Protein AF-A0A964YZY7-F1 (afdb_monomer)

Solvent-accessible surface area (backbone atoms only — not comparable to full-atom values): 22540 Å² total; per-residue (Å²): 136,59,72,74,68,55,53,76,76,52,73,55,73,66,56,52,52,51,53,50,51,51,51,49,50,52,52,52,53,58,70,68,45,75,84,72,67,84,71,71,76,84,67,87,74,59,87,87,71,72,62,83,83,60,79,67,73,77,57,71,75,78,73,72,77,62,77,55,54,60,58,56,55,36,61,74,37,39,62,61,34,45,52,50,53,44,48,55,51,40,56,65,69,47,66,86,62,80,73,90,67,62,32,55,33,24,70,71,57,53,81,38,19,65,53,38,49,51,56,51,72,41,73,67,43,89,54,91,94,49,38,69,68,80,58,59,65,42,45,50,52,49,25,59,57,5,52,79,47,80,28,20,32,47,59,33,52,52,52,46,67,64,45,40,46,51,52,33,22,54,44,35,24,58,31,34,48,72,72,73,42,52,64,62,58,12,28,52,51,5,49,52,58,33,68,24,56,70,50,53,42,29,61,67,30,34,35,59,31,64,51,52,33,58,53,44,47,40,58,49,52,53,70,54,65,84,48,98,48,70,61,79,56,55,67,71,60,53,52,52,46,29,50,53,51,24,54,33,26,44,47,24,53,48,51,40,52,54,53,39,51,52,51,47,52,53,48,52,55,51,51,55,65,69,57,77,65,92,72,94,44,72,70,57,52,55,56,56,57,66,35,63,44,50,50,53,51,47,47,57,44,49,48,29,44,61,72,34,58,68,57,45,59,54,35,73,76,39,53,76,77,45,52,57,72,78,50,59,90,69,68,62,37,57,70,68,38,42,74,40,63,17,64,38,55,103,73,42,68,62,61,78,81,36,52,64,59,57,53,48,46,53,53,30,50,70,35,81,93,40,23,67,62,26,51,52,53,48,51,52,48,52,52,51,49,53,54,49,51,57,57,51,54,62,62,62,70,71,78,122

Foldseek 3Di:
DDPVVVVVVDDDPVVVVVVVVVVVVVVVVVVPDDPPPPPPPCPPDDPVPPDDPDPCVVPPPPPPPCPCVVVVVQVVQLLSNLLVVLLVVLCVLCVVPPDQDDAQQDHGFDQFLVVLVVQQPDQWDPDPVIDSPHDFCVSVVLSVQCVVVVGGSRVSLSVCLSCLLSLQLVLQLVLCVLVVDDNNVSSVRSNCLSPPLQNSVCSRRVLVLVSLLSNLVSVLCSLPVVDPACLPDDPVSLVVSLVSLLSSCSSAVLSLVVQLVVLVVVLVVVVVVVPPDPDPDPVVVVVVCPRPRNVSSVCSNVSSLVSRPPVSVVCVVPVVVRNDRRGRDDQFDDLVCVLLVQRDDPDRDDSVVSVVVVVVLVVLCVDPVNVVVSVVVVVVSVVVSVSSVVVNVVVVVPPD

Structure (mmCIF, N/CA/C/O backbone):
data_AF-A0A964YZY7-F1
#
_entry.id   AF-A0A964YZY7-F1
#
loop_
_atom_site.group_PDB
_atom_site.id
_atom_site.type_symbol
_atom_site.label_atom_id
_atom_site.label_alt_id
_atom_site.label_comp_id
_atom_site.label_asym_id
_atom_site.label_entity_id
_atom_site.label_seq_id
_atom_site.pdbx_PDB_ins_code
_atom_site.Cartn_x
_atom_site.Cartn_y
_atom_site.Cartn_z
_atom_site.occupancy
_atom_site.B_iso_or_equiv
_atom_site.auth_seq_id
_atom_site.auth_comp_id
_atom_site.auth_asym_id
_atom_site.auth_atom_id
_atom_site.pdbx_PDB_model_num
ATOM 1 N N . LEU A 1 1 ? -45.979 0.064 -9.324 1.00 59.94 1 LEU A N 1
ATOM 2 C CA . LEU A 1 1 ? -45.086 -0.320 -10.445 1.00 59.94 1 LEU A CA 1
ATOM 3 C C . LEU A 1 1 ? -44.026 -1.287 -9.932 1.00 59.94 1 LEU A C 1
ATOM 5 O O . LEU A 1 1 ? -43.200 -0.900 -9.117 1.00 59.94 1 LEU A O 1
ATOM 9 N N . THR A 1 2 ? -44.082 -2.556 -10.331 1.00 69.75 2 THR A N 1
ATOM 10 C CA . THR A 1 2 ? -43.103 -3.576 -9.923 1.00 69.75 2 THR A CA 1
ATOM 11 C C . THR A 1 2 ? -41.795 -3.412 -10.704 1.00 69.75 2 THR A C 1
ATOM 13 O O . THR A 1 2 ? -41.803 -3.054 -11.881 1.00 69.75 2 THR A O 1
ATOM 16 N N . ALA A 1 3 ? -40.654 -3.709 -10.068 1.00 73.25 3 ALA A N 1
ATOM 17 C CA . ALA A 1 3 ? -39.309 -3.544 -10.644 1.00 73.25 3 ALA A CA 1
ATOM 18 C C . ALA A 1 3 ? -39.110 -4.247 -12.006 1.00 73.25 3 ALA A C 1
ATOM 20 O O . ALA A 1 3 ? -38.252 -3.855 -12.795 1.00 73.25 3 ALA A O 1
ATOM 21 N N . ARG A 1 4 ? -39.934 -5.258 -12.309 1.00 76.94 4 ARG A N 1
ATOM 22 C CA . ARG A 1 4 ? -39.950 -5.978 -13.588 1.00 76.94 4 ARG A CA 1
ATOM 23 C C . ARG A 1 4 ? -40.450 -5.119 -14.755 1.00 76.94 4 ARG A C 1
ATOM 25 O O . ARG A 1 4 ? -39.876 -5.205 -15.832 1.00 76.94 4 ARG A O 1
ATOM 32 N N . VAL A 1 5 ? -41.450 -4.267 -14.522 1.00 80.75 5 VAL A N 1
ATOM 33 C CA . VAL A 1 5 ? -42.008 -3.348 -15.531 1.00 80.75 5 VAL A CA 1
ATOM 34 C C . VAL A 1 5 ? -41.030 -2.209 -15.819 1.00 80.75 5 VAL A C 1
ATOM 36 O O . VAL A 1 5 ? -40.836 -1.828 -16.963 1.00 80.75 5 VAL A O 1
ATOM 39 N N . ILE A 1 6 ? -40.335 -1.710 -14.793 1.00 77.94 6 ILE A N 1
ATOM 40 C CA . ILE A 1 6 ? -39.356 -0.619 -14.934 1.00 77.94 6 ILE A CA 1
ATOM 41 C C . ILE A 1 6 ? -38.107 -1.091 -15.697 1.00 77.94 6 ILE A C 1
ATOM 43 O O . ILE A 1 6 ? -37.535 -0.336 -16.480 1.00 77.94 6 ILE A O 1
ATOM 47 N N . LYS A 1 7 ? -37.704 -2.359 -15.531 1.00 77.12 7 LYS A N 1
ATOM 48 C CA . LYS A 1 7 ? -36.515 -2.928 -16.185 1.00 77.12 7 LYS A CA 1
ATOM 49 C C . LYS A 1 7 ? -36.593 -2.911 -17.717 1.00 77.12 7 LYS A C 1
ATOM 51 O O . LYS A 1 7 ? -35.543 -2.828 -18.343 1.00 77.12 7 LYS A O 1
ATOM 56 N N . GLN A 1 8 ? -37.789 -2.943 -18.314 1.00 78.12 8 GLN A N 1
ATOM 57 C CA . GLN A 1 8 ? -37.939 -2.877 -19.777 1.00 78.12 8 GLN A CA 1
ATOM 58 C C . GLN A 1 8 ? -37.606 -1.490 -20.350 1.00 78.12 8 GLN A C 1
ATOM 60 O O . GLN A 1 8 ? -37.251 -1.380 -21.517 1.00 78.12 8 GLN A O 1
ATOM 65 N N . PHE A 1 9 ? -37.700 -0.440 -19.528 1.00 80.50 9 PHE A N 1
ATOM 66 C CA . PHE A 1 9 ? -37.417 0.942 -19.923 1.00 80.50 9 PHE A CA 1
ATOM 67 C C . PHE A 1 9 ? -35.982 1.375 -19.593 1.00 80.50 9 PHE A C 1
ATOM 69 O O . PHE A 1 9 ? -35.572 2.477 -19.950 1.00 80.50 9 PHE A O 1
ATOM 76 N N . ILE A 1 10 ? -35.204 0.525 -18.914 1.00 82.94 10 ILE A N 1
ATOM 77 C CA . ILE A 1 10 ? -33.792 0.788 -18.637 1.00 82.94 10 ILE A CA 1
ATOM 78 C C . ILE A 1 10 ? -32.974 0.237 -19.814 1.00 82.94 10 ILE A C 1
ATOM 80 O O . ILE A 1 10 ? -32.958 -0.980 -20.015 1.00 82.94 10 ILE A O 1
ATOM 84 N N . PRO A 1 11 ? -32.267 1.089 -20.581 1.00 82.75 11 PRO A N 1
ATOM 85 C CA . PRO A 1 11 ? -31.446 0.634 -21.698 1.00 82.75 11 PRO A CA 1
ATOM 86 C C . PRO A 1 11 ? -30.377 -0.353 -21.222 1.00 82.75 11 PRO A C 1
ATOM 88 O O . PRO A 1 11 ? -29.914 -0.288 -20.079 1.00 82.75 11 PRO A O 1
ATOM 91 N N . SER A 1 12 ? -29.965 -1.271 -22.098 1.00 87.19 12 SER A N 1
ATOM 92 C CA . SER A 1 12 ? -28.939 -2.265 -21.767 1.00 87.19 12 SER A CA 1
ATOM 93 C C . SER A 1 12 ? -27.635 -1.592 -21.313 1.00 87.19 12 SER A C 1
ATOM 95 O O . SER A 1 12 ? -27.320 -0.468 -21.714 1.00 87.19 12 SER A O 1
ATOM 97 N N . ARG A 1 13 ? -26.847 -2.274 -20.465 1.00 85.00 13 ARG A N 1
ATOM 98 C CA . ARG A 1 13 ? -25.593 -1.718 -19.913 1.00 85.00 13 ARG A CA 1
ATOM 99 C C . ARG A 1 13 ? -24.643 -1.225 -21.011 1.00 85.00 13 ARG A C 1
ATOM 101 O O . ARG A 1 13 ? -23.993 -0.204 -20.833 1.00 85.00 13 ARG A O 1
ATOM 108 N N . THR A 1 14 ? -24.617 -1.897 -22.158 1.00 87.62 14 THR A N 1
ATOM 109 C CA . THR A 1 14 ? -23.797 -1.517 -23.315 1.00 87.62 14 THR A CA 1
ATOM 110 C C . THR A 1 14 ? -24.236 -0.186 -23.924 1.00 87.62 14 THR A C 1
ATOM 112 O O . THR A 1 14 ? -23.391 0.656 -24.217 1.00 87.62 14 THR A O 1
ATOM 115 N N . ILE A 1 15 ? -25.548 0.043 -24.053 1.00 87.88 15 ILE A N 1
ATOM 116 C CA . ILE A 1 15 ? -26.100 1.312 -24.552 1.00 87.88 15 ILE A CA 1
ATOM 117 C C . ILE A 1 15 ? -25.804 2.442 -23.559 1.00 87.88 15 ILE A C 1
ATOM 119 O O . ILE A 1 15 ? -25.427 3.532 -23.974 1.00 87.88 15 ILE A O 1
ATOM 123 N N . GLN A 1 16 ? -25.891 2.180 -22.251 1.00 90.19 16 GLN A N 1
ATOM 124 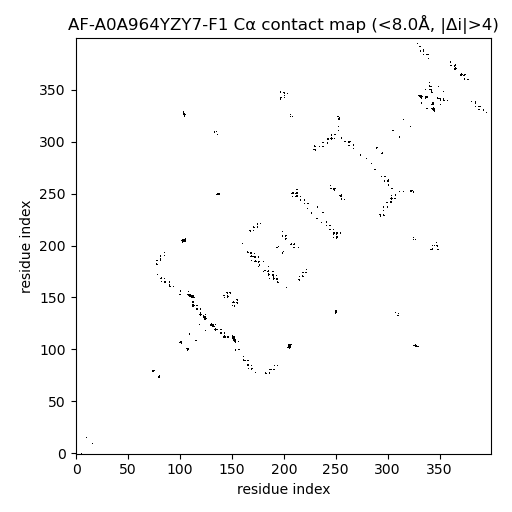C CA . GLN A 1 16 ? -25.541 3.170 -21.222 1.00 90.19 16 GLN A CA 1
ATOM 125 C C . GLN A 1 16 ? -24.055 3.554 -21.258 1.00 90.19 16 GLN A C 1
ATOM 127 O O . GLN A 1 16 ? -23.720 4.735 -21.145 1.00 90.19 16 GLN A O 1
ATOM 132 N N . ILE A 1 17 ? -23.166 2.571 -21.441 1.00 87.88 17 ILE A N 1
ATOM 133 C CA . ILE A 1 17 ? -21.723 2.802 -21.589 1.00 87.88 17 ILE A CA 1
ATOM 134 C C . ILE A 1 17 ? -21.453 3.616 -22.856 1.00 87.88 17 ILE A C 1
ATOM 136 O O . ILE A 1 17 ? -20.787 4.645 -22.770 1.00 87.88 17 ILE A O 1
ATOM 140 N N . ARG A 1 18 ? -22.028 3.227 -24.004 1.00 88.94 18 ARG A N 1
ATOM 141 C CA . ARG A 1 18 ? -21.888 3.982 -25.260 1.00 88.94 18 ARG A CA 1
ATOM 142 C C . ARG A 1 18 ? -22.397 5.417 -25.114 1.00 88.94 18 ARG A C 1
ATOM 144 O O . ARG A 1 18 ? -21.666 6.339 -25.445 1.00 88.94 18 ARG A O 1
ATOM 151 N N . ALA A 1 19 ? -23.589 5.618 -24.555 1.00 89.50 19 ALA A N 1
ATOM 152 C CA . ALA A 1 19 ? -24.163 6.950 -24.366 1.00 89.50 19 ALA A CA 1
ATOM 153 C C . ALA A 1 19 ? -23.315 7.822 -23.423 1.00 89.50 19 ALA A C 1
ATOM 155 O O . ALA A 1 19 ? -23.203 9.031 -23.609 1.00 89.50 19 ALA A O 1
ATOM 156 N N . THR A 1 20 ? -22.683 7.216 -22.415 1.00 89.56 20 THR A N 1
ATOM 157 C CA . THR A 1 20 ? -21.761 7.923 -21.517 1.00 89.56 20 THR A CA 1
ATOM 158 C C . THR A 1 20 ? -20.471 8.300 -22.246 1.00 89.56 20 THR A C 1
ATOM 160 O O . THR A 1 20 ? -20.009 9.429 -22.105 1.00 89.56 20 THR A O 1
ATOM 163 N N . ILE A 1 21 ? -19.926 7.404 -23.075 1.00 88.19 21 ILE A N 1
ATOM 164 C CA . ILE A 1 21 ? -18.763 7.684 -23.929 1.00 88.19 21 ILE A CA 1
ATOM 165 C C . ILE A 1 21 ? -19.081 8.806 -24.923 1.00 88.19 21 ILE A C 1
ATOM 167 O O . ILE A 1 21 ? -18.289 9.735 -25.052 1.00 88.19 21 ILE A O 1
ATOM 171 N N . GLU A 1 22 ? -20.247 8.780 -25.569 1.00 89.00 22 GLU A N 1
ATOM 172 C CA . GLU A 1 22 ? -20.689 9.841 -26.481 1.00 89.00 22 GLU A CA 1
ATOM 173 C C . GLU A 1 22 ? -20.847 11.177 -25.754 1.00 89.00 22 GLU A C 1
ATOM 175 O O . GLU A 1 22 ? -20.398 12.204 -26.256 1.00 89.00 22 GLU A O 1
ATOM 180 N N . ARG A 1 23 ? -21.399 11.191 -24.535 1.00 87.00 23 ARG A N 1
ATOM 181 C CA . ARG A 1 23 ? -21.491 12.415 -23.719 1.00 87.00 23 ARG A CA 1
ATOM 182 C C . ARG A 1 23 ? -20.124 12.964 -23.323 1.00 87.00 23 ARG A C 1
ATOM 184 O O . ARG A 1 23 ? -19.932 14.177 -23.350 1.00 87.00 23 ARG A O 1
ATOM 191 N N . ILE A 1 24 ? -19.175 12.100 -22.967 1.00 86.00 24 ILE A N 1
ATOM 192 C CA . ILE A 1 24 ? -17.804 12.516 -22.645 1.00 86.00 24 ILE A CA 1
ATOM 193 C C . ILE A 1 24 ? -17.125 13.055 -23.904 1.00 86.00 24 ILE A C 1
ATOM 195 O O . ILE A 1 24 ? -16.590 14.159 -23.874 1.00 86.00 24 ILE A O 1
ATOM 199 N N . SER A 1 25 ? -17.203 12.319 -25.014 1.00 86.31 25 SER A N 1
ATOM 200 C CA . SER A 1 25 ? -16.626 12.708 -26.301 1.00 86.31 25 SER A CA 1
ATOM 201 C C . SER A 1 25 ? -17.180 14.049 -26.770 1.00 86.31 25 SER A C 1
ATOM 203 O O . SER A 1 25 ? -16.405 14.974 -26.988 1.00 86.31 25 SER A O 1
ATOM 205 N N . THR A 1 26 ? -18.506 14.205 -26.802 1.00 86.25 26 THR A N 1
ATOM 206 C CA . THR A 1 26 ? -19.158 15.463 -27.194 1.00 86.25 26 THR A CA 1
ATOM 207 C C . THR A 1 26 ? -18.781 16.615 -26.267 1.00 86.25 26 THR A C 1
ATOM 209 O O . THR A 1 26 ? -18.491 17.708 -26.751 1.00 86.25 26 THR A O 1
ATOM 212 N N . SER A 1 27 ? -18.698 16.381 -24.953 1.00 81.56 27 SER A N 1
ATOM 213 C CA . SER A 1 27 ? -18.292 17.405 -23.980 1.00 81.56 27 SER A CA 1
ATOM 214 C C . SER A 1 27 ? -16.833 17.829 -24.153 1.00 81.56 27 SER A C 1
ATOM 216 O O . SER A 1 27 ? -16.536 19.021 -24.097 1.00 81.56 27 SER A O 1
ATOM 218 N N . VAL A 1 28 ? -15.925 16.882 -24.407 1.00 79.88 28 VAL A N 1
ATOM 219 C CA . VAL A 1 28 ? -14.509 17.160 -24.687 1.00 79.88 28 VAL A CA 1
ATOM 220 C C . VAL A 1 28 ? -14.378 17.902 -26.016 1.00 79.88 28 VAL A C 1
ATOM 222 O O . VAL A 1 28 ? -13.774 18.971 -26.055 1.00 79.88 28 VAL A O 1
ATOM 225 N N . THR A 1 29 ? -15.008 17.423 -27.092 1.00 81.12 29 THR A N 1
ATOM 226 C CA . THR A 1 29 ? -14.945 18.092 -28.401 1.00 81.12 29 THR A CA 1
ATOM 227 C C . THR A 1 29 ? -15.556 19.488 -28.367 1.00 81.12 29 THR A C 1
ATOM 229 O O . THR A 1 29 ? -15.014 20.404 -28.975 1.00 81.12 29 THR A O 1
ATOM 232 N N . ASN A 1 30 ? -16.647 19.689 -27.623 1.00 77.00 30 ASN A N 1
ATOM 233 C CA . ASN A 1 30 ? -17.256 21.009 -27.462 1.00 77.00 30 ASN A CA 1
ATOM 234 C C . ASN A 1 30 ? -16.410 21.926 -26.571 1.00 77.00 30 ASN A C 1
ATOM 236 O O . ASN A 1 30 ? -16.451 23.138 -26.747 1.00 77.00 30 ASN A O 1
ATOM 240 N N . ALA A 1 31 ? -15.618 21.379 -25.643 1.00 71.94 31 ALA A N 1
ATOM 241 C CA . ALA A 1 31 ? -14.677 22.164 -24.850 1.00 71.94 31 ALA A CA 1
ATOM 242 C C . ALA A 1 31 ? -13.469 22.658 -25.666 1.00 71.94 31 ALA A C 1
ATOM 244 O O . ALA A 1 31 ? -12.914 23.698 -25.307 1.00 71.94 31 ALA A O 1
ATOM 245 N N . PHE A 1 32 ? -13.090 21.935 -26.727 1.00 70.88 32 PHE A N 1
ATOM 246 C CA . PHE A 1 32 ? -11.988 22.278 -27.636 1.00 70.88 32 PHE A CA 1
ATOM 247 C C . PHE A 1 32 ? -12.425 22.999 -28.918 1.00 70.88 32 PHE A C 1
ATOM 249 O O . PHE A 1 32 ? -11.583 23.595 -29.588 1.00 70.88 32 PHE A O 1
ATOM 256 N N . LYS A 1 33 ? -13.718 22.991 -29.270 1.00 75.44 33 LYS A N 1
ATOM 257 C CA . LYS A 1 33 ? -14.232 23.864 -30.330 1.00 75.44 33 LYS A CA 1
ATOM 258 C C . LYS A 1 33 ? -14.128 25.319 -29.855 1.00 75.44 33 LYS A C 1
ATOM 260 O O . LYS A 1 33 ? -14.688 25.634 -28.802 1.00 75.44 33 LYS A O 1
ATOM 265 N N . PRO A 1 34 ? -13.453 26.217 -30.598 1.00 52.12 34 PRO A N 1
ATOM 266 C CA . PRO A 1 34 ? -13.563 27.641 -30.320 1.00 52.12 34 PRO A CA 1
ATOM 267 C C . PRO A 1 34 ? -15.046 28.002 -30.392 1.00 52.12 34 PRO A C 1
ATOM 269 O O . PRO A 1 34 ? -15.753 27.493 -31.266 1.00 52.12 34 PRO A O 1
ATOM 272 N N . ASN A 1 35 ? -15.521 28.827 -29.454 1.00 50.84 35 ASN A N 1
ATOM 273 C CA . ASN A 1 35 ? -16.852 29.421 -29.526 1.00 50.84 35 ASN A CA 1
ATOM 274 C C . ASN A 1 35 ? -16.955 30.091 -30.903 1.00 50.84 35 ASN A C 1
ATOM 276 O O . ASN A 1 35 ? -16.505 31.220 -31.075 1.00 50.84 35 ASN A O 1
ATOM 280 N N . LYS A 1 36 ? -17.536 29.409 -31.895 1.00 47.44 36 LYS A N 1
ATOM 281 C CA . LYS A 1 36 ? -18.207 30.125 -32.964 1.00 47.44 36 LYS A CA 1
ATOM 282 C C . LYS A 1 36 ? -19.341 30.805 -32.228 1.00 47.44 36 LYS A C 1
ATOM 284 O O . LYS A 1 36 ? -20.317 30.150 -31.860 1.00 47.44 36 LYS A O 1
ATOM 289 N N . SER A 1 37 ? -19.144 32.089 -31.931 1.00 44.50 37 SER A N 1
ATOM 290 C CA . SER A 1 37 ? -20.255 33.008 -31.774 1.00 44.50 37 SER A CA 1
ATOM 291 C C . SER A 1 37 ? -21.264 32.601 -32.832 1.00 44.50 37 SER A C 1
ATOM 293 O O . SER A 1 37 ? -20.908 32.365 -33.989 1.00 44.50 37 SER A O 1
ATOM 295 N N . SER A 1 38 ? -22.492 32.365 -32.398 1.00 43.22 38 SER A N 1
ATOM 296 C CA . SER A 1 38 ? -23.634 32.268 -33.281 1.00 43.22 38 SER A CA 1
ATOM 297 C C . SER A 1 38 ? -23.607 33.515 -34.157 1.00 43.22 38 SER A C 1
ATOM 299 O O . SER A 1 38 ? -24.082 34.574 -33.763 1.00 43.22 38 SER A O 1
ATOM 301 N N . SER A 1 39 ? -22.948 33.402 -35.308 1.00 39.81 39 SER A N 1
ATOM 302 C CA . SER A 1 39 ? -22.964 34.386 -36.362 1.00 39.81 39 SER A CA 1
ATOM 303 C C . SER A 1 39 ? -24.399 34.366 -36.836 1.00 39.81 39 SER A C 1
ATOM 305 O O . SER A 1 39 ? -24.801 33.461 -37.575 1.00 39.81 39 SER A O 1
ATOM 307 N N . THR A 1 40 ? -25.185 35.304 -36.315 1.00 39.28 40 THR A N 1
ATOM 308 C CA . THR A 1 40 ? -26.442 35.731 -36.907 1.00 39.28 40 THR A CA 1
ATOM 309 C C . THR A 1 40 ? -26.236 35.716 -38.410 1.00 39.28 40 THR A C 1
ATOM 311 O O . THR A 1 40 ? -25.321 36.368 -38.912 1.00 39.28 40 THR A O 1
ATOM 314 N N . SER A 1 41 ? -27.009 34.868 -39.087 1.00 37.72 41 SER A N 1
ATOM 315 C CA . SER A 1 41 ? -26.990 34.690 -40.533 1.00 37.72 41 SER A CA 1
ATOM 316 C C . SER A 1 41 ? -26.759 36.044 -41.204 1.00 37.72 41 SER A C 1
ATOM 318 O O . SER A 1 41 ? -27.587 36.942 -41.047 1.00 37.72 41 SER A O 1
ATOM 320 N N . GLN A 1 42 ? -25.632 36.210 -41.906 1.00 43.00 42 GLN A N 1
ATOM 321 C CA . GLN A 1 42 ? -25.398 37.362 -42.773 1.00 43.00 42 GLN A CA 1
ATOM 322 C C . GLN A 1 42 ? -26.455 37.318 -43.878 1.00 43.00 42 GLN A C 1
ATOM 324 O O . GLN A 1 42 ? -26.267 36.736 -44.943 1.00 43.00 42 GLN A O 1
ATOM 329 N N . LYS A 1 43 ? -27.615 37.904 -43.595 1.00 43.06 43 LYS A N 1
ATOM 330 C CA . LYS A 1 43 ? -28.526 38.397 -44.613 1.00 43.06 43 LYS A CA 1
ATOM 331 C C . LYS A 1 43 ? -27.785 39.578 -45.234 1.00 43.06 43 LYS A C 1
ATOM 333 O O . LYS A 1 43 ? -27.420 40.499 -44.507 1.00 43.06 43 LYS A O 1
ATOM 338 N N . VAL A 1 44 ? -27.482 39.507 -46.528 1.00 48.84 44 VAL A N 1
ATOM 339 C CA . VAL A 1 44 ? -26.858 40.606 -47.277 1.00 48.84 44 VAL A CA 1
ATOM 340 C C . VAL A 1 44 ? -27.704 41.860 -47.037 1.00 48.84 44 VAL A C 1
ATOM 342 O O . VAL A 1 44 ? -28.843 41.931 -47.495 1.00 48.84 44 VAL A O 1
ATOM 345 N N . ARG A 1 45 ? -27.196 42.797 -46.230 1.00 50.12 45 ARG A N 1
ATOM 346 C CA . ARG A 1 45 ? -27.859 44.077 -45.967 1.00 50.12 45 ARG A CA 1
ATOM 347 C C . ARG A 1 45 ? -27.553 45.001 -47.141 1.00 50.12 45 ARG A C 1
ATOM 349 O O . ARG A 1 45 ? -26.392 45.176 -47.499 1.00 50.12 45 ARG A O 1
ATOM 356 N N . SER A 1 46 ? -28.603 45.539 -47.756 1.00 47.06 46 SER A N 1
ATOM 357 C CA . SER A 1 46 ? -28.503 46.594 -48.767 1.00 47.06 46 SER A CA 1
ATOM 358 C C . SER A 1 46 ? -27.939 47.864 -48.121 1.00 47.06 46 SER A C 1
ATOM 360 O O . SER A 1 46 ? -28.277 48.168 -46.979 1.00 47.06 46 SER A O 1
ATOM 362 N N . TYR A 1 47 ? -27.108 48.622 -48.842 1.00 58.09 47 TYR A N 1
ATOM 363 C CA . TYR A 1 47 ? -26.452 49.848 -48.351 1.00 58.09 47 TYR A CA 1
ATOM 364 C C . TYR A 1 47 ? -27.429 50.946 -47.891 1.00 58.09 47 TYR A C 1
ATOM 366 O O . TYR A 1 47 ? -27.030 51.865 -47.185 1.00 58.09 47 TYR A O 1
ATOM 374 N N . SER A 1 48 ? -28.708 50.838 -48.250 1.00 60.72 48 SER A N 1
ATOM 375 C CA . SER A 1 48 ? -29.780 51.740 -47.822 1.00 60.72 48 SER A CA 1
ATOM 376 C C . SER A 1 48 ? -30.362 51.428 -46.434 1.00 60.72 48 SER A C 1
ATOM 378 O O . SER A 1 48 ? -31.229 52.161 -45.980 1.00 60.72 48 SER A O 1
ATOM 380 N N . ASP A 1 49 ? -29.922 50.347 -45.780 1.00 52.69 49 ASP A N 1
ATOM 381 C CA . ASP A 1 49 ? -30.436 49.878 -44.478 1.00 52.69 49 ASP A CA 1
ATOM 382 C C . ASP A 1 49 ? -29.498 50.242 -43.307 1.00 52.69 49 ASP A C 1
ATOM 384 O O . ASP A 1 49 ? -29.613 49.726 -42.193 1.00 52.69 49 ASP A O 1
ATOM 388 N N . ILE A 1 50 ? -28.528 51.129 -43.562 1.00 59.53 50 ILE A N 1
ATOM 389 C CA . ILE A 1 50 ? -27.711 51.767 -42.527 1.00 59.53 50 ILE A CA 1
ATOM 390 C C . ILE A 1 50 ? -28.568 52.887 -41.930 1.00 59.53 50 ILE A C 1
ATOM 392 O O . ILE A 1 50 ? -28.495 54.045 -42.338 1.00 59.53 50 ILE A O 1
ATOM 396 N N . GLY A 1 51 ? -29.447 52.511 -41.004 1.00 65.12 51 GLY A N 1
ATOM 397 C CA . GLY A 1 51 ? -30.095 53.465 -40.111 1.00 65.12 51 GLY A CA 1
ATOM 398 C C . GLY A 1 51 ? -29.065 54.210 -39.256 1.00 65.12 51 GLY A C 1
ATOM 399 O O . GLY A 1 51 ? -27.909 53.795 -39.150 1.00 65.12 51 GLY A O 1
ATOM 400 N N . VAL A 1 52 ? -29.509 55.320 -38.660 1.00 62.50 52 VAL A N 1
ATOM 401 C CA . VAL A 1 52 ? -28.747 56.122 -37.691 1.00 62.50 52 VAL A CA 1
ATOM 402 C C . VAL A 1 52 ? -28.073 55.189 -36.684 1.00 62.50 52 VAL A C 1
ATOM 404 O O . VAL A 1 52 ? -28.724 54.304 -36.133 1.00 62.50 52 VAL A O 1
ATOM 407 N N . ILE A 1 53 ? -26.762 55.359 -36.512 1.00 58.91 53 ILE A N 1
ATOM 408 C CA . ILE A 1 53 ? -25.944 54.582 -35.581 1.00 58.91 53 ILE A CA 1
ATOM 409 C C . ILE A 1 53 ? -26.556 54.759 -34.187 1.00 58.91 53 ILE A C 1
ATOM 411 O O . ILE A 1 53 ? -26.539 55.862 -33.649 1.00 58.91 53 ILE A O 1
ATOM 415 N N . ASP A 1 54 ? -27.155 53.693 -33.656 1.00 60.16 54 ASP A N 1
ATOM 416 C CA . ASP A 1 54 ? -27.681 53.662 -32.292 1.00 60.16 54 ASP A CA 1
ATOM 417 C C . ASP A 1 54 ? -26.510 53.768 -31.300 1.00 60.16 54 ASP A C 1
ATOM 419 O O . ASP A 1 54 ? -25.437 53.203 -31.548 1.00 60.16 54 ASP A O 1
ATOM 423 N N . GLU A 1 55 ? -26.706 54.478 -30.184 1.00 59.31 55 GLU A N 1
ATOM 424 C CA . GLU A 1 55 ? -25.690 54.745 -29.142 1.00 59.31 55 GLU A CA 1
ATOM 425 C C . GLU A 1 55 ? -25.092 53.456 -28.541 1.00 59.31 55 GLU A C 1
ATOM 427 O O . GLU A 1 55 ? -24.039 53.487 -27.912 1.00 59.31 55 GLU A O 1
ATOM 432 N N . SER A 1 56 ? -25.678 52.289 -28.830 1.00 58.75 56 SER A N 1
ATOM 433 C CA . SER A 1 56 ? -25.117 50.972 -28.515 1.00 58.75 56 SER A CA 1
ATOM 434 C C . SER A 1 56 ? -23.798 50.640 -29.237 1.00 58.75 56 SER A C 1
ATOM 436 O O . SER A 1 56 ? -23.233 49.575 -29.001 1.00 58.75 56 SER A O 1
ATOM 438 N N . PHE A 1 57 ? -23.318 51.482 -30.161 1.00 55.66 57 PHE A N 1
ATOM 439 C CA . PHE A 1 57 ? -22.001 51.302 -30.793 1.00 55.66 57 PHE A CA 1
ATOM 440 C C . PHE A 1 57 ? -20.824 51.656 -29.868 1.00 55.66 57 PHE A C 1
ATOM 442 O O . PHE A 1 57 ? -19.723 51.151 -30.101 1.00 55.66 57 PHE A O 1
ATOM 449 N N . ASP A 1 58 ? -21.056 52.457 -28.821 1.00 56.56 58 ASP A N 1
ATOM 450 C CA . ASP A 1 58 ? -20.054 52.742 -27.780 1.00 56.56 58 ASP A CA 1
ATOM 451 C C . ASP A 1 58 ? -20.050 51.693 -26.655 1.00 56.56 58 ASP A C 1
ATOM 453 O O . ASP A 1 58 ? -19.065 51.561 -25.922 1.00 56.56 58 ASP A O 1
ATOM 457 N N . ASP A 1 59 ? -21.083 50.849 -26.585 1.00 59.25 59 ASP A N 1
ATOM 458 C CA . ASP A 1 59 ? -21.091 49.653 -25.749 1.00 59.25 59 ASP A CA 1
ATOM 459 C C . ASP A 1 59 ? -20.347 48.521 -26.466 1.00 59.25 59 ASP A C 1
ATOM 461 O O . ASP A 1 59 ? -20.924 47.530 -26.925 1.00 59.25 59 ASP A O 1
ATOM 465 N N . ILE A 1 60 ? -19.020 48.643 -26.555 1.00 58.09 60 ILE A N 1
ATOM 466 C CA . ILE A 1 60 ? -18.163 47.481 -26.801 1.00 58.09 60 ILE A CA 1
ATOM 467 C C . ILE A 1 60 ? -18.404 46.531 -25.623 1.00 58.09 60 ILE A C 1
ATOM 469 O O . ILE A 1 60 ? -17.774 46.660 -24.572 1.00 58.09 60 ILE A O 1
ATOM 473 N N . GLU A 1 61 ? -19.349 45.600 -25.781 1.00 57.88 61 GLU A N 1
ATOM 474 C CA . GLU A 1 61 ? -19.655 44.568 -24.798 1.00 57.88 61 GLU A CA 1
ATOM 475 C C . GLU A 1 61 ? -18.347 43.828 -24.515 1.00 57.88 61 GLU A C 1
ATOM 477 O O . GLU A 1 61 ? -17.844 43.051 -25.332 1.00 57.88 61 GLU A O 1
ATOM 482 N N . PHE A 1 62 ? -17.730 44.147 -23.376 1.00 55.94 62 PHE A N 1
ATOM 483 C CA . PHE A 1 62 ? -16.466 43.565 -22.967 1.00 55.94 62 PHE A CA 1
ATOM 484 C C . PHE A 1 62 ? -16.759 42.100 -22.650 1.00 55.94 62 PHE A C 1
ATOM 486 O O . PHE A 1 62 ? -17.148 41.741 -21.538 1.00 55.94 62 PHE A O 1
ATOM 493 N N . ILE A 1 63 ? -16.631 41.234 -23.656 1.00 60.09 63 ILE A N 1
ATOM 494 C CA . ILE A 1 63 ? -16.740 39.792 -23.479 1.00 60.09 63 ILE A CA 1
ATOM 495 C C . ILE A 1 63 ? -15.536 39.404 -22.626 1.00 60.09 63 ILE A C 1
ATOM 497 O O . ILE A 1 63 ? -14.446 39.153 -23.146 1.00 60.09 63 ILE A O 1
ATOM 501 N N . GLU A 1 64 ? -15.719 39.393 -21.304 1.00 59.09 64 GLU A N 1
ATOM 502 C CA . GLU A 1 64 ? -14.716 38.923 -20.358 1.00 59.09 64 GLU A CA 1
ATOM 503 C C . GLU A 1 64 ? -14.217 37.572 -20.870 1.00 59.09 64 GLU A C 1
ATOM 505 O O . GLU A 1 64 ? -14.976 36.599 -20.979 1.00 59.09 64 GLU A O 1
ATOM 510 N N . SER A 1 65 ? -12.944 37.519 -21.265 1.00 56.41 65 SER A N 1
ATOM 511 C CA . SER A 1 65 ? -12.361 36.295 -21.790 1.00 56.41 65 SER A CA 1
ATOM 512 C C . SER A 1 65 ? -12.459 35.219 -20.699 1.00 56.41 65 SER A C 1
ATOM 514 O O . SER A 1 65 ? -11.747 35.221 -19.697 1.00 56.41 65 SER A O 1
ATOM 516 N N . LYS A 1 66 ? -13.399 34.277 -20.864 1.00 61.06 66 LYS A N 1
ATOM 517 C CA . LYS A 1 66 ? -13.715 33.199 -19.902 1.00 61.06 66 LYS A CA 1
ATOM 518 C C . LYS A 1 66 ? -12.584 32.165 -19.753 1.00 61.06 66 LYS A C 1
ATOM 520 O O . LYS A 1 66 ? -12.841 31.036 -19.326 1.00 61.06 66 LYS A O 1
ATOM 525 N N . SER A 1 67 ? -11.344 32.503 -20.107 1.00 62.62 67 SER A N 1
ATOM 526 C CA . SER A 1 67 ? -10.193 31.594 -20.120 1.00 62.62 67 SER A CA 1
ATOM 527 C C . SER A 1 67 ? -9.920 31.017 -18.726 1.00 62.62 67 SER A C 1
ATOM 529 O O . SER A 1 67 ? -9.737 29.808 -18.581 1.00 62.62 67 SER A O 1
ATOM 531 N N . PHE A 1 68 ? -10.040 31.837 -17.676 1.00 62.62 68 PHE A N 1
ATOM 532 C CA . PHE A 1 68 ? -9.836 31.408 -16.287 1.00 62.62 68 PHE A CA 1
ATOM 533 C C . PHE A 1 68 ? -11.118 31.006 -15.548 1.00 62.62 68 PHE A C 1
ATOM 535 O O . PHE A 1 68 ? -11.036 30.442 -14.456 1.00 62.62 68 PHE A O 1
ATOM 542 N N . ALA A 1 69 ? -12.306 31.224 -16.125 1.00 70.50 69 ALA A N 1
ATOM 543 C CA . ALA A 1 69 ? -13.575 30.884 -15.476 1.00 70.50 69 ALA A CA 1
ATOM 544 C C . ALA A 1 69 ? -13.695 29.373 -15.211 1.00 70.50 69 ALA A C 1
ATOM 546 O O . ALA A 1 69 ? -14.164 28.965 -14.148 1.00 70.50 69 ALA A O 1
ATOM 547 N N . LYS A 1 70 ? -13.200 28.535 -16.134 1.00 74.00 70 LYS A N 1
ATOM 548 C CA . LYS A 1 70 ? -13.191 27.069 -15.982 1.00 74.00 70 LYS A CA 1
ATOM 549 C C . LYS A 1 70 ? -12.220 26.605 -14.890 1.00 74.00 70 LYS A C 1
ATOM 551 O O . LYS A 1 70 ? -12.585 25.759 -14.081 1.00 74.00 70 LYS A O 1
ATOM 556 N N . ILE A 1 71 ? -11.024 27.194 -14.814 1.00 70.19 71 ILE A N 1
ATOM 557 C CA . ILE A 1 71 ? -10.026 26.887 -13.771 1.00 70.19 71 ILE A CA 1
ATOM 558 C C . ILE A 1 71 ? -10.540 27.342 -12.398 1.00 70.19 71 ILE A C 1
ATOM 560 O O . ILE A 1 71 ? -10.464 26.595 -11.424 1.00 70.19 71 ILE A O 1
ATOM 564 N N . ARG A 1 72 ? -11.157 28.528 -12.328 1.00 73.44 72 ARG A N 1
ATOM 565 C CA . ARG A 1 72 ? -11.800 29.046 -11.113 1.00 73.44 72 ARG A CA 1
ATOM 566 C C . ARG A 1 72 ? -12.986 28.178 -10.679 1.00 73.44 72 ARG A C 1
ATOM 568 O O . ARG A 1 72 ? -13.155 27.933 -9.488 1.00 73.44 72 ARG A O 1
ATOM 575 N N . ALA A 1 73 ? -13.789 27.679 -11.619 1.00 74.38 73 ALA A N 1
ATOM 576 C CA . ALA A 1 73 ? -14.864 26.729 -11.333 1.00 74.38 73 ALA A CA 1
ATOM 577 C C . ALA A 1 73 ? -14.322 25.377 -10.837 1.00 74.38 73 ALA A C 1
ATOM 579 O O . ALA A 1 73 ? -14.901 24.782 -9.930 1.00 74.38 73 ALA A O 1
ATOM 580 N N . LEU A 1 74 ? -13.183 24.925 -11.366 1.00 73.88 74 LEU A N 1
ATOM 581 C CA . LEU A 1 74 ? -12.519 23.705 -10.916 1.00 73.88 74 LEU A CA 1
ATOM 582 C C . LEU A 1 74 ? -11.925 23.852 -9.512 1.00 73.88 74 LEU A C 1
ATOM 584 O O . LEU A 1 74 ? -12.041 22.935 -8.708 1.00 73.88 74 LEU A O 1
ATOM 588 N N . ALA A 1 75 ? -11.375 25.022 -9.175 1.00 74.00 75 ALA A N 1
ATOM 589 C CA . ALA A 1 75 ? -10.903 25.332 -7.823 1.00 74.00 75 ALA A CA 1
ATOM 590 C C . ALA A 1 75 ? -12.032 25.281 -6.772 1.00 74.00 75 ALA A C 1
ATOM 592 O O . ALA A 1 75 ? -11.785 24.971 -5.606 1.00 74.00 75 ALA A O 1
ATOM 593 N N . LYS A 1 76 ? -13.291 25.515 -7.179 1.00 80.88 76 LYS A N 1
ATOM 594 C CA . LYS A 1 76 ? -14.473 25.313 -6.318 1.00 80.88 76 LYS A CA 1
ATOM 595 C C . LYS A 1 76 ? -14.808 23.832 -6.094 1.00 80.88 76 LYS A C 1
ATOM 597 O O . LYS A 1 76 ? -15.547 23.516 -5.166 1.00 80.88 76 LYS A O 1
ATOM 602 N N . GLN A 1 77 ? -14.267 22.92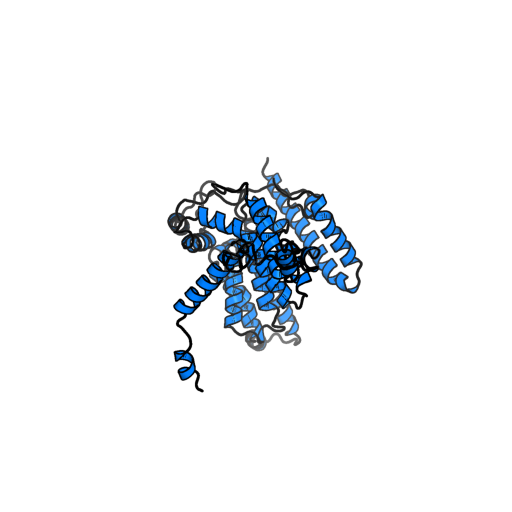4 -6.909 1.00 87.56 77 GLN A N 1
ATOM 603 C CA . GLN A 1 77 ? -14.379 21.475 -6.744 1.00 87.56 77 GLN A CA 1
ATOM 604 C C . GLN A 1 77 ? -13.044 20.896 -6.246 1.00 87.56 77 GLN A C 1
ATOM 606 O O . GLN A 1 77 ? -12.235 20.416 -7.041 1.00 87.56 77 GLN A O 1
ATOM 611 N N . PRO A 1 78 ? -12.798 20.895 -4.924 1.00 87.50 78 PRO A N 1
ATOM 612 C CA . PRO A 1 78 ? -11.481 20.599 -4.350 1.00 87.50 78 PRO A CA 1
ATOM 613 C C . PRO A 1 78 ? -10.918 19.222 -4.745 1.00 87.50 78 PRO A C 1
ATOM 615 O O . PRO A 1 78 ? -9.719 19.108 -4.972 1.00 87.50 78 PRO A O 1
ATOM 618 N N . PHE A 1 79 ? -11.771 18.204 -4.930 1.00 91.38 79 PHE A N 1
ATOM 619 C CA . PHE A 1 79 ? -11.336 16.896 -5.436 1.00 91.38 79 PHE A CA 1
ATOM 620 C C . PHE A 1 79 ? -10.739 16.973 -6.848 1.00 91.38 79 PHE A C 1
ATOM 622 O O . PHE A 1 79 ? -9.650 16.463 -7.097 1.00 91.38 79 PHE A O 1
ATOM 629 N N . LEU A 1 80 ? -11.444 17.618 -7.783 1.00 90.88 80 LEU A N 1
ATOM 630 C CA . LEU A 1 80 ? -10.973 17.724 -9.163 1.00 90.88 80 LEU A CA 1
ATOM 631 C C . LEU A 1 80 ? -9.755 18.635 -9.270 1.00 90.88 80 LEU A C 1
ATOM 633 O O . LEU A 1 80 ? -8.861 18.361 -10.066 1.00 90.88 80 LEU A O 1
ATOM 637 N N . PHE A 1 81 ? -9.702 19.687 -8.454 1.00 90.88 81 PHE A N 1
ATOM 638 C CA . PHE A 1 81 ? -8.526 20.539 -8.363 1.00 90.88 81 PHE A CA 1
ATOM 639 C C . PHE A 1 81 ? -7.293 19.743 -7.917 1.00 90.88 81 PHE A C 1
ATOM 641 O O . PHE A 1 81 ? -6.269 19.780 -8.595 1.00 90.88 81 PHE A O 1
ATOM 648 N N . GLY A 1 82 ? -7.398 18.968 -6.832 1.00 92.06 82 GLY A N 1
ATOM 649 C CA . GLY A 1 82 ? -6.289 18.126 -6.381 1.00 92.06 82 GLY A CA 1
ATOM 650 C C . GLY A 1 82 ? -5.899 17.061 -7.407 1.00 92.06 82 GLY A C 1
ATOM 651 O O . GLY A 1 82 ? -4.709 16.852 -7.630 1.00 92.06 82 GLY A O 1
ATOM 652 N N . LEU A 1 83 ? -6.878 16.459 -8.096 1.00 94.25 83 LEU A N 1
ATOM 653 C CA . LEU A 1 83 ? -6.635 15.497 -9.175 1.00 94.25 83 LEU A CA 1
ATOM 654 C C . LEU A 1 83 ? -5.887 16.135 -10.355 1.00 94.25 83 LEU A C 1
ATOM 656 O O . LEU A 1 83 ? -4.957 15.533 -10.893 1.00 94.25 83 LEU A O 1
ATOM 660 N N . LEU A 1 84 ? -6.245 17.360 -10.741 1.00 92.06 84 LEU A N 1
ATOM 661 C CA . LEU A 1 84 ? -5.533 18.108 -11.775 1.00 92.06 84 LEU A CA 1
ATOM 662 C C . LEU A 1 84 ? -4.092 18.389 -11.342 1.00 92.06 84 LEU A C 1
ATOM 664 O O . LEU A 1 84 ? -3.166 18.085 -12.094 1.00 92.06 84 LEU A O 1
ATOM 668 N N . VAL A 1 85 ? -3.895 18.925 -10.132 1.00 92.94 85 VAL A N 1
ATOM 669 C CA . VAL A 1 85 ? -2.565 19.270 -9.605 1.00 92.94 85 VAL A CA 1
ATOM 670 C C . VAL A 1 85 ? -1.654 18.045 -9.585 1.00 92.94 85 VAL A C 1
ATOM 672 O O . VAL A 1 85 ? -0.540 18.105 -10.105 1.00 92.94 85 VAL A O 1
ATOM 675 N N . ILE A 1 86 ? -2.134 16.914 -9.054 1.00 94.62 86 ILE A N 1
ATOM 676 C CA . ILE A 1 86 ? -1.329 15.691 -8.996 1.00 94.62 86 ILE A CA 1
ATOM 677 C C . ILE A 1 86 ? -1.076 15.104 -10.388 1.00 94.62 86 ILE A C 1
ATOM 679 O O . ILE A 1 86 ? 0.004 14.572 -10.630 1.00 94.62 86 ILE A O 1
ATOM 683 N N . SER A 1 87 ? -2.015 15.235 -11.329 1.00 93.25 87 SER A N 1
ATOM 684 C CA . SER A 1 87 ? -1.821 14.763 -12.707 1.00 93.25 87 SER A CA 1
ATOM 685 C C . SER A 1 87 ? -0.729 15.560 -13.420 1.00 93.25 87 SER A C 1
ATOM 687 O O . SER A 1 87 ? 0.172 14.966 -14.010 1.00 93.25 87 SER A O 1
ATOM 689 N N . ILE A 1 88 ? -0.748 16.894 -13.306 1.00 92.94 88 ILE A N 1
ATOM 690 C CA . ILE A 1 88 ? 0.307 17.760 -13.857 1.00 92.94 88 ILE A CA 1
ATOM 691 C C . ILE A 1 88 ? 1.654 17.432 -13.211 1.00 92.94 88 ILE A C 1
ATOM 693 O O . ILE A 1 88 ? 2.639 17.226 -13.919 1.00 92.94 88 ILE A O 1
ATOM 697 N N . PHE A 1 89 ? 1.689 17.332 -11.879 1.00 91.19 89 PHE A N 1
ATOM 698 C CA . PHE A 1 89 ? 2.897 16.954 -11.147 1.00 91.19 89 PHE A CA 1
ATOM 699 C C . PHE A 1 89 ? 3.460 15.625 -11.656 1.00 91.19 89 PHE A C 1
ATOM 701 O O . PHE A 1 89 ? 4.655 15.515 -11.919 1.00 91.19 89 PHE A O 1
ATOM 708 N N . THR A 1 90 ? 2.593 14.634 -11.853 1.00 90.50 90 THR A N 1
ATOM 709 C CA . THR A 1 90 ? 2.998 13.297 -12.284 1.00 90.50 90 THR A CA 1
ATOM 710 C C . THR A 1 90 ? 3.583 13.302 -13.692 1.00 90.50 90 THR A C 1
ATOM 712 O O . THR A 1 90 ? 4.637 12.708 -13.888 1.00 90.50 90 THR A O 1
ATOM 715 N N . ILE A 1 91 ? 2.978 14.031 -14.637 1.00 90.69 91 ILE A N 1
ATOM 716 C CA . ILE A 1 91 ? 3.498 14.180 -16.008 1.00 90.69 91 ILE A CA 1
ATOM 717 C C . ILE A 1 91 ? 4.894 14.817 -16.001 1.00 90.69 91 ILE A C 1
ATOM 719 O O . ILE A 1 91 ? 5.812 14.326 -16.662 1.00 90.69 91 ILE A O 1
ATOM 723 N N . ILE A 1 92 ? 5.073 15.891 -15.224 1.00 88.25 92 ILE A N 1
ATOM 724 C CA . ILE A 1 92 ? 6.366 16.579 -15.101 1.00 88.25 92 ILE A CA 1
ATOM 725 C C . ILE A 1 92 ? 7.404 15.646 -14.472 1.00 88.25 92 ILE A C 1
ATOM 727 O O . ILE A 1 92 ? 8.542 15.581 -14.934 1.00 88.25 92 ILE A O 1
ATOM 731 N N . TYR A 1 93 ? 7.015 14.902 -13.439 1.00 85.06 93 TYR A N 1
ATOM 732 C CA . TYR A 1 93 ? 7.907 14.011 -12.709 1.00 85.06 93 TYR A CA 1
ATOM 733 C C . TYR A 1 93 ? 8.281 12.752 -13.506 1.00 85.06 93 TYR A C 1
ATOM 735 O O . TYR A 1 93 ? 9.395 12.243 -13.380 1.00 85.06 93 TYR A O 1
ATOM 743 N N . SER A 1 94 ? 7.391 12.263 -14.373 1.00 84.69 94 SER A N 1
ATOM 744 C CA . SER A 1 94 ? 7.633 11.089 -15.218 1.00 84.69 94 SER A CA 1
ATOM 745 C C . SER A 1 94 ? 8.470 11.373 -16.465 1.00 84.69 94 SER A C 1
ATOM 747 O O . SER A 1 94 ? 8.830 10.431 -17.165 1.00 84.69 94 SER A O 1
ATOM 749 N N . ARG A 1 95 ? 8.797 12.639 -16.762 1.00 81.06 95 ARG A N 1
ATOM 750 C CA . ARG A 1 95 ? 9.451 13.038 -18.024 1.00 81.06 95 ARG A CA 1
ATOM 751 C C . ARG A 1 95 ? 10.765 12.303 -18.322 1.00 81.06 95 ARG A C 1
ATOM 753 O O . ARG A 1 95 ? 11.083 12.072 -19.477 1.00 81.06 95 ARG A O 1
ATOM 760 N N . ASN A 1 96 ? 11.502 11.906 -17.284 1.00 75.81 96 ASN A N 1
ATOM 761 C CA . ASN A 1 96 ? 12.798 11.231 -17.406 1.00 75.81 96 ASN A CA 1
ATOM 762 C C . ASN A 1 96 ? 12.689 9.696 -17.317 1.00 75.81 96 ASN A C 1
ATOM 764 O O . ASN A 1 96 ? 13.687 9.027 -17.072 1.00 75.81 96 ASN A O 1
ATOM 768 N N . ARG A 1 97 ? 11.481 9.127 -17.440 1.00 75.88 97 ARG A N 1
ATOM 769 C CA . ARG A 1 97 ? 11.205 7.700 -17.179 1.00 75.88 97 ARG A CA 1
ATOM 770 C C . ARG A 1 97 ? 10.702 6.921 -18.395 1.00 75.88 97 ARG A C 1
ATOM 772 O O . ARG A 1 97 ? 10.095 5.864 -18.244 1.00 75.88 97 ARG A O 1
ATOM 779 N N . PHE A 1 98 ? 10.923 7.443 -19.596 1.00 69.81 98 PHE A N 1
ATOM 780 C CA . PHE A 1 98 ? 10.611 6.727 -20.828 1.00 69.81 98 PHE A CA 1
ATOM 781 C C . PHE A 1 98 ? 11.725 5.714 -21.135 1.00 69.81 98 PHE A C 1
ATOM 783 O O . PHE A 1 98 ? 12.893 6.090 -21.168 1.00 69.81 98 PHE A O 1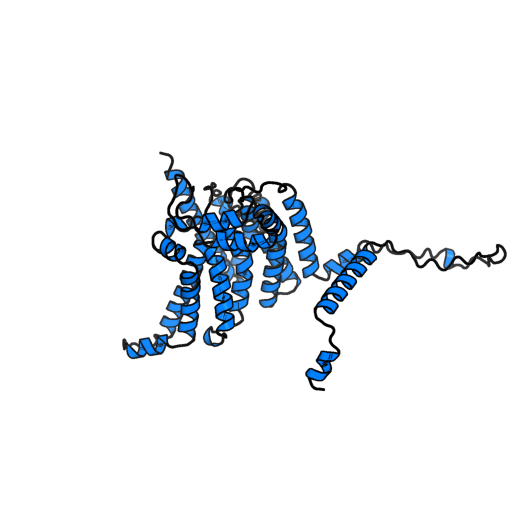
ATOM 790 N N . GLY A 1 99 ? 11.374 4.441 -21.346 1.00 68.25 99 GLY A N 1
ATOM 791 C CA . GLY A 1 99 ? 12.324 3.368 -21.673 1.00 68.25 99 GLY A CA 1
ATOM 792 C C . GLY A 1 99 ? 12.288 2.187 -20.696 1.00 68.25 99 GLY A C 1
ATOM 793 O O . GLY A 1 99 ? 11.271 1.930 -20.047 1.00 68.25 99 GLY A O 1
ATOM 794 N N . SER A 1 100 ? 13.387 1.433 -20.609 1.00 64.69 100 SER A N 1
ATOM 795 C CA . SER A 1 100 ? 13.543 0.336 -19.646 1.00 64.69 100 SER A CA 1
ATOM 796 C C . SER A 1 100 ? 13.660 0.884 -18.227 1.00 64.69 100 SER A C 1
ATOM 798 O O . SER A 1 100 ? 14.680 1.454 -17.842 1.00 64.69 100 SER A O 1
ATOM 800 N N . LEU A 1 101 ? 12.597 0.710 -17.447 1.00 70.94 101 LEU A N 1
ATOM 801 C CA . LEU A 1 101 ? 12.573 1.066 -16.035 1.00 70.94 101 LEU A CA 1
ATOM 802 C C . LEU A 1 101 ? 13.359 0.025 -15.237 1.00 70.94 101 LEU A C 1
ATOM 804 O O . LEU A 1 101 ? 12.898 -1.098 -15.043 1.00 70.94 101 LEU A O 1
ATOM 808 N N . SER A 1 102 ? 14.536 0.429 -14.774 1.00 68.56 102 SER A N 1
ATOM 809 C CA . SER A 1 102 ? 15.358 -0.291 -13.804 1.00 68.56 102 SER A CA 1
ATOM 810 C C . SER A 1 102 ? 15.607 0.635 -12.620 1.00 68.56 102 SER A C 1
ATOM 812 O O . SER A 1 102 ? 15.911 1.813 -12.813 1.00 68.56 102 SER A O 1
ATOM 814 N N . GLY A 1 103 ? 15.461 0.123 -11.400 1.00 70.12 103 GLY A N 1
ATOM 815 C CA . GLY A 1 103 ? 15.676 0.882 -10.165 1.00 70.12 103 GLY A CA 1
ATOM 816 C C . GLY A 1 103 ? 16.592 0.134 -9.203 1.00 70.12 103 GLY A C 1
ATOM 817 O O . GLY A 1 103 ? 17.016 -0.981 -9.484 1.00 70.12 103 GLY A O 1
ATOM 818 N N . GLY A 1 104 ? 16.876 0.725 -8.041 1.00 67.44 104 GLY A N 1
ATOM 819 C CA . GLY A 1 104 ? 17.683 0.061 -7.009 1.00 67.44 104 GLY A CA 1
ATOM 820 C C . GLY A 1 104 ? 17.068 -1.251 -6.504 1.00 67.44 104 GLY A C 1
ATOM 821 O O . GLY A 1 104 ? 17.793 -2.190 -6.206 1.00 67.44 104 GLY A O 1
ATOM 822 N N . ALA A 1 105 ? 15.738 -1.339 -6.443 1.00 71.75 105 ALA A N 1
ATOM 823 C CA . ALA A 1 105 ? 15.011 -2.516 -5.969 1.00 71.75 105 ALA A CA 1
ATOM 824 C C . ALA A 1 105 ? 14.314 -3.320 -7.078 1.00 71.75 105 ALA A C 1
ATOM 826 O O . ALA A 1 105 ? 13.981 -4.484 -6.866 1.00 71.75 105 ALA A O 1
ATOM 827 N N . LEU A 1 106 ? 14.095 -2.724 -8.255 1.00 77.88 106 LEU A N 1
ATOM 828 C CA . LEU A 1 106 ? 13.413 -3.389 -9.361 1.00 77.88 106 LEU A CA 1
ATOM 829 C C . LEU A 1 106 ? 14.409 -3.813 -10.446 1.00 77.88 106 LEU A C 1
ATOM 831 O O . LEU A 1 106 ? 14.976 -2.924 -11.093 1.00 77.88 106 LEU A O 1
ATOM 835 N N . PRO A 1 107 ? 14.583 -5.124 -10.701 1.00 76.94 107 PRO A N 1
ATOM 836 C CA . PRO A 1 107 ? 15.315 -5.575 -11.875 1.00 76.94 107 PRO A CA 1
ATOM 837 C C . PRO A 1 107 ? 14.547 -5.214 -13.150 1.00 76.94 107 PRO A C 1
ATOM 839 O O . PRO A 1 107 ? 13.327 -5.020 -13.135 1.00 76.94 107 PRO A O 1
ATOM 842 N N . VAL A 1 108 ? 15.263 -5.159 -14.273 1.00 81.06 108 VAL A N 1
ATOM 843 C CA . VAL A 1 108 ? 14.632 -4.998 -15.587 1.00 81.06 108 VAL A CA 1
ATOM 844 C C . VAL A 1 108 ? 13.553 -6.065 -15.771 1.00 81.06 108 VAL A C 1
ATOM 846 O O . VAL A 1 108 ? 13.790 -7.260 -15.602 1.00 81.06 108 VAL A O 1
ATOM 849 N N . SER A 1 109 ? 12.329 -5.612 -16.039 1.00 83.31 109 SER A N 1
ATOM 850 C CA . SER A 1 109 ? 11.199 -6.519 -16.218 1.00 83.31 109 SER A CA 1
ATOM 851 C C . SER A 1 109 ? 11.359 -7.286 -17.534 1.00 83.31 109 SER A C 1
ATOM 853 O O . SER A 1 109 ? 11.729 -6.669 -18.531 1.00 83.31 109 SER A O 1
ATOM 855 N N . PRO A 1 110 ? 11.074 -8.598 -17.562 1.00 84.75 110 PRO A N 1
ATOM 856 C CA . PRO A 1 110 ? 11.158 -9.391 -18.783 1.00 84.75 110 PRO A CA 1
ATOM 857 C C . PRO A 1 110 ? 10.087 -8.964 -19.794 1.00 84.75 110 PRO A C 1
ATOM 859 O O . PRO A 1 110 ? 9.045 -8.421 -19.420 1.00 84.75 110 PRO A O 1
ATOM 862 N N . ASP A 1 111 ? 10.301 -9.303 -21.065 1.00 82.94 111 ASP A N 1
ATOM 863 C CA . ASP A 1 111 ? 9.415 -8.910 -22.171 1.00 82.94 111 ASP A CA 1
ATOM 864 C C . ASP A 1 111 ? 8.040 -9.602 -22.148 1.00 82.94 111 ASP A C 1
ATOM 866 O O . ASP A 1 111 ? 7.093 -9.137 -22.784 1.00 82.94 111 ASP A O 1
ATOM 870 N N . SER A 1 112 ? 7.901 -10.713 -21.412 1.00 89.44 112 SER A N 1
ATOM 871 C CA . SER A 1 112 ? 6.682 -11.527 -21.391 1.00 89.44 112 SER A CA 1
ATOM 872 C C . SER A 1 112 ? 6.222 -11.882 -19.979 1.00 89.44 112 SER A C 1
ATOM 874 O O . SER A 1 112 ? 6.989 -12.375 -19.156 1.00 89.44 112 SER A O 1
ATOM 876 N N . ALA A 1 113 ? 4.923 -11.737 -19.720 1.00 90.12 113 ALA A N 1
ATOM 877 C CA . ALA A 1 113 ? 4.286 -12.172 -18.479 1.00 90.12 113 ALA A CA 1
ATOM 878 C C . ALA A 1 113 ? 4.348 -13.697 -18.296 1.00 90.12 113 ALA A C 1
ATOM 880 O O . ALA A 1 113 ? 4.434 -14.181 -17.170 1.00 90.12 113 ALA A O 1
ATOM 881 N N . MET A 1 114 ? 4.370 -14.463 -19.393 1.00 91.19 114 MET A N 1
ATOM 882 C CA . MET A 1 114 ? 4.531 -15.918 -19.328 1.00 91.19 114 MET A CA 1
ATOM 883 C C . MET A 1 114 ? 5.899 -16.303 -18.759 1.00 91.19 114 MET A C 1
ATOM 885 O O . MET A 1 114 ? 6.014 -17.317 -18.075 1.00 91.19 114 MET A O 1
ATOM 889 N N . TYR A 1 115 ? 6.927 -15.482 -18.994 1.00 89.94 115 TYR A N 1
ATOM 890 C CA . TYR A 1 115 ? 8.234 -15.685 -18.380 1.00 89.94 115 TYR A CA 1
ATOM 891 C C . TYR A 1 115 ? 8.144 -15.595 -16.852 1.00 89.94 115 TYR A C 1
ATOM 893 O O . TYR A 1 115 ? 8.661 -16.472 -16.178 1.00 89.94 115 TYR A O 1
ATOM 901 N N . LEU A 1 116 ? 7.413 -14.615 -16.305 1.00 89.62 116 LEU A N 1
ATOM 902 C CA . LEU A 1 116 ? 7.206 -14.484 -14.855 1.00 89.62 116 LEU A CA 1
ATOM 903 C C . LEU A 1 116 ? 6.460 -15.685 -14.256 1.00 89.62 116 LEU A C 1
ATOM 905 O O . LEU A 1 116 ? 6.784 -16.131 -13.160 1.00 89.62 116 LEU A O 1
ATOM 909 N N . VAL A 1 117 ? 5.478 -16.238 -14.974 1.00 91.56 117 VAL A N 1
ATOM 910 C CA . VAL A 1 117 ? 4.770 -17.452 -14.532 1.00 91.56 117 VAL A CA 1
ATOM 911 C C . VAL A 1 117 ? 5.705 -18.664 -14.531 1.00 91.56 117 VAL A C 1
ATOM 913 O O . VAL A 1 117 ? 5.688 -19.448 -13.585 1.00 91.56 117 VAL A O 1
ATOM 916 N N . ARG A 1 118 ? 6.540 -18.815 -15.567 1.00 91.19 118 ARG A N 1
ATOM 917 C CA . ARG A 1 118 ? 7.545 -19.889 -15.642 1.00 91.19 118 ARG A CA 1
ATOM 918 C C . ARG A 1 118 ? 8.599 -19.750 -14.552 1.00 91.19 118 ARG A C 1
ATOM 920 O O . ARG A 1 118 ? 8.931 -20.748 -13.925 1.00 91.19 118 ARG A O 1
ATOM 927 N N . ASP A 1 119 ? 9.073 -18.529 -14.320 1.00 88.62 119 ASP A N 1
ATOM 928 C CA . ASP A 1 119 ? 10.006 -18.224 -13.243 1.00 88.62 119 ASP A CA 1
ATOM 929 C C . ASP A 1 119 ? 9.381 -18.602 -11.902 1.00 88.62 119 ASP A C 1
ATOM 931 O O . ASP A 1 119 ? 9.976 -19.389 -11.190 1.00 88.62 119 ASP A O 1
ATOM 935 N N . PHE A 1 120 ? 8.132 -18.221 -11.616 1.00 88.88 120 PHE A N 1
ATOM 936 C CA . PHE A 1 120 ? 7.456 -18.609 -10.371 1.00 88.88 120 PHE A CA 1
ATOM 937 C C . PHE A 1 120 ? 7.369 -20.129 -10.133 1.00 88.88 120 PHE A C 1
ATOM 939 O O . PHE A 1 120 ? 7.493 -20.581 -8.997 1.00 88.88 120 PHE A O 1
ATOM 946 N N . VAL A 1 121 ? 7.123 -20.919 -11.182 1.00 91.19 121 VAL A N 1
ATOM 947 C CA . VAL A 1 121 ? 6.997 -22.388 -11.080 1.00 91.19 121 VAL A CA 1
ATOM 948 C C . VAL A 1 121 ? 8.363 -23.083 -11.059 1.00 91.19 121 VAL A C 1
ATOM 950 O O . VAL A 1 121 ? 8.457 -24.254 -10.686 1.00 91.19 121 VAL A O 1
ATOM 953 N N . SER A 1 122 ? 9.430 -22.390 -11.455 1.00 88.00 122 SER A N 1
ATOM 954 C CA . SER A 1 122 ? 10.771 -22.962 -11.454 1.00 88.00 122 SER A CA 1
ATOM 955 C C . SER A 1 122 ? 11.252 -23.250 -10.028 1.00 88.00 122 SER A C 1
ATOM 957 O O . SER A 1 122 ? 10.966 -22.516 -9.087 1.00 88.00 122 SER A O 1
ATOM 959 N N . SER A 1 123 ? 11.981 -24.353 -9.857 1.00 86.38 123 SER A N 1
ATOM 960 C CA . SER A 1 123 ? 12.540 -24.748 -8.558 1.00 86.38 123 SER A CA 1
ATOM 961 C C . SER A 1 123 ? 13.843 -24.021 -8.214 1.00 86.38 123 SER A C 1
ATOM 963 O O . SER A 1 123 ? 14.359 -24.177 -7.108 1.00 86.38 123 SER A O 1
ATOM 965 N N . TRP A 1 124 ? 14.418 -23.297 -9.176 1.00 85.25 124 TRP A N 1
ATOM 966 C CA . TRP A 1 124 ? 15.724 -22.663 -9.070 1.00 85.25 124 TRP A CA 1
ATOM 967 C C . TRP A 1 124 ? 15.705 -21.297 -9.743 1.00 85.25 124 TRP A C 1
ATOM 969 O O . TRP A 1 124 ? 15.464 -21.206 -10.947 1.00 85.25 124 TRP A O 1
ATOM 979 N N . HIS A 1 125 ? 16.024 -20.254 -8.980 1.00 84.44 125 HIS A N 1
ATOM 980 C CA . HIS A 1 125 ? 16.063 -18.881 -9.473 1.00 84.44 125 HIS A CA 1
ATOM 981 C C . HIS A 1 125 ? 17.492 -18.341 -9.463 1.00 84.44 125 HIS A C 1
ATOM 983 O O . HIS A 1 125 ? 18.262 -18.576 -8.527 1.00 84.44 125 HIS A O 1
ATOM 989 N N . LEU A 1 126 ? 17.832 -17.555 -10.484 1.00 75.94 126 LEU A N 1
ATOM 990 C CA . LEU A 1 126 ? 19.117 -16.863 -10.607 1.00 75.94 126 LEU A CA 1
ATOM 991 C C . LEU A 1 126 ? 19.124 -15.579 -9.764 1.00 75.94 126 LEU A C 1
ATOM 993 O O . LEU A 1 126 ? 19.137 -14.468 -10.288 1.00 75.94 126 LEU A O 1
ATOM 997 N N . VAL A 1 127 ? 19.087 -15.732 -8.440 1.00 73.19 127 VAL A N 1
ATOM 998 C CA . VAL A 1 127 ? 19.246 -14.623 -7.489 1.00 73.19 127 VAL A CA 1
ATOM 999 C C . VAL A 1 127 ? 20.583 -14.793 -6.769 1.00 73.19 127 VAL A C 1
ATOM 1001 O O . VAL A 1 127 ? 20.791 -15.783 -6.069 1.00 73.19 127 VAL A O 1
ATOM 1004 N N . GLY A 1 128 ? 21.511 -13.850 -6.957 1.00 72.69 128 GLY A N 1
ATOM 1005 C CA . GLY A 1 128 ? 22.881 -13.966 -6.443 1.00 72.69 128 GLY A CA 1
ATOM 1006 C C . GLY A 1 128 ? 23.649 -15.099 -7.132 1.00 72.69 128 GLY A C 1
ATOM 1007 O O . GLY A 1 128 ? 23.804 -15.084 -8.348 1.00 72.69 128 GLY A O 1
ATOM 1008 N N . LEU A 1 129 ? 24.101 -16.094 -6.361 1.00 78.25 129 LEU A N 1
ATOM 1009 C CA . LEU A 1 129 ? 24.754 -17.313 -6.873 1.00 78.25 129 LEU A CA 1
ATOM 1010 C C . LEU A 1 129 ? 23.754 -18.415 -7.282 1.00 78.25 129 LEU A C 1
ATOM 1012 O O . LEU A 1 129 ? 24.158 -19.493 -7.714 1.00 78.25 129 LEU A O 1
ATOM 1016 N N . GLY A 1 130 ? 22.454 -18.142 -7.154 1.00 78.19 130 GLY A N 1
ATOM 1017 C CA . GLY A 1 130 ? 21.372 -19.099 -7.351 1.00 78.19 130 GLY A CA 1
ATOM 1018 C C . GLY A 1 130 ? 20.723 -19.499 -6.027 1.00 78.19 130 GLY A C 1
ATOM 1019 O O . GLY A 1 130 ? 21.388 -19.624 -4.997 1.00 78.19 130 GLY A O 1
ATOM 1020 N N . SER A 1 131 ? 19.400 -19.654 -6.034 1.00 79.94 131 SER A N 1
ATOM 1021 C CA . SER A 1 131 ? 18.632 -20.006 -4.840 1.00 79.94 131 SER A CA 1
ATOM 1022 C C . SER A 1 131 ? 17.459 -20.917 -5.177 1.00 79.94 131 SER A C 1
ATOM 1024 O O . SER A 1 131 ? 16.747 -20.695 -6.155 1.00 79.94 131 SER A O 1
ATOM 1026 N N . SER A 1 132 ? 17.215 -21.894 -4.304 1.00 81.88 132 SER A N 1
ATOM 1027 C CA . SER A 1 132 ? 16.008 -22.728 -4.292 1.00 81.88 132 SER A CA 1
ATOM 1028 C C . SER A 1 132 ? 14.905 -22.157 -3.390 1.00 81.88 132 SER A C 1
ATOM 1030 O O . SER A 1 132 ? 13.997 -22.878 -2.973 1.00 81.88 132 SER A O 1
ATOM 1032 N N . THR A 1 133 ? 15.012 -20.883 -2.994 1.00 78.62 133 THR A N 1
ATOM 1033 C CA . THR A 1 133 ? 13.974 -20.231 -2.187 1.00 78.62 133 THR A CA 1
ATOM 1034 C C . THR A 1 133 ? 12.714 -20.079 -3.035 1.00 78.62 133 THR A C 1
ATOM 1036 O O . THR A 1 133 ? 12.825 -19.552 -4.138 1.00 78.62 133 THR A O 1
ATOM 1039 N N . PRO A 1 134 ? 11.526 -20.474 -2.538 1.00 78.75 134 PRO A N 1
ATOM 1040 C CA . PRO A 1 134 ? 10.292 -20.346 -3.299 1.00 78.75 134 PRO A CA 1
ATOM 1041 C C . PRO A 1 134 ? 10.067 -18.918 -3.793 1.00 78.75 134 PRO A C 1
ATOM 1043 O O . PRO A 1 134 ? 10.116 -17.969 -2.999 1.00 78.75 134 PRO A O 1
ATOM 1046 N N . ALA A 1 135 ? 9.777 -18.786 -5.087 1.00 82.25 135 ALA A N 1
ATOM 1047 C CA . ALA A 1 135 ? 9.407 -17.519 -5.686 1.00 82.25 135 ALA A CA 1
ATOM 1048 C C . ALA A 1 135 ? 8.230 -16.877 -4.934 1.00 82.25 135 ALA A C 1
ATOM 1050 O O . ALA A 1 135 ? 7.242 -17.542 -4.595 1.00 82.25 135 ALA A O 1
ATOM 1051 N N . PRO A 1 136 ? 8.298 -15.569 -4.662 1.00 83.62 136 PRO A N 1
ATOM 1052 C CA . PRO A 1 136 ? 7.230 -14.896 -3.959 1.00 83.62 136 PRO A CA 1
ATOM 1053 C C . PRO A 1 136 ? 5.973 -14.730 -4.830 1.00 83.62 136 PRO A C 1
ATOM 1055 O O . PRO A 1 136 ? 6.045 -14.471 -6.030 1.00 83.62 136 PRO A O 1
ATOM 1058 N N . LEU A 1 137 ? 4.794 -14.799 -4.202 1.00 88.62 137 LEU A N 1
ATOM 1059 C CA . LEU A 1 137 ? 3.487 -14.731 -4.874 1.00 88.62 137 LEU A CA 1
ATOM 1060 C C . LEU A 1 137 ? 3.244 -13.411 -5.621 1.00 88.62 137 LEU A C 1
ATOM 1062 O O . LEU A 1 137 ? 2.393 -13.360 -6.509 1.00 88.62 137 LEU A O 1
ATOM 1066 N N . TRP A 1 138 ? 3.984 -12.343 -5.304 1.00 87.12 138 TRP A N 1
ATOM 1067 C CA . TRP A 1 138 ? 3.821 -11.067 -5.997 1.00 87.12 138 TRP A CA 1
ATOM 1068 C C . TRP A 1 138 ? 4.185 -11.183 -7.479 1.00 87.12 138 TRP A C 1
ATOM 1070 O O . TRP A 1 138 ? 3.578 -10.476 -8.277 1.00 87.12 138 TRP A O 1
ATOM 1080 N N . ILE A 1 139 ? 5.079 -12.109 -7.858 1.00 89.19 139 ILE A N 1
ATOM 1081 C CA . ILE A 1 139 ? 5.468 -12.372 -9.254 1.00 89.19 139 ILE A CA 1
ATOM 1082 C C . ILE A 1 139 ? 4.265 -12.862 -10.072 1.00 89.19 139 ILE A C 1
ATOM 1084 O O . ILE A 1 139 ? 4.060 -12.438 -11.208 1.00 89.19 139 ILE A O 1
ATOM 1088 N N . LEU A 1 140 ? 3.412 -13.708 -9.487 1.00 90.62 140 LEU A N 1
ATOM 1089 C CA . LEU A 1 140 ? 2.177 -14.138 -10.147 1.00 90.62 140 LEU A CA 1
ATOM 1090 C C . LEU A 1 140 ? 1.158 -13.008 -10.249 1.00 90.62 140 LEU A C 1
ATOM 1092 O O . LEU A 1 140 ? 0.482 -12.876 -11.269 1.00 90.62 140 LEU A O 1
ATOM 1096 N N . ILE A 1 141 ? 1.041 -12.186 -9.204 1.00 91.19 141 ILE A N 1
ATOM 1097 C CA . ILE A 1 141 ? 0.117 -11.048 -9.210 1.00 91.19 141 ILE A CA 1
ATOM 1098 C C . ILE A 1 141 ? 0.538 -10.038 -10.284 1.00 91.19 141 ILE A C 1
ATOM 1100 O O . ILE A 1 141 ? -0.317 -9.551 -11.026 1.00 91.19 141 ILE A O 1
ATOM 1104 N N . THR A 1 142 ? 1.836 -9.753 -10.422 1.00 89.88 142 THR A N 1
ATOM 1105 C CA . THR A 1 142 ? 2.353 -8.862 -11.470 1.00 89.88 142 THR A CA 1
ATOM 1106 C C . THR A 1 142 ? 2.213 -9.478 -12.859 1.00 89.88 142 THR A C 1
ATOM 1108 O O . THR A 1 142 ? 1.800 -8.772 -13.780 1.00 89.88 142 THR A O 1
ATOM 1111 N N . ALA A 1 143 ? 2.454 -10.782 -13.025 1.00 91.31 143 ALA A N 1
ATOM 1112 C CA . ALA A 1 143 ? 2.205 -11.483 -14.285 1.00 91.31 143 ALA A CA 1
ATOM 1113 C C . ALA A 1 143 ? 0.727 -11.394 -14.704 1.00 91.31 143 ALA A C 1
ATOM 1115 O O . ALA A 1 143 ? 0.417 -11.029 -15.839 1.00 91.31 143 ALA A O 1
ATOM 1116 N N . GLY A 1 144 ? -0.194 -11.643 -13.769 1.00 92.50 144 GLY A N 1
ATOM 1117 C CA . GLY A 1 144 ? -1.631 -11.506 -13.995 1.00 92.50 144 GLY A CA 1
ATOM 1118 C C . GLY A 1 144 ? -2.022 -10.073 -14.357 1.00 92.50 144 GLY A C 1
ATOM 1119 O O . GLY A 1 144 ? -2.727 -9.857 -15.345 1.00 92.50 144 GLY A O 1
ATOM 1120 N N . ALA A 1 145 ? -1.507 -9.086 -13.621 1.00 90.62 145 ALA A N 1
ATOM 1121 C CA . ALA A 1 145 ? -1.762 -7.670 -13.882 1.00 90.62 145 ALA A CA 1
ATOM 1122 C C . ALA A 1 145 ? -1.207 -7.204 -15.242 1.00 90.62 145 ALA A C 1
ATOM 1124 O O . ALA A 1 145 ? -1.834 -6.384 -15.915 1.00 90.62 145 ALA A O 1
ATOM 1125 N N . SER A 1 146 ? -0.104 -7.801 -15.701 1.00 91.56 146 SER A N 1
ATOM 1126 C CA . SER A 1 146 ? 0.486 -7.550 -17.024 1.00 91.56 146 SER A CA 1
ATOM 1127 C C . SER A 1 146 ? -0.416 -7.988 -18.183 1.00 91.56 146 SER A C 1
ATOM 1129 O O . SER A 1 146 ? -0.212 -7.569 -19.320 1.00 91.56 146 SER A O 1
ATOM 1131 N N . SER A 1 147 ? -1.469 -8.771 -17.927 1.00 90.25 147 SER A N 1
ATOM 1132 C CA . SER A 1 147 ? -2.490 -9.077 -18.942 1.00 90.25 147 SER A CA 1
ATOM 1133 C C . SER A 1 147 ? -3.217 -7.818 -19.431 1.00 90.25 147 SER A C 1
ATOM 1135 O O . SER A 1 147 ? -3.663 -7.776 -20.575 1.00 9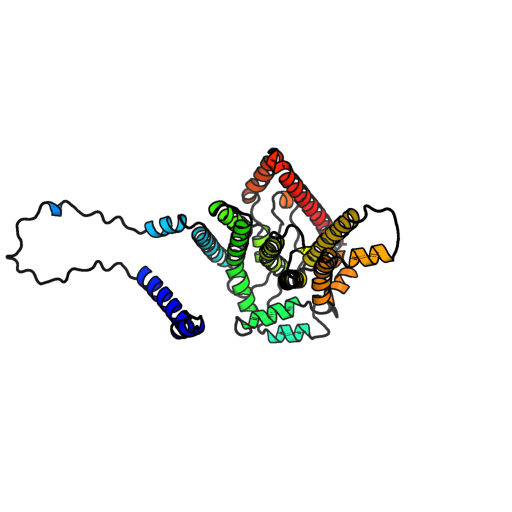0.25 147 SER A O 1
ATOM 1137 N N . ILE A 1 148 ? -3.299 -6.768 -18.599 1.00 91.75 148 ILE A N 1
ATOM 1138 C CA . ILE A 1 148 ? -3.885 -5.468 -18.973 1.00 91.75 148 ILE A CA 1
ATOM 1139 C C . ILE A 1 148 ? -3.062 -4.799 -20.085 1.00 91.75 148 ILE A C 1
ATOM 1141 O O . ILE A 1 148 ? -3.617 -4.117 -20.943 1.00 91.75 148 ILE A O 1
ATOM 1145 N N . THR A 1 149 ? -1.748 -5.021 -20.102 1.00 89.81 149 THR A N 1
ATOM 1146 C CA . THR A 1 149 ? -0.799 -4.456 -21.072 1.00 89.81 149 THR A CA 1
ATOM 1147 C C . THR A 1 149 ? -0.408 -5.470 -22.143 1.00 89.81 149 THR A C 1
ATOM 1149 O O . THR A 1 149 ? 0.746 -5.535 -22.562 1.00 89.81 149 THR A O 1
ATOM 1152 N N . ALA A 1 150 ? -1.378 -6.287 -22.570 1.00 89.00 150 ALA A N 1
ATOM 1153 C CA . ALA A 1 150 ? -1.210 -7.325 -23.589 1.00 89.00 150 ALA A CA 1
ATOM 1154 C C . ALA A 1 150 ? -0.110 -8.359 -23.264 1.00 89.00 150 ALA A C 1
ATOM 1156 O O . ALA A 1 150 ? 0.480 -8.953 -24.162 1.00 89.00 150 ALA A O 1
ATOM 1157 N N . GLY A 1 151 ? 0.163 -8.593 -21.977 1.00 87.19 151 GLY A N 1
ATOM 1158 C CA . GLY A 1 151 ? 1.139 -9.582 -21.524 1.00 87.19 151 GLY A CA 1
ATOM 1159 C C . GLY A 1 151 ? 2.579 -9.073 -21.457 1.00 87.19 151 GLY A C 1
ATOM 1160 O O . GLY A 1 151 ? 3.473 -9.901 -21.300 1.00 87.19 151 GLY A O 1
ATOM 1161 N N . ASN A 1 152 ? 2.812 -7.758 -21.539 1.00 90.00 152 ASN A N 1
ATOM 1162 C CA . ASN A 1 152 ? 4.134 -7.151 -21.361 1.00 90.00 152 ASN A CA 1
ATOM 1163 C C . ASN A 1 152 ? 4.273 -6.509 -19.955 1.00 90.00 152 ASN A C 1
ATOM 1165 O O . ASN A 1 152 ? 3.643 -5.472 -19.692 1.00 90.00 152 ASN A O 1
ATOM 1169 N N . PRO A 1 153 ? 5.101 -7.084 -19.058 1.00 89.25 153 PRO A N 1
ATOM 1170 C CA . PRO A 1 153 ? 5.342 -6.558 -17.713 1.00 89.25 153 PRO A CA 1
ATOM 1171 C C . PRO A 1 153 ? 6.029 -5.193 -17.664 1.00 89.25 153 PRO A C 1
ATOM 1173 O O . PRO A 1 153 ? 5.750 -4.402 -16.766 1.00 89.25 153 PRO A O 1
ATOM 1176 N N . GLN A 1 154 ? 6.896 -4.871 -18.624 1.00 88.75 154 GLN A N 1
ATOM 1177 C CA . GLN A 1 154 ? 7.591 -3.583 -18.662 1.00 88.75 154 GLN A CA 1
ATOM 1178 C C . GLN A 1 154 ? 6.612 -2.422 -18.887 1.00 88.75 154 GLN A C 1
ATOM 1180 O O . GLN A 1 154 ? 6.676 -1.408 -18.186 1.00 88.75 154 GLN A O 1
ATOM 1185 N N . ILE A 1 155 ? 5.656 -2.591 -19.808 1.00 88.88 155 ILE A N 1
ATOM 1186 C CA . ILE A 1 155 ? 4.596 -1.600 -20.052 1.00 88.88 155 ILE A CA 1
ATOM 1187 C C . ILE A 1 155 ? 3.690 -1.476 -18.820 1.00 88.88 155 ILE A C 1
ATOM 1189 O O . ILE A 1 155 ? 3.305 -0.364 -18.450 1.00 88.88 155 ILE A O 1
ATOM 1193 N N . PHE A 1 156 ? 3.379 -2.595 -18.156 1.00 90.38 156 PHE A N 1
ATOM 1194 C CA . PHE A 1 156 ? 2.592 -2.586 -16.921 1.00 90.38 156 PHE A CA 1
ATOM 1195 C C . PHE A 1 156 ? 3.280 -1.772 -15.828 1.00 90.38 156 PHE A C 1
ATOM 1197 O O . PHE A 1 156 ? 2.668 -0.871 -15.258 1.00 90.38 156 PHE A O 1
ATOM 1204 N N . THR A 1 157 ? 4.558 -2.041 -15.579 1.00 89.25 157 THR A N 1
ATOM 1205 C CA . THR A 1 157 ? 5.364 -1.328 -14.588 1.00 89.25 157 THR A CA 1
ATOM 1206 C C . THR A 1 157 ? 5.437 0.170 -14.896 1.00 89.25 157 THR A C 1
ATOM 1208 O O . THR A 1 157 ? 5.241 0.993 -13.999 1.00 89.25 157 THR A O 1
ATOM 1211 N N . TYR A 1 158 ? 5.639 0.544 -16.163 1.00 89.06 158 TYR A N 1
ATOM 1212 C CA . TYR A 1 158 ? 5.611 1.945 -16.593 1.00 89.06 158 TYR A CA 1
ATOM 1213 C C . TYR A 1 158 ? 4.273 2.619 -16.279 1.00 89.06 158 TYR A C 1
ATOM 1215 O O . TYR A 1 158 ? 4.234 3.657 -15.612 1.00 89.06 158 TYR A O 1
ATOM 1223 N N . LEU A 1 159 ? 3.167 2.008 -16.710 1.00 90.06 159 LEU A N 1
ATOM 1224 C CA . LEU A 1 159 ? 1.829 2.550 -16.494 1.00 90.06 159 LEU A CA 1
ATOM 1225 C C . LEU A 1 159 ? 1.482 2.613 -15.002 1.00 90.06 159 LEU A C 1
ATOM 1227 O O . LEU A 1 159 ? 0.854 3.574 -14.551 1.00 90.06 159 LEU A O 1
ATOM 1231 N N . PHE A 1 160 ? 1.921 1.621 -14.229 1.00 90.88 160 PHE A N 1
ATOM 1232 C CA . PHE A 1 160 ? 1.769 1.585 -12.782 1.00 90.88 160 PHE A CA 1
ATOM 1233 C C . PHE A 1 160 ? 2.450 2.796 -12.142 1.00 90.88 160 PHE A C 1
ATOM 1235 O O . PHE A 1 160 ? 1.765 3.597 -11.512 1.00 90.88 160 PHE A O 1
ATOM 1242 N N . PHE A 1 161 ? 3.752 3.010 -12.367 1.00 89.56 161 PHE A N 1
ATOM 1243 C CA . PHE A 1 161 ? 4.466 4.159 -11.794 1.00 89.56 161 PHE A CA 1
ATOM 1244 C C . PHE A 1 161 ? 3.937 5.509 -12.290 1.00 89.56 161 PHE A C 1
ATOM 1246 O O . PHE A 1 161 ? 3.927 6.474 -11.524 1.00 89.56 161 PHE A O 1
ATOM 1253 N N . PHE A 1 162 ? 3.482 5.583 -13.543 1.00 90.31 162 PHE A N 1
ATOM 1254 C CA . PHE A 1 162 ? 2.883 6.793 -14.102 1.00 90.31 162 PHE A CA 1
ATOM 1255 C C . PHE A 1 162 ? 1.525 7.121 -13.472 1.00 90.31 162 PHE A C 1
ATOM 1257 O O . PHE A 1 162 ? 1.212 8.281 -13.256 1.00 90.31 162 PHE A O 1
ATOM 1264 N N . THR A 1 163 ? 0.695 6.132 -13.151 1.00 91.94 163 THR A N 1
ATOM 1265 C CA . THR A 1 163 ? -0.646 6.380 -12.585 1.00 91.94 163 THR A CA 1
ATOM 1266 C C . THR A 1 163 ? -0.665 6.399 -11.056 1.00 91.94 163 THR A C 1
ATOM 1268 O O . THR A 1 163 ? -1.646 6.828 -10.441 1.00 91.94 163 THR A O 1
ATOM 1271 N N . LEU A 1 164 ? 0.427 5.973 -10.423 1.00 93.31 164 LEU A N 1
ATOM 1272 C CA . LEU A 1 164 ? 0.507 5.744 -8.988 1.00 93.31 164 LEU A CA 1
ATOM 1273 C C . LEU A 1 164 ? 0.167 6.967 -8.117 1.00 93.31 164 LEU A C 1
ATOM 1275 O O . LEU A 1 164 ? -0.682 6.816 -7.233 1.00 93.31 164 LEU A O 1
ATOM 1279 N N . PRO A 1 165 ? 0.737 8.175 -8.327 1.00 93.69 165 PRO A N 1
ATOM 1280 C CA . PRO A 1 165 ? 0.417 9.317 -7.466 1.00 93.69 165 PRO A CA 1
ATOM 1281 C C . PRO A 1 165 ? -1.063 9.716 -7.556 1.00 93.69 165 PRO A C 1
ATOM 1283 O O . PRO A 1 165 ? -1.669 10.102 -6.556 1.00 93.69 165 PRO A O 1
ATOM 1286 N N . VAL A 1 166 ? -1.681 9.551 -8.732 1.00 95.00 166 VAL A N 1
ATOM 1287 C CA . VAL A 1 166 ? -3.112 9.816 -8.956 1.00 95.00 166 VAL A CA 1
ATOM 1288 C C . VAL A 1 166 ? -3.984 8.823 -8.179 1.00 95.00 166 VAL A C 1
ATOM 1290 O O . VAL A 1 166 ? -4.970 9.222 -7.543 1.00 95.00 166 VAL A O 1
ATOM 1293 N N . PHE A 1 167 ? -3.615 7.537 -8.181 1.00 94.88 167 PHE A N 1
ATOM 1294 C CA . PHE A 1 167 ? -4.302 6.514 -7.387 1.00 94.88 167 PHE A CA 1
ATOM 1295 C C . PHE A 1 167 ? -4.175 6.776 -5.885 1.00 94.88 167 PHE A C 1
ATOM 1297 O O . PHE A 1 167 ? -5.187 6.748 -5.177 1.00 94.88 167 PHE A O 1
ATOM 1304 N N . LEU A 1 168 ? -2.968 7.093 -5.405 1.00 95.44 168 LEU A N 1
ATOM 1305 C CA . LEU A 1 168 ? -2.719 7.407 -3.996 1.00 95.44 168 LEU A CA 1
ATOM 1306 C C . LEU A 1 168 ? -3.537 8.615 -3.536 1.00 95.44 168 LEU A C 1
ATOM 1308 O O . LEU A 1 168 ? -4.223 8.527 -2.517 1.00 95.44 168 LEU A O 1
ATOM 1312 N N . TYR A 1 169 ? -3.540 9.702 -4.316 1.00 96.00 169 TYR A N 1
ATOM 1313 C CA . TYR A 1 169 ? -4.359 10.883 -4.039 1.00 96.00 169 TYR A CA 1
ATOM 1314 C C . TYR A 1 169 ? -5.843 10.517 -3.916 1.00 96.00 169 TYR A C 1
ATOM 1316 O O . TYR A 1 169 ? -6.499 10.868 -2.934 1.00 96.00 169 TYR A O 1
ATOM 1324 N N . SER A 1 170 ? -6.372 9.768 -4.887 1.00 95.19 170 SER A N 1
ATOM 1325 C CA . SER A 1 170 ? -7.798 9.432 -4.952 1.00 95.19 170 SER A CA 1
ATOM 1326 C C . SER A 1 170 ? -8.248 8.562 -3.774 1.00 95.19 170 SER A C 1
ATOM 1328 O O . SER A 1 170 ? -9.313 8.793 -3.189 1.00 95.19 170 SER A O 1
ATOM 1330 N N . LEU A 1 171 ? -7.435 7.572 -3.396 1.00 95.31 171 LEU A N 1
ATOM 1331 C CA . LEU A 1 171 ? -7.729 6.677 -2.276 1.00 95.31 171 LEU A CA 1
ATOM 1332 C C . LEU A 1 171 ? -7.573 7.380 -0.927 1.00 95.31 171 LEU A C 1
ATOM 1334 O O . LEU A 1 171 ? -8.444 7.233 -0.065 1.00 95.31 171 LEU A O 1
ATOM 1338 N N . ALA A 1 172 ? -6.526 8.188 -0.756 1.00 94.62 172 ALA A N 1
ATOM 1339 C CA . ALA A 1 172 ? -6.322 8.980 0.452 1.00 94.62 172 ALA A CA 1
ATOM 1340 C C . ALA A 1 172 ? -7.422 10.036 0.632 1.00 94.62 172 ALA A C 1
ATOM 1342 O O . ALA A 1 172 ? -7.968 10.159 1.726 1.00 94.62 172 ALA A O 1
ATOM 1343 N N . TYR A 1 173 ? -7.833 10.723 -0.439 1.00 94.38 173 TYR A N 1
ATOM 1344 C CA . TYR A 1 173 ? -8.963 11.654 -0.413 1.00 94.38 173 TYR A CA 1
ATOM 1345 C C . TYR A 1 173 ? -10.256 10.951 0.014 1.00 94.38 173 TYR A C 1
ATOM 1347 O O . TYR A 1 173 ? -10.954 11.401 0.928 1.00 94.38 173 TYR A O 1
ATOM 1355 N N . ARG A 1 174 ? -10.575 9.812 -0.617 1.00 92.81 174 ARG A N 1
ATOM 1356 C CA . ARG A 1 174 ? -11.775 9.031 -0.284 1.00 92.81 174 ARG A CA 1
ATOM 1357 C C . ARG A 1 174 ? -11.734 8.537 1.159 1.00 92.81 174 ARG A C 1
ATOM 1359 O O . ARG A 1 174 ? -12.774 8.516 1.815 1.00 92.81 174 ARG A O 1
ATOM 1366 N N . SER A 1 175 ? -10.550 8.169 1.642 1.00 92.00 175 SER A N 1
ATOM 1367 C CA . SER A 1 175 ? -10.327 7.793 3.031 1.00 92.00 175 SER A CA 1
ATOM 1368 C C . SER A 1 175 ? -10.578 8.958 3.977 1.00 92.00 175 SER A C 1
ATOM 1370 O O . SER A 1 175 ? -11.461 8.871 4.825 1.00 92.00 175 SER A O 1
ATOM 1372 N N . ALA A 1 176 ? -9.923 10.095 3.760 1.00 91.44 176 ALA A N 1
ATOM 1373 C CA . ALA A 1 176 ? -10.088 11.302 4.563 1.00 91.44 176 ALA A CA 1
ATOM 1374 C C . ALA A 1 176 ? -11.558 11.755 4.659 1.00 91.44 176 ALA A C 1
ATOM 1376 O O . ALA A 1 176 ? -12.032 12.126 5.732 1.00 91.44 176 ALA A O 1
ATOM 1377 N N . ARG A 1 177 ? -12.323 11.646 3.564 1.00 91.25 177 ARG A N 1
ATOM 1378 C CA . ARG A 1 177 ? -13.767 11.944 3.551 1.00 91.25 177 ARG A CA 1
ATOM 1379 C C . ARG A 1 177 ? -14.605 11.006 4.423 1.00 91.25 177 ARG A C 1
ATOM 1381 O O . ARG A 1 177 ? -15.648 11.430 4.912 1.00 91.25 177 ARG A O 1
ATOM 1388 N N . ARG A 1 178 ? -14.175 9.758 4.629 1.00 88.31 178 ARG A N 1
ATOM 1389 C CA . ARG A 1 178 ? -14.834 8.810 5.549 1.00 88.31 178 ARG A CA 1
ATOM 1390 C C . ARG A 1 178 ? -14.576 9.147 7.016 1.00 88.31 178 ARG A C 1
ATOM 1392 O O . ARG A 1 178 ? -15.437 8.866 7.836 1.00 88.31 178 ARG A O 1
ATOM 1399 N N . TYR A 1 179 ? -13.457 9.799 7.325 1.00 85.75 179 TYR A N 1
ATOM 1400 C CA . TYR A 1 179 ? -13.126 10.312 8.662 1.00 85.75 179 TYR A CA 1
ATOM 1401 C C . TYR A 1 179 ? -13.750 11.693 8.953 1.00 85.75 179 TYR A C 1
ATOM 1403 O O . TYR A 1 179 ? -13.234 12.454 9.765 1.00 85.75 179 TYR A O 1
ATOM 1411 N N . SER A 1 180 ? -14.853 12.042 8.281 1.00 85.25 180 SER A N 1
ATOM 1412 C CA . SER A 1 180 ? -15.603 13.295 8.483 1.00 85.25 180 SER A CA 1
ATOM 1413 C C . SER A 1 180 ? -14.808 14.589 8.248 1.00 85.25 180 SER A C 1
ATOM 1415 O O . SER A 1 180 ? -15.179 15.648 8.751 1.00 85.25 180 SER A O 1
ATOM 1417 N N . LEU A 1 181 ? -13.739 14.546 7.448 1.00 86.56 181 LEU A N 1
ATOM 1418 C CA . LEU A 1 181 ? -12.963 15.739 7.107 1.00 86.56 181 LEU A CA 1
ATOM 1419 C C . LEU A 1 181 ? -13.644 16.583 6.021 1.00 86.56 181 LEU A C 1
ATOM 1421 O O . LEU A 1 181 ? -14.320 16.073 5.118 1.00 86.56 181 LEU A O 1
ATOM 1425 N N . THR A 1 182 ? -13.420 17.900 6.073 1.00 93.12 182 THR A N 1
ATOM 1426 C CA . THR A 1 182 ? -13.900 18.827 5.037 1.00 93.12 182 THR A CA 1
ATOM 1427 C C . THR A 1 182 ? -13.294 18.482 3.672 1.00 93.12 182 THR A C 1
ATOM 1429 O O . THR A 1 182 ? -12.239 17.853 3.577 1.00 93.12 182 THR A O 1
ATOM 1432 N N . ASN A 1 183 ? -13.953 18.890 2.585 1.00 90.88 183 ASN A N 1
ATOM 1433 C CA . ASN A 1 183 ? -13.469 18.595 1.235 1.00 90.88 183 ASN A CA 1
ATOM 1434 C C . ASN A 1 183 ? -12.061 19.162 0.967 1.00 90.88 183 ASN A C 1
ATOM 1436 O O . ASN A 1 183 ? -11.259 18.527 0.279 1.00 90.88 183 ASN A O 1
ATOM 1440 N N . TYR A 1 184 ? -11.765 20.342 1.516 1.00 90.38 184 TYR A N 1
ATOM 1441 C CA . TYR A 1 184 ? -10.466 20.997 1.381 1.00 90.38 184 TYR A CA 1
ATOM 1442 C C . TYR A 1 184 ? -9.388 20.262 2.178 1.00 90.38 184 TYR A C 1
ATOM 1444 O O . TYR A 1 184 ? -8.354 19.908 1.615 1.00 90.38 184 TYR A O 1
ATOM 1452 N N . SER A 1 185 ? -9.659 19.925 3.443 1.00 89.44 185 SER A N 1
ATOM 1453 C CA . SER A 1 185 ? -8.723 19.155 4.272 1.00 89.44 185 SER A CA 1
ATOM 1454 C C . SER A 1 185 ? -8.442 17.770 3.682 1.00 89.44 185 SER A C 1
ATOM 1456 O O . SER A 1 185 ? -7.294 17.340 3.640 1.00 89.44 185 SER A O 1
ATOM 1458 N N . ALA A 1 186 ? -9.466 17.088 3.157 1.00 92.56 186 ALA A N 1
ATOM 1459 C CA . ALA A 1 186 ? -9.296 15.792 2.501 1.00 92.56 186 ALA A CA 1
ATOM 1460 C C . ALA A 1 186 ? -8.425 15.882 1.237 1.00 92.56 186 ALA A C 1
ATOM 1462 O O . ALA A 1 186 ? -7.620 14.991 0.975 1.00 92.56 186 ALA A O 1
ATOM 1463 N N . THR A 1 187 ? -8.560 16.967 0.469 1.00 93.25 187 THR A N 1
ATOM 1464 C CA . THR A 1 187 ? -7.718 17.230 -0.710 1.00 93.25 187 THR A CA 1
ATOM 1465 C C . THR A 1 187 ? -6.272 17.463 -0.306 1.00 93.25 187 THR A C 1
ATOM 1467 O O . THR A 1 187 ? -5.371 16.881 -0.901 1.00 93.25 187 THR A O 1
ATOM 1470 N N . PHE A 1 188 ? -6.057 18.262 0.736 1.00 91.50 188 PHE A N 1
ATOM 1471 C CA . PHE A 1 188 ? -4.728 18.545 1.261 1.00 91.50 188 PHE A CA 1
ATOM 1472 C C . PHE A 1 188 ? -4.022 17.275 1.757 1.00 91.50 188 PHE A C 1
ATOM 1474 O O . PHE A 1 188 ? -2.886 17.015 1.371 1.00 91.50 188 PHE A O 1
ATOM 1481 N N . ILE A 1 189 ? -4.721 16.425 2.515 1.00 90.94 189 ILE A N 1
ATOM 1482 C CA . ILE A 1 189 ? -4.195 15.123 2.958 1.00 90.94 189 ILE A CA 1
ATOM 1483 C C . ILE A 1 189 ? -3.880 14.221 1.767 1.00 90.94 189 ILE A C 1
ATOM 1485 O O . ILE A 1 189 ? -2.826 13.592 1.746 1.00 90.94 189 ILE A O 1
ATOM 1489 N N . GLY A 1 190 ? -4.763 14.172 0.765 1.00 94.00 190 GLY A N 1
ATOM 1490 C CA . GLY A 1 190 ? -4.516 13.401 -0.450 1.00 94.00 190 GLY A CA 1
ATOM 1491 C C . GLY A 1 190 ? -3.240 13.839 -1.169 1.00 94.00 190 GLY A C 1
ATOM 1492 O O . GLY A 1 190 ? -2.465 12.989 -1.604 1.00 94.00 190 GLY A O 1
ATOM 1493 N N . LEU A 1 191 ? -3.001 15.152 -1.270 1.00 93.00 191 LEU A N 1
ATOM 1494 C CA . LEU A 1 191 ? -1.801 15.707 -1.903 1.00 93.00 191 LEU A CA 1
ATOM 1495 C C . LEU A 1 191 ? -0.538 15.401 -1.093 1.00 93.00 191 LEU A C 1
ATOM 1497 O O . LEU A 1 191 ? 0.434 14.915 -1.664 1.00 93.00 191 LEU A O 1
ATOM 1501 N N . ILE A 1 192 ? -0.568 15.614 0.226 1.00 89.81 192 ILE A N 1
ATOM 1502 C CA . ILE A 1 192 ? 0.555 15.274 1.116 1.00 89.81 192 ILE A CA 1
ATOM 1503 C C . ILE A 1 192 ? 0.891 13.788 1.018 1.00 89.81 192 ILE A C 1
ATOM 1505 O O . ILE A 1 192 ? 2.061 13.421 0.972 1.00 89.81 192 ILE A O 1
ATOM 1509 N N . TYR A 1 193 ? -0.126 12.927 0.970 1.00 91.44 193 TYR A N 1
ATOM 1510 C CA . TYR A 1 193 ? 0.080 11.489 0.889 1.00 91.44 193 TYR A CA 1
ATOM 1511 C C . TYR A 1 193 ? 0.707 11.074 -0.447 1.00 91.44 193 TYR A C 1
ATOM 1513 O O . TYR A 1 193 ? 1.676 10.318 -0.461 1.00 91.44 193 TYR A O 1
ATOM 1521 N N . ALA A 1 194 ? 0.199 11.600 -1.565 1.00 92.31 194 ALA A N 1
ATOM 1522 C CA . ALA A 1 194 ? 0.698 11.272 -2.900 1.00 92.31 194 ALA A CA 1
ATOM 1523 C C . ALA A 1 194 ? 2.106 11.831 -3.183 1.00 92.31 194 ALA A C 1
ATOM 1525 O O . ALA A 1 194 ? 2.874 11.204 -3.908 1.00 92.31 194 ALA A O 1
ATOM 1526 N N . ILE A 1 195 ? 2.445 12.990 -2.607 1.00 88.50 195 ILE A N 1
ATOM 1527 C CA . ILE A 1 195 ? 3.738 13.684 -2.776 1.00 88.50 195 ILE A CA 1
ATOM 1528 C C . ILE A 1 195 ? 4.675 13.391 -1.584 1.00 88.50 195 ILE A C 1
ATOM 1530 O O . ILE A 1 195 ? 5.732 13.996 -1.430 1.00 88.50 195 ILE A O 1
ATOM 1534 N N . SER A 1 196 ? 4.312 12.435 -0.726 1.00 85.81 196 SER A N 1
ATOM 1535 C CA . SER A 1 196 ? 5.118 12.061 0.435 1.00 85.81 196 SER A CA 1
ATOM 1536 C C . SER A 1 196 ? 6.544 11.674 0.016 1.00 85.81 196 SER A C 1
ATOM 1538 O O . SER A 1 196 ? 6.699 10.916 -0.950 1.00 85.81 196 SER A O 1
ATOM 1540 N N . PRO A 1 197 ? 7.588 12.107 0.756 1.00 81.25 197 PRO A N 1
ATOM 1541 C CA . PRO A 1 197 ? 8.970 11.711 0.493 1.00 81.25 197 PRO A CA 1
ATOM 1542 C C . PRO A 1 197 ? 9.133 10.198 0.343 1.00 81.25 197 PRO A C 1
ATOM 1544 O O . PRO A 1 197 ? 9.830 9.754 -0.561 1.00 81.25 197 PRO A O 1
ATOM 1547 N N . VAL A 1 198 ? 8.424 9.412 1.161 1.00 80.81 198 VAL A N 1
ATOM 1548 C CA . VAL A 1 198 ? 8.454 7.940 1.130 1.00 80.81 198 VAL A CA 1
ATOM 1549 C C . VAL A 1 198 ? 7.933 7.390 -0.198 1.00 80.81 198 VAL A C 1
ATOM 1551 O O . VAL A 1 198 ? 8.491 6.435 -0.734 1.00 80.81 198 VAL A O 1
ATOM 1554 N N . VAL A 1 199 ? 6.872 7.988 -0.747 1.00 87.81 199 VAL A N 1
ATOM 1555 C CA . VAL A 1 199 ? 6.294 7.580 -2.035 1.00 87.81 199 VAL A CA 1
ATOM 1556 C C . VAL A 1 199 ? 7.248 7.949 -3.164 1.00 87.81 199 VAL A C 1
ATOM 1558 O O . VAL A 1 199 ? 7.569 7.102 -3.993 1.00 87.81 199 VAL A O 1
ATOM 1561 N N . LEU A 1 200 ? 7.752 9.184 -3.177 1.00 84.94 200 LEU A N 1
ATOM 1562 C CA . LEU A 1 200 ? 8.648 9.660 -4.232 1.00 84.94 200 LEU A CA 1
ATOM 1563 C C . LEU A 1 200 ? 9.963 8.870 -4.273 1.00 84.94 200 LEU A C 1
ATOM 1565 O O . LEU A 1 200 ? 10.384 8.436 -5.348 1.00 84.94 200 LEU A O 1
ATOM 1569 N N . THR A 1 201 ? 10.582 8.617 -3.118 1.00 80.56 201 THR A N 1
ATOM 1570 C CA . THR A 1 201 ? 11.816 7.823 -3.042 1.00 80.56 201 THR A CA 1
ATOM 1571 C C . THR A 1 201 ? 11.569 6.366 -3.415 1.00 80.56 201 THR A C 1
ATOM 1573 O O . THR A 1 201 ? 12.367 5.792 -4.151 1.00 80.56 201 THR A O 1
ATOM 1576 N N . SER A 1 202 ? 10.436 5.786 -3.007 1.00 84.31 202 SER A N 1
ATOM 1577 C CA . SER A 1 202 ? 10.055 4.425 -3.401 1.00 84.31 202 SER A CA 1
ATOM 1578 C C . SER A 1 202 ? 9.841 4.295 -4.908 1.00 84.31 202 SER A C 1
ATOM 1580 O O . SER A 1 202 ? 10.279 3.308 -5.497 1.00 84.31 202 SER A O 1
ATOM 1582 N N . ILE A 1 203 ? 9.228 5.296 -5.552 1.00 85.69 203 ILE A N 1
ATOM 1583 C CA . ILE A 1 203 ? 9.076 5.326 -7.013 1.00 85.69 203 ILE A CA 1
ATOM 1584 C C . ILE A 1 203 ? 10.449 5.376 -7.691 1.00 85.69 203 ILE A C 1
ATOM 1586 O O . ILE A 1 203 ? 10.699 4.600 -8.608 1.00 85.69 203 ILE A O 1
ATOM 1590 N N . ASN A 1 204 ? 11.350 6.252 -7.238 1.00 82.25 204 ASN A N 1
ATOM 1591 C CA . ASN A 1 204 ? 12.691 6.366 -7.822 1.00 82.25 204 ASN A CA 1
ATOM 1592 C C . ASN A 1 204 ? 13.538 5.107 -7.634 1.00 82.25 204 ASN A C 1
ATOM 1594 O O . ASN A 1 204 ? 14.307 4.739 -8.516 1.00 82.25 204 ASN A O 1
ATOM 1598 N N . GLN A 1 205 ? 13.408 4.446 -6.486 1.00 79.75 205 GLN A N 1
ATOM 1599 C CA . GLN A 1 205 ? 14.138 3.217 -6.194 1.00 79.75 205 GLN A CA 1
ATOM 1600 C C . GLN A 1 205 ? 13.481 1.981 -6.823 1.00 79.75 205 GLN A C 1
ATOM 1602 O O . GLN A 1 205 ? 14.080 0.911 -6.807 1.00 79.75 205 GLN A O 1
ATOM 1607 N N . GLY A 1 206 ? 12.277 2.098 -7.390 1.00 83.25 206 GLY A N 1
ATOM 1608 C CA . GLY A 1 206 ? 11.545 0.964 -7.953 1.00 83.25 206 GLY A CA 1
ATOM 1609 C C . GLY A 1 206 ? 10.988 0.003 -6.896 1.00 83.25 206 GLY A C 1
ATOM 1610 O O . GLY A 1 206 ? 10.753 -1.166 -7.185 1.00 83.25 206 GLY A O 1
ATOM 1611 N N . ARG A 1 207 ? 10.762 0.459 -5.659 1.00 84.62 207 ARG A N 1
ATOM 1612 C CA . ARG A 1 207 ? 10.220 -0.374 -4.573 1.00 84.62 207 ARG A CA 1
ATOM 1613 C C . ARG A 1 207 ? 8.722 -0.616 -4.777 1.00 84.62 207 ARG A C 1
ATOM 1615 O O . ARG A 1 207 ? 7.886 0.042 -4.172 1.00 84.62 207 ARG A O 1
ATOM 1622 N N . ILE A 1 208 ? 8.354 -1.557 -5.648 1.00 86.50 208 ILE A N 1
ATOM 1623 C CA . ILE A 1 208 ? 6.935 -1.880 -5.912 1.00 86.50 208 ILE A CA 1
ATOM 1624 C C . ILE A 1 208 ? 6.229 -2.345 -4.627 1.00 86.50 208 ILE A C 1
ATOM 1626 O O . ILE A 1 208 ? 5.063 -2.010 -4.418 1.00 86.50 208 ILE A O 1
ATOM 1630 N N . GLY A 1 209 ? 6.955 -3.044 -3.745 1.00 87.44 209 GLY A N 1
ATOM 1631 C CA . GLY A 1 209 ? 6.468 -3.522 -2.452 1.00 87.44 209 GLY A CA 1
ATOM 1632 C C . GLY A 1 209 ? 5.833 -2.424 -1.596 1.00 87.44 209 GLY A C 1
ATOM 1633 O O . GLY A 1 209 ? 4.629 -2.466 -1.318 1.00 87.44 209 GLY A O 1
ATOM 1634 N N . THR A 1 210 ? 6.617 -1.400 -1.238 1.00 88.19 210 THR A N 1
ATOM 1635 C CA . THR A 1 210 ? 6.131 -0.242 -0.467 1.00 88.19 210 THR A CA 1
ATOM 1636 C C . THR A 1 210 ? 4.973 0.477 -1.147 1.00 88.19 210 THR A C 1
ATOM 1638 O O . THR A 1 210 ? 4.046 0.928 -0.475 1.00 88.19 210 THR A O 1
ATOM 1641 N N . LEU A 1 211 ? 4.997 0.589 -2.474 1.00 91.75 211 LEU A N 1
ATOM 1642 C CA . LEU A 1 211 ? 4.011 1.359 -3.227 1.00 91.75 211 LEU A CA 1
ATOM 1643 C C . LEU A 1 211 ? 2.652 0.670 -3.273 1.00 91.75 211 LEU A C 1
ATOM 1645 O O . LEU A 1 211 ? 1.628 1.327 -3.083 1.00 91.75 211 LEU A O 1
ATOM 1649 N N . VAL A 1 212 ? 2.625 -0.651 -3.456 1.00 93.12 212 VAL A N 1
ATOM 1650 C CA . VAL A 1 212 ? 1.380 -1.427 -3.372 1.00 93.12 212 VAL A CA 1
ATOM 1651 C C . VAL A 1 212 ? 0.806 -1.365 -1.956 1.00 93.12 212 VAL A C 1
ATOM 1653 O O . VAL A 1 212 ? -0.398 -1.151 -1.794 1.00 93.12 212 VAL A O 1
ATOM 1656 N N . VAL A 1 213 ? 1.654 -1.464 -0.925 1.00 92.69 213 VAL A N 1
ATOM 1657 C CA . VAL A 1 213 ? 1.220 -1.274 0.468 1.00 92.69 213 VAL A CA 1
ATOM 1658 C C . VAL A 1 213 ? 0.636 0.128 0.666 1.00 92.69 213 VAL A C 1
ATOM 1660 O O . VAL A 1 213 ? -0.453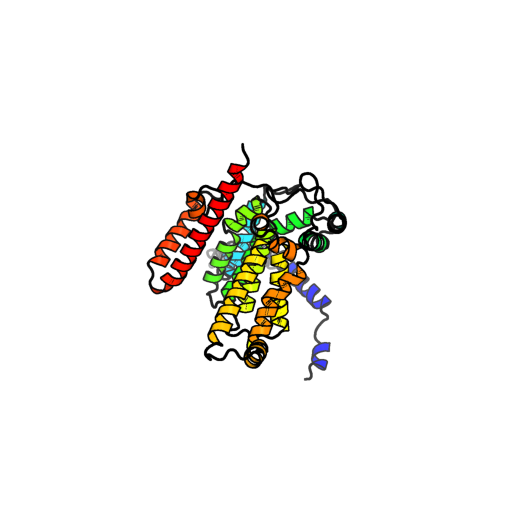 0.248 1.225 1.00 92.69 213 VAL A O 1
ATOM 1663 N N . ALA A 1 214 ? 1.282 1.178 0.154 1.00 93.19 214 ALA A N 1
ATOM 1664 C CA . ALA A 1 214 ? 0.786 2.552 0.245 1.00 93.19 214 ALA A CA 1
ATOM 1665 C C . ALA A 1 214 ? -0.583 2.737 -0.441 1.00 93.19 214 ALA A C 1
ATOM 1667 O O . ALA A 1 214 ? -1.451 3.433 0.080 1.00 93.19 214 ALA A O 1
ATOM 1668 N N . ILE A 1 215 ? -0.837 2.070 -1.570 1.00 94.94 215 ILE A N 1
ATOM 1669 C CA . ILE A 1 215 ? -2.159 2.088 -2.223 1.00 94.94 215 ILE A CA 1
ATOM 1670 C C . ILE A 1 215 ? -3.220 1.415 -1.340 1.00 94.94 215 ILE A C 1
ATOM 1672 O O . ILE A 1 215 ? -4.330 1.931 -1.187 1.00 94.94 215 ILE A O 1
ATOM 1676 N N . LEU A 1 216 ? -2.901 0.253 -0.767 1.00 94.25 216 LEU A N 1
ATOM 1677 C CA . LEU A 1 216 ? -3.864 -0.567 -0.025 1.00 94.25 216 LEU A CA 1
ATOM 1678 C C . LEU A 1 216 ? -4.152 -0.033 1.381 1.00 94.25 216 LEU A C 1
ATOM 1680 O O . LEU A 1 216 ? -5.252 -0.224 1.905 1.00 94.25 216 LEU A O 1
ATOM 1684 N N . LEU A 1 217 ? -3.203 0.674 1.985 1.00 91.75 217 LEU A N 1
ATOM 1685 C CA . LEU A 1 217 ? -3.267 1.116 3.373 1.00 91.75 217 LEU A CA 1
ATOM 1686 C C . LEU A 1 217 ? -4.483 2.028 3.669 1.00 91.75 217 LEU A C 1
ATOM 1688 O O . LEU A 1 217 ? -5.248 1.696 4.582 1.00 91.75 217 LEU A O 1
ATOM 1692 N N . PRO A 1 218 ? -4.791 3.081 2.880 1.00 92.19 218 PRO A N 1
ATOM 1693 C CA . PRO A 1 218 ? -6.027 3.856 3.044 1.00 92.19 218 PRO A CA 1
ATOM 1694 C C . PRO A 1 218 ? -7.310 3.013 2.928 1.00 92.19 218 PRO A C 1
ATOM 1696 O O . PRO A 1 218 ? -8.296 3.261 3.629 1.00 92.19 218 PRO A O 1
ATOM 1699 N N . VAL A 1 219 ? -7.319 1.998 2.061 1.00 91.38 219 VAL A N 1
ATOM 1700 C CA . VAL A 1 219 ? -8.484 1.122 1.840 1.00 91.38 219 VAL A CA 1
ATOM 1701 C C . VAL A 1 219 ? -8.715 0.199 3.038 1.00 91.38 219 VAL A C 1
ATOM 1703 O O . VAL A 1 219 ? -9.856 0.012 3.473 1.00 91.38 219 VAL A O 1
ATOM 1706 N N . ILE A 1 220 ? -7.639 -0.345 3.605 1.00 89.56 220 ILE A N 1
ATOM 1707 C CA . ILE A 1 220 ? -7.690 -1.218 4.781 1.00 89.56 220 ILE A CA 1
ATOM 1708 C C . ILE A 1 220 ? -8.185 -0.433 6.005 1.00 89.56 220 ILE A C 1
ATOM 1710 O O . ILE A 1 220 ? -9.141 -0.859 6.660 1.00 89.56 220 ILE A O 1
ATOM 1714 N N . PHE A 1 221 ? -7.613 0.747 6.272 1.00 83.38 221 PHE A N 1
ATOM 1715 C CA . PHE A 1 221 ? -7.983 1.560 7.437 1.00 83.38 221 PHE A CA 1
ATOM 1716 C C . PHE A 1 221 ? -9.440 2.033 7.402 1.00 83.38 221 PHE A C 1
ATOM 1718 O O . PHE A 1 221 ? -10.166 1.896 8.389 1.00 83.38 221 PHE A O 1
ATOM 1725 N N . THR A 1 222 ? -9.910 2.509 6.249 1.00 86.81 222 THR A N 1
ATOM 1726 C CA . THR A 1 222 ? -11.307 2.955 6.095 1.00 86.81 222 THR A CA 1
ATOM 1727 C C . THR A 1 222 ? -12.311 1.830 6.278 1.00 86.81 222 THR A C 1
ATOM 1729 O O . THR A 1 222 ? -13.393 2.039 6.826 1.00 86.81 222 THR A O 1
ATOM 1732 N N . SER A 1 223 ? -11.960 0.622 5.840 1.00 82.94 223 SER A N 1
ATOM 1733 C CA . SER A 1 223 ? -12.852 -0.530 5.926 1.00 82.94 223 SER A CA 1
ATOM 1734 C C . SER A 1 223 ? -13.086 -0.982 7.369 1.00 82.94 223 SER A C 1
ATOM 1736 O O . SER A 1 223 ? -14.188 -1.451 7.676 1.00 82.94 223 SER A O 1
ATOM 1738 N N . LEU A 1 224 ? -12.083 -0.811 8.238 1.00 78.88 224 LEU A N 1
ATOM 1739 C CA . LEU A 1 224 ? -12.140 -1.157 9.661 1.00 78.88 224 LEU A CA 1
ATOM 1740 C C . LEU A 1 224 ? -12.717 -0.035 10.537 1.00 78.88 224 LEU A C 1
ATOM 1742 O O . LEU A 1 224 ? -13.349 -0.333 11.545 1.00 78.88 224 LEU A O 1
ATOM 1746 N N . HIS A 1 225 ? -12.558 1.234 10.146 1.00 74.56 225 HIS A N 1
ATOM 1747 C CA . HIS A 1 225 ? -12.931 2.381 10.983 1.00 74.56 225 HIS A CA 1
ATOM 1748 C C . HIS A 1 225 ? -14.419 2.448 11.363 1.00 74.56 225 HIS A C 1
ATOM 1750 O O . HIS A 1 225 ? -14.754 2.819 12.483 1.00 74.56 225 HIS A O 1
ATOM 1756 N N . GLU A 1 226 ? -15.321 2.075 10.452 1.00 63.81 226 GLU A N 1
ATOM 1757 C CA . GLU A 1 226 ? -16.773 2.224 10.656 1.00 63.81 226 GLU A CA 1
ATOM 1758 C C . GLU A 1 226 ? -17.341 1.355 11.801 1.00 63.81 226 GLU A C 1
ATOM 1760 O O . GLU A 1 226 ? -18.507 1.509 12.160 1.00 63.81 226 GLU A O 1
ATOM 1765 N N . HIS A 1 227 ? -16.559 0.429 12.372 1.00 62.66 227 HIS A N 1
ATOM 1766 C CA . HIS A 1 227 ? -17.046 -0.569 13.329 1.00 62.66 227 HIS A CA 1
ATOM 1767 C C . HIS A 1 227 ? -16.262 -0.482 14.638 1.00 62.66 227 HIS A C 1
ATOM 1769 O O . HIS A 1 227 ? -15.106 -0.887 14.707 1.00 62.66 227 HIS A O 1
ATOM 1775 N N . LYS A 1 228 ? -16.913 0.022 15.697 1.00 62.12 228 LYS A N 1
ATOM 1776 C CA . LYS A 1 228 ? -16.328 0.117 17.051 1.00 62.12 228 LYS A CA 1
ATOM 1777 C C . LYS A 1 228 ? -15.970 -1.256 17.643 1.00 62.12 228 LYS A C 1
ATOM 1779 O O . LYS A 1 228 ? -15.060 -1.353 18.456 1.00 62.12 228 LYS A O 1
ATOM 1784 N N . ALA A 1 229 ? -16.689 -2.298 17.229 1.00 67.00 229 ALA A N 1
ATOM 1785 C CA . ALA A 1 229 ? -16.549 -3.674 17.684 1.00 67.00 229 ALA A CA 1
ATOM 1786 C C . ALA A 1 229 ? -16.505 -4.600 16.461 1.00 67.00 229 ALA A C 1
ATOM 1788 O O . ALA A 1 229 ? -17.329 -4.478 15.552 1.00 67.00 229 ALA A O 1
ATOM 1789 N N . LEU A 1 230 ? -15.557 -5.538 16.409 1.00 75.62 230 LEU A N 1
ATOM 1790 C CA . LEU A 1 230 ? -15.459 -6.468 15.277 1.00 75.62 230 LEU A CA 1
ATOM 1791 C C . LEU A 1 230 ? -16.648 -7.445 15.256 1.00 75.62 230 LEU A C 1
ATOM 1793 O O . LEU A 1 230 ? -16.962 -8.000 14.199 1.00 75.62 230 LEU A O 1
ATOM 1797 N N . ALA A 1 231 ? -17.362 -7.613 16.379 1.00 71.88 231 ALA A N 1
ATOM 1798 C CA . ALA A 1 231 ? -18.591 -8.402 16.454 1.00 71.88 231 A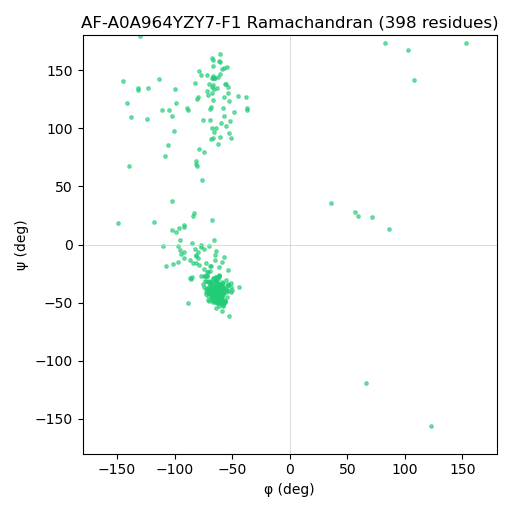LA A CA 1
ATOM 1799 C C . ALA A 1 231 ? -19.634 -7.977 15.410 1.00 71.88 231 ALA A C 1
ATOM 1801 O O . ALA A 1 231 ? -20.259 -8.842 14.795 1.00 71.88 231 ALA A O 1
ATOM 1802 N N . THR A 1 232 ? -19.792 -6.675 15.153 1.00 80.06 232 THR A N 1
ATOM 1803 C CA . THR A 1 232 ? -20.851 -6.146 14.273 1.00 80.06 232 THR A CA 1
ATOM 1804 C C . THR A 1 232 ? -20.525 -6.272 12.785 1.00 80.06 232 THR A C 1
ATOM 1806 O O . THR A 1 232 ? -21.398 -6.098 11.933 1.00 80.06 232 THR A O 1
ATOM 1809 N N . LEU A 1 233 ? -19.278 -6.604 12.437 1.00 84.12 233 LEU A N 1
ATOM 1810 C CA . LEU A 1 233 ? -18.858 -6.765 11.050 1.00 84.12 233 LEU A CA 1
ATOM 1811 C C . LEU A 1 233 ? -19.431 -8.039 10.431 1.00 84.12 233 LEU A C 1
ATOM 1813 O O . LEU A 1 233 ? -19.290 -9.137 10.967 1.00 84.12 233 LEU A O 1
ATOM 1817 N N . LYS A 1 234 ? -19.999 -7.919 9.229 1.00 89.12 234 LYS A N 1
ATOM 1818 C CA . LYS A 1 234 ? -20.347 -9.089 8.413 1.00 89.12 234 LYS A CA 1
ATOM 1819 C C . LYS A 1 234 ? -19.071 -9.814 7.977 1.00 89.12 234 LYS A C 1
ATOM 1821 O O . LYS A 1 234 ? -18.148 -9.169 7.476 1.00 89.12 234 LYS A O 1
ATOM 1826 N N . TRP A 1 235 ? -19.069 -11.146 8.049 1.00 88.62 235 TRP A N 1
ATOM 1827 C CA . TRP A 1 235 ? -17.950 -12.000 7.620 1.00 88.62 235 TRP A CA 1
ATOM 1828 C C . TRP A 1 235 ? -17.453 -11.678 6.204 1.00 88.62 235 TRP A C 1
ATOM 1830 O O . TRP A 1 235 ? -16.254 -11.555 5.989 1.00 88.62 235 TRP A O 1
ATOM 1840 N N . ARG A 1 236 ? -18.358 -11.403 5.253 1.00 90.44 236 ARG A N 1
ATOM 1841 C CA . ARG A 1 236 ? -17.989 -10.998 3.883 1.00 90.44 236 ARG A CA 1
ATOM 1842 C C . ARG A 1 236 ? -17.113 -9.738 3.827 1.00 90.44 236 ARG A C 1
ATOM 1844 O O . ARG A 1 236 ? -16.180 -9.690 3.036 1.00 90.44 236 ARG A O 1
ATOM 1851 N N . LYS A 1 237 ? -17.416 -8.712 4.637 1.00 88.75 237 LYS A N 1
ATOM 1852 C CA . LYS A 1 237 ? -16.611 -7.475 4.674 1.00 88.75 237 LYS A CA 1
ATOM 1853 C C . LYS A 1 237 ? -15.251 -7.763 5.307 1.00 88.75 237 LYS A C 1
ATOM 1855 O O . LYS A 1 237 ? -14.249 -7.293 4.792 1.00 88.75 237 LYS A O 1
ATOM 1860 N N . LEU A 1 238 ? -15.220 -8.574 6.366 1.00 90.56 238 LEU A N 1
ATOM 1861 C CA . LEU A 1 238 ? -13.979 -8.983 7.021 1.00 90.56 238 LEU A CA 1
ATOM 1862 C C . LEU A 1 238 ? -13.048 -9.739 6.067 1.00 90.56 238 LEU A C 1
ATOM 1864 O O . LEU A 1 238 ? -11.884 -9.371 5.968 1.00 90.56 238 LEU A O 1
ATOM 1868 N N . TYR A 1 239 ? -13.571 -10.713 5.315 1.00 90.75 239 TYR A N 1
ATOM 1869 C CA . TYR A 1 239 ? -12.779 -11.447 4.326 1.00 90.75 239 TYR A CA 1
ATOM 1870 C C . TYR A 1 239 ? -12.234 -10.549 3.214 1.00 90.75 239 TYR A C 1
ATOM 1872 O O . TYR A 1 239 ? -11.115 -10.731 2.757 1.00 90.75 239 TYR A O 1
ATOM 1880 N N . LEU A 1 240 ? -12.993 -9.538 2.798 1.00 91.69 240 LEU A N 1
ATOM 1881 C CA . LEU A 1 240 ? -12.508 -8.566 1.822 1.00 91.69 240 LEU A CA 1
ATOM 1882 C C . LEU A 1 240 ? -11.332 -7.745 2.384 1.00 91.69 240 LEU A C 1
ATOM 1884 O O . LEU A 1 240 ? -10.343 -7.546 1.683 1.00 91.69 240 LEU A O 1
ATOM 1888 N N . VAL A 1 241 ? -11.394 -7.323 3.655 1.00 91.25 241 VAL A N 1
ATOM 1889 C CA . VAL A 1 241 ? -10.264 -6.637 4.309 1.00 91.25 241 VAL A CA 1
ATOM 1890 C C . VAL A 1 241 ? -9.056 -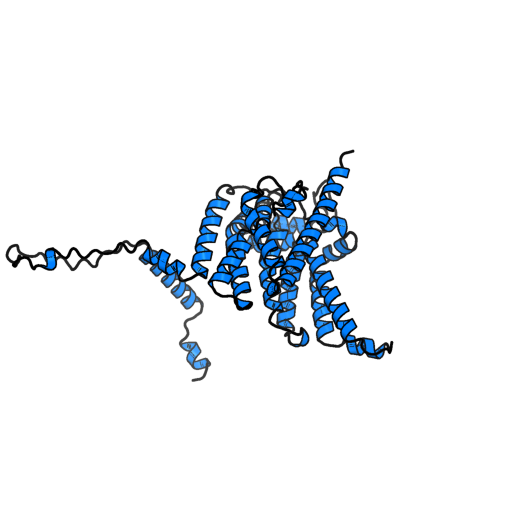7.562 4.444 1.00 91.25 241 VAL A C 1
ATOM 1892 O O . VAL A 1 241 ? -7.941 -7.138 4.149 1.00 91.25 241 VAL A O 1
ATOM 1895 N N . THR A 1 242 ? -9.255 -8.821 4.849 1.00 92.12 242 THR A N 1
ATOM 1896 C CA . THR A 1 242 ? -8.141 -9.770 4.989 1.00 92.12 242 THR A CA 1
ATOM 1897 C C . THR A 1 242 ? -7.506 -10.129 3.663 1.00 92.12 242 THR A C 1
ATOM 1899 O O . THR A 1 242 ? -6.294 -10.285 3.626 1.00 92.12 242 THR A O 1
ATOM 1902 N N . ILE A 1 243 ? -8.275 -10.218 2.578 1.00 92.62 243 ILE A N 1
ATOM 1903 C CA . ILE A 1 243 ? -7.732 -10.438 1.235 1.00 92.62 243 ILE A CA 1
ATOM 1904 C C . ILE A 1 243 ? -6.871 -9.247 0.808 1.00 92.62 243 ILE A C 1
ATOM 1906 O O . ILE A 1 243 ? -5.762 -9.451 0.322 1.00 92.62 243 ILE A O 1
ATOM 1910 N N . PHE A 1 244 ? -7.310 -8.005 1.041 1.00 93.31 244 PHE A N 1
ATOM 1911 C CA . PHE A 1 244 ? -6.461 -6.842 0.757 1.00 93.31 244 PHE A CA 1
ATOM 1912 C C . PHE A 1 244 ? -5.197 -6.814 1.618 1.00 93.31 244 PHE A C 1
ATOM 1914 O O . PHE A 1 244 ? -4.121 -6.523 1.099 1.00 93.31 244 PHE A O 1
ATOM 1921 N N . ALA A 1 245 ? -5.298 -7.167 2.901 1.00 92.62 245 ALA A N 1
ATOM 1922 C CA . ALA A 1 245 ? -4.130 -7.311 3.763 1.00 92.62 245 ALA A CA 1
ATOM 1923 C C . ALA A 1 245 ? -3.204 -8.447 3.290 1.00 92.62 245 ALA A C 1
ATOM 1925 O O . ALA A 1 245 ? -1.988 -8.294 3.329 1.00 92.62 245 ALA A O 1
ATOM 1926 N N . ALA A 1 246 ? -3.756 -9.557 2.794 1.00 93.06 246 ALA A N 1
ATOM 1927 C CA . ALA A 1 246 ? -2.990 -10.670 2.245 1.00 93.06 246 ALA A CA 1
ATOM 1928 C C . ALA A 1 246 ? -2.222 -10.261 0.987 1.00 93.06 246 ALA A C 1
ATOM 1930 O O . ALA A 1 246 ? -1.039 -10.569 0.900 1.00 93.06 246 ALA A O 1
ATOM 1931 N N . ILE A 1 247 ? -2.856 -9.513 0.077 1.00 93.31 247 ILE A N 1
ATOM 1932 C CA . ILE A 1 247 ? -2.197 -8.954 -1.111 1.00 93.31 247 ILE A CA 1
ATOM 1933 C C . ILE A 1 247 ? -1.079 -7.997 -0.684 1.00 93.31 247 ILE A C 1
ATOM 1935 O O . ILE A 1 247 ? 0.041 -8.129 -1.158 1.00 93.31 247 ILE A O 1
ATOM 1939 N N . ALA A 1 248 ? -1.327 -7.074 0.250 1.00 92.31 248 ALA A N 1
ATOM 1940 C CA . ALA A 1 248 ? -0.277 -6.186 0.762 1.00 92.31 248 ALA A CA 1
ATOM 1941 C C . ALA A 1 248 ? 0.903 -6.974 1.371 1.00 92.31 248 ALA A C 1
ATOM 1943 O O . ALA A 1 248 ? 2.066 -6.663 1.117 1.00 92.31 248 ALA A O 1
ATOM 1944 N N . ALA A 1 249 ? 0.600 -8.037 2.117 1.00 90.50 249 ALA A N 1
ATOM 1945 C CA . ALA A 1 249 ? 1.578 -8.937 2.718 1.00 90.50 249 ALA A CA 1
ATOM 1946 C C . ALA A 1 249 ? 2.377 -9.756 1.687 1.00 90.50 249 ALA A C 1
ATOM 1948 O O . ALA A 1 249 ? 3.539 -10.068 1.934 1.00 90.50 249 ALA A O 1
ATOM 1949 N N . THR A 1 250 ? 1.794 -10.061 0.525 1.00 89.25 250 THR A N 1
ATOM 1950 C CA . THR A 1 250 ? 2.490 -10.710 -0.595 1.00 89.25 250 THR A CA 1
ATOM 1951 C C . THR A 1 250 ? 3.630 -9.847 -1.141 1.00 89.25 250 THR A C 1
ATOM 1953 O O . THR A 1 250 ? 4.678 -10.364 -1.524 1.00 89.25 250 THR A O 1
ATOM 1956 N N . PHE A 1 251 ? 3.423 -8.530 -1.174 1.00 88.44 251 PHE A N 1
ATOM 1957 C CA . PHE A 1 251 ? 4.380 -7.557 -1.700 1.00 88.44 251 PHE A CA 1
ATOM 1958 C C . PHE A 1 251 ? 5.421 -7.112 -0.666 1.00 88.44 251 PHE A C 1
ATOM 1960 O O . PHE A 1 251 ? 6.543 -6.777 -1.041 1.00 88.44 251 PHE A O 1
ATOM 1967 N N . SER A 1 252 ? 5.068 -7.099 0.621 1.00 87.75 252 SER A N 1
ATOM 1968 C CA . SER A 1 252 ? 5.965 -6.677 1.698 1.00 87.75 252 SER A CA 1
ATOM 1969 C C . SER A 1 252 ? 5.854 -7.606 2.914 1.00 87.75 252 SER A C 1
ATOM 1971 O O . SER A 1 252 ? 4.866 -7.541 3.658 1.00 87.75 252 SER A O 1
ATOM 1973 N N . PRO A 1 253 ? 6.885 -8.427 3.190 1.00 84.50 253 PRO A N 1
ATOM 1974 C CA . PRO A 1 253 ? 6.950 -9.227 4.413 1.00 84.50 253 PRO A CA 1
ATOM 1975 C C . PRO A 1 253 ? 6.898 -8.379 5.693 1.00 84.50 253 PRO A C 1
ATOM 1977 O O . PRO A 1 253 ? 6.324 -8.799 6.698 1.00 84.50 253 PRO A O 1
ATOM 1980 N N . ALA A 1 254 ? 7.438 -7.155 5.647 1.00 84.25 254 ALA A N 1
ATOM 1981 C CA . ALA A 1 254 ? 7.382 -6.211 6.759 1.00 84.25 254 ALA A CA 1
ATOM 1982 C C . ALA A 1 254 ? 5.936 -5.820 7.108 1.00 84.25 254 ALA A C 1
ATOM 1984 O O . ALA A 1 254 ? 5.575 -5.767 8.288 1.00 84.25 254 ALA A O 1
ATOM 1985 N N . PHE A 1 255 ? 5.080 -5.624 6.096 1.00 89.06 255 PHE A N 1
ATOM 1986 C CA . PHE A 1 255 ? 3.655 -5.379 6.316 1.00 89.06 255 PHE A CA 1
ATOM 1987 C C . PHE A 1 255 ? 2.977 -6.571 7.005 1.00 89.06 255 PHE A C 1
ATOM 1989 O O . PHE A 1 255 ? 2.218 -6.363 7.952 1.00 89.06 255 PHE A O 1
ATOM 1996 N N . LEU A 1 256 ? 3.277 -7.809 6.586 1.00 89.44 256 LEU A N 1
ATOM 1997 C CA . LEU A 1 256 ? 2.731 -9.026 7.205 1.00 89.44 256 LEU A CA 1
ATOM 1998 C C . LEU A 1 256 ? 3.057 -9.082 8.700 1.00 89.44 256 LEU A C 1
ATOM 2000 O O . LEU A 1 256 ? 2.159 -9.329 9.512 1.00 89.44 256 LEU A O 1
ATOM 2004 N N . LEU A 1 257 ? 4.320 -8.837 9.066 1.00 87.75 257 LEU A N 1
ATOM 2005 C CA . LEU A 1 257 ? 4.764 -8.839 10.460 1.00 87.75 257 LEU A CA 1
ATOM 2006 C C . LEU A 1 257 ? 4.043 -7.763 11.271 1.00 87.75 257 LEU A C 1
ATOM 2008 O O . LEU A 1 257 ? 3.422 -8.085 12.283 1.00 87.75 257 LEU A O 1
ATOM 2012 N N . PHE A 1 258 ? 4.060 -6.510 10.808 1.00 87.50 258 PHE A N 1
ATOM 2013 C CA . PHE A 1 258 ? 3.405 -5.407 11.513 1.00 87.50 258 PHE A CA 1
ATOM 2014 C C . PHE A 1 258 ? 1.899 -5.647 11.684 1.00 87.50 258 PHE A C 1
ATOM 2016 O O . PHE A 1 258 ? 1.364 -5.490 12.782 1.00 87.50 258 PHE A O 1
ATOM 2023 N N . TRP A 1 259 ? 1.223 -6.095 10.624 1.00 89.69 259 TRP A N 1
ATOM 2024 C CA . TRP A 1 259 ? -0.194 -6.454 10.650 1.00 89.69 259 TRP A CA 1
ATOM 2025 C C . TRP A 1 259 ? -0.487 -7.555 11.675 1.00 89.69 259 TRP A C 1
ATOM 2027 O O . TRP A 1 259 ? -1.401 -7.425 12.495 1.00 89.69 259 TRP A O 1
ATOM 2037 N N . SER A 1 260 ? 0.313 -8.623 11.660 1.00 89.94 260 SER A N 1
ATOM 2038 C CA . SER A 1 260 ? 0.145 -9.766 12.560 1.00 89.94 260 SER A CA 1
ATOM 2039 C C . SER A 1 260 ? 0.388 -9.371 14.014 1.00 89.94 260 SER A C 1
ATOM 2041 O O . SER A 1 260 ? -0.440 -9.687 14.865 1.00 89.94 260 SER A O 1
ATOM 2043 N N . PHE A 1 261 ? 1.456 -8.618 14.303 1.00 89.25 261 PHE A N 1
ATOM 2044 C CA . PHE A 1 261 ? 1.741 -8.113 15.649 1.00 89.25 261 PHE A CA 1
ATOM 2045 C C . PHE A 1 261 ? 0.658 -7.159 16.149 1.00 89.25 261 PHE A C 1
ATOM 2047 O O . PHE A 1 261 ? 0.214 -7.295 17.288 1.00 89.25 261 PHE A O 1
ATOM 2054 N N . TYR A 1 262 ? 0.185 -6.238 15.306 1.00 89.50 262 TYR A N 1
ATOM 2055 C CA . TYR A 1 262 ? -0.886 -5.313 15.668 1.00 89.50 262 TYR A CA 1
ATOM 2056 C C . TYR A 1 262 ? -2.168 -6.062 16.053 1.00 89.50 262 TYR A C 1
ATOM 2058 O O . TYR A 1 262 ? -2.742 -5.821 17.118 1.00 89.50 262 TYR A O 1
ATOM 2066 N N . HIS A 1 263 ? -2.608 -7.013 15.226 1.00 89.38 263 HIS A N 1
ATOM 2067 C CA . HIS A 1 263 ? -3.816 -7.782 15.518 1.00 89.38 263 HIS A CA 1
ATOM 2068 C C . HIS A 1 263 ? -3.637 -8.771 16.672 1.00 89.38 263 HIS A C 1
ATOM 2070 O O . HIS A 1 263 ? -4.587 -8.970 17.433 1.00 89.38 263 HIS A O 1
ATOM 2076 N N . LEU A 1 264 ? -2.441 -9.338 16.850 1.00 90.31 264 LEU A N 1
ATOM 2077 C CA . LEU A 1 264 ? -2.108 -10.180 17.997 1.00 90.31 264 LEU A CA 1
ATOM 2078 C C . LEU A 1 264 ? -2.156 -9.375 19.299 1.00 90.31 264 LEU A C 1
ATOM 2080 O O . LEU A 1 264 ? -2.813 -9.799 20.246 1.00 90.31 264 LEU A O 1
ATOM 2084 N N . TYR A 1 265 ? -1.543 -8.189 19.330 1.00 89.62 265 TYR A N 1
ATOM 2085 C CA . TYR A 1 265 ? -1.607 -7.275 20.471 1.00 89.62 265 TYR A CA 1
ATOM 2086 C C . TYR A 1 265 ? -3.061 -6.931 20.819 1.00 89.62 265 TYR A C 1
ATOM 2088 O O . TYR A 1 265 ? -3.484 -7.080 21.965 1.00 89.62 265 TYR A O 1
ATOM 2096 N N . GLN A 1 266 ? -3.863 -6.562 19.818 1.00 86.88 266 GLN A N 1
ATOM 2097 C CA . GLN A 1 266 ? -5.286 -6.271 20.006 1.00 86.88 266 GLN A CA 1
ATOM 2098 C C . GLN A 1 266 ? -6.082 -7.486 20.517 1.00 86.88 266 GLN A C 1
ATOM 2100 O O . GLN A 1 266 ? -6.997 -7.326 21.323 1.00 86.88 266 GLN A O 1
ATOM 2105 N N . LEU A 1 267 ? -5.750 -8.700 20.067 1.00 86.81 267 LEU A N 1
ATOM 2106 C CA . LEU A 1 267 ? -6.367 -9.940 20.545 1.00 86.81 267 LEU A CA 1
ATOM 2107 C C . LEU A 1 267 ? -6.008 -10.207 22.011 1.00 86.81 267 LEU A C 1
ATOM 2109 O O . LEU A 1 267 ? -6.905 -10.486 22.804 1.00 86.81 267 LEU A O 1
ATOM 2113 N N . VAL A 1 268 ? -4.732 -10.072 22.385 1.00 87.19 268 VAL A N 1
ATOM 2114 C CA . VAL A 1 268 ? -4.257 -10.261 23.766 1.00 87.19 268 VAL A CA 1
ATOM 2115 C C . VAL A 1 268 ? -4.902 -9.245 24.707 1.00 87.19 268 VAL A C 1
ATOM 2117 O O . VAL A 1 268 ? -5.415 -9.635 25.754 1.00 87.19 268 VAL A O 1
ATOM 2120 N N . MET A 1 269 ? -4.958 -7.968 24.321 1.00 84.12 269 MET A N 1
ATOM 2121 C CA . MET A 1 269 ? -5.602 -6.916 25.119 1.00 84.12 269 MET A CA 1
ATOM 2122 C C . MET A 1 269 ? -7.108 -7.152 25.284 1.00 84.12 269 MET A C 1
ATOM 2124 O O . MET A 1 269 ? -7.655 -6.984 26.378 1.00 84.12 269 MET A O 1
ATOM 2128 N N . PHE A 1 270 ? -7.789 -7.594 24.225 1.00 82.81 270 PHE A N 1
ATOM 2129 C CA . PHE A 1 270 ? -9.206 -7.947 24.297 1.00 82.81 270 PHE A CA 1
ATOM 2130 C C . PHE A 1 270 ? -9.439 -9.151 25.220 1.00 82.81 270 PHE A C 1
ATOM 2132 O O . PHE A 1 270 ? -10.305 -9.112 26.093 1.00 82.81 270 PHE A O 1
ATOM 2139 N N . TYR A 1 271 ? -8.614 -10.192 25.096 1.00 82.00 271 TYR A N 1
ATOM 2140 C CA . TYR A 1 271 ? -8.682 -11.362 25.965 1.00 82.00 271 TYR A CA 1
ATOM 2141 C C . TYR A 1 271 ? -8.383 -11.017 27.433 1.00 82.00 271 TYR A C 1
ATOM 2143 O O . TYR A 1 271 ? -9.083 -11.487 28.328 1.00 82.00 271 TYR A O 1
ATOM 2151 N N . ALA A 1 272 ? -7.405 -10.146 27.695 1.00 83.19 272 ALA A N 1
ATOM 2152 C CA . ALA A 1 272 ? -7.112 -9.642 29.036 1.00 83.19 272 ALA A CA 1
ATOM 2153 C C . ALA A 1 272 ? -8.299 -8.868 29.636 1.00 83.19 272 ALA A C 1
ATOM 2155 O O . ALA A 1 272 ? -8.570 -8.991 30.827 1.00 83.19 272 ALA A O 1
ATOM 2156 N N . THR A 1 273 ? -9.054 -8.140 28.806 1.00 80.06 273 THR A N 1
ATOM 2157 C CA . THR A 1 273 ? -10.276 -7.430 29.225 1.00 80.06 273 THR A CA 1
ATOM 2158 C C . THR A 1 273 ? -11.401 -8.399 29.607 1.00 80.06 273 THR A C 1
ATOM 2160 O O . THR A 1 273 ? -12.129 -8.159 30.571 1.00 80.06 273 THR A O 1
ATOM 2163 N N . LEU A 1 274 ? -11.530 -9.519 28.887 1.00 75.00 274 LEU A N 1
ATOM 2164 C CA . LEU A 1 274 ? -12.483 -10.591 29.209 1.00 75.00 274 LEU A CA 1
ATOM 2165 C C . LEU A 1 274 ? -12.090 -11.364 30.472 1.00 75.00 274 LEU A C 1
ATOM 2167 O O . LEU A 1 274 ? -12.955 -11.830 31.216 1.00 75.00 274 LEU A O 1
ATOM 2171 N N . LYS A 1 275 ? -10.786 -11.486 30.735 1.00 68.25 275 LYS A N 1
ATOM 2172 C CA . LYS A 1 275 ? -10.205 -12.189 31.884 1.00 68.25 275 LYS A CA 1
ATOM 2173 C C . LYS A 1 275 ? -10.336 -11.369 33.178 1.00 68.25 275 LYS A C 1
ATOM 2175 O O . LYS A 1 275 ? -9.359 -11.103 33.871 1.00 68.25 275 LYS A O 1
ATOM 2180 N N . LYS A 1 276 ? -11.565 -10.980 33.523 1.00 60.28 276 LYS A N 1
ATOM 2181 C CA . LYS A 1 276 ? -11.906 -10.367 34.818 1.00 60.28 276 LYS A CA 1
ATOM 2182 C C . LYS A 1 276 ? -12.157 -11.413 35.917 1.00 60.28 276 LYS A C 1
ATOM 2184 O O . LYS A 1 276 ? -12.137 -11.070 37.093 1.00 60.28 276 LYS A O 1
ATOM 2189 N N . SER A 1 277 ? -12.361 -12.681 35.547 1.00 54.91 277 SER A N 1
ATOM 2190 C CA . SER A 1 277 ? -12.581 -13.803 36.471 1.00 54.91 277 SER A CA 1
ATOM 2191 C C . SER A 1 277 ? -11.297 -14.620 36.683 1.00 54.91 277 SER A C 1
ATOM 2193 O O . SER A 1 277 ? -10.589 -14.944 35.730 1.00 54.91 277 SER A O 1
ATOM 2195 N N . ARG A 1 278 ? -10.985 -14.945 37.946 1.00 55.53 278 ARG A N 1
ATOM 2196 C CA . ARG A 1 278 ? -9.741 -15.606 38.406 1.00 55.53 278 ARG A CA 1
ATOM 2197 C C . ARG A 1 278 ? -9.678 -17.124 38.152 1.00 55.53 278 ARG A C 1
ATOM 2199 O O . ARG A 1 278 ? -8.686 -17.745 38.525 1.00 55.53 278 ARG A O 1
ATOM 2206 N N . SER A 1 279 ? -10.699 -17.745 37.558 1.00 58.50 279 SER A N 1
ATOM 2207 C CA . SER A 1 279 ? -10.752 -19.208 37.424 1.00 58.50 279 SER A CA 1
ATOM 2208 C C . SER A 1 279 ? -10.093 -19.700 36.129 1.00 58.50 279 SER A C 1
ATOM 2210 O O . SER A 1 279 ? -10.542 -19.394 35.029 1.00 58.50 279 SER A O 1
ATOM 2212 N N . PHE A 1 280 ? -9.030 -20.499 36.246 1.00 62.88 280 PHE A N 1
ATOM 2213 C CA . PHE A 1 280 ? -8.429 -21.236 35.127 1.00 62.88 280 PHE A CA 1
ATOM 2214 C C . PHE A 1 280 ? -9.223 -22.527 34.861 1.00 62.88 280 PHE A C 1
ATOM 2216 O O . PHE A 1 280 ? -8.758 -23.634 35.122 1.00 62.88 280 PHE A O 1
ATOM 2223 N N . LYS A 1 281 ? -10.456 -22.401 34.362 1.00 75.62 281 LYS A N 1
ATOM 2224 C CA . LYS A 1 281 ? -11.231 -23.551 33.873 1.00 75.62 281 LYS A CA 1
ATOM 2225 C C . LYS A 1 281 ? -11.125 -23.632 32.352 1.00 75.62 281 LYS A C 1
ATOM 2227 O O . LYS A 1 281 ? -11.543 -22.715 31.650 1.00 75.62 281 LYS A O 1
ATOM 2232 N N . TRP A 1 282 ? -10.625 -24.754 31.828 1.00 69.12 282 TRP A N 1
ATOM 2233 C CA . TRP A 1 282 ? -10.506 -25.007 30.380 1.00 69.12 282 TRP A CA 1
ATOM 2234 C C . TRP A 1 282 ? -11.827 -24.816 29.616 1.00 69.12 282 TRP A C 1
ATOM 2236 O O . TRP A 1 282 ? -11.833 -24.299 28.501 1.00 69.12 282 TRP A O 1
ATOM 2246 N N . GLN A 1 283 ? -12.958 -25.151 30.242 1.00 73.19 283 GLN A N 1
ATOM 2247 C CA . GLN A 1 283 ? -14.298 -24.948 29.679 1.00 73.19 283 GLN A CA 1
ATOM 2248 C C . GLN A 1 283 ? -14.644 -23.461 29.482 1.00 73.19 283 GLN A C 1
ATOM 2250 O O . GLN A 1 283 ? -15.287 -23.094 28.500 1.00 73.19 283 GLN A O 1
ATOM 2255 N N . GLU A 1 284 ? -14.194 -22.590 30.387 1.00 72.50 284 GLU A N 1
ATOM 2256 C CA . GLU A 1 284 ? -14.434 -21.145 30.319 1.00 72.50 284 GLU A CA 1
ATOM 2257 C C . GLU A 1 284 ? -13.562 -20.496 29.234 1.00 72.50 284 GLU A C 1
ATOM 2259 O O . GLU A 1 284 ? -14.033 -19.644 28.482 1.00 72.50 284 GLU A O 1
ATOM 2264 N N . ILE A 1 285 ? -12.329 -20.985 29.060 1.00 71.75 285 ILE A N 1
ATOM 2265 C CA . ILE A 1 285 ? -11.433 -20.577 27.967 1.00 71.75 285 ILE A CA 1
ATOM 2266 C C . ILE A 1 285 ? -12.042 -20.939 26.606 1.00 71.75 285 ILE A C 1
ATOM 2268 O O . ILE A 1 285 ? -12.143 -20.074 25.738 1.00 71.75 285 ILE A O 1
ATOM 2272 N N . LEU A 1 286 ? -12.512 -22.179 26.424 1.00 72.12 286 LEU A N 1
ATOM 2273 C CA . LEU A 1 286 ? -13.159 -22.612 25.177 1.00 72.12 286 LEU A CA 1
ATOM 2274 C C . LEU A 1 286 ? -14.435 -21.809 24.876 1.00 72.12 286 LEU A C 1
ATOM 2276 O O . LEU A 1 286 ? -14.679 -21.435 23.727 1.00 72.12 286 LEU A O 1
ATOM 2280 N N . LYS A 1 287 ? -15.226 -21.478 25.904 1.00 75.19 287 LYS A N 1
ATOM 2281 C CA . LYS A 1 287 ? -16.413 -20.623 25.760 1.00 75.19 287 LYS A CA 1
ATOM 2282 C C . LYS A 1 287 ? -16.044 -19.194 25.347 1.00 75.19 287 LYS A C 1
ATOM 2284 O O . LYS A 1 287 ? -16.707 -18.628 24.480 1.00 75.19 287 LYS A O 1
ATOM 2289 N N . ASN A 1 288 ? -14.974 -18.636 25.913 1.00 75.56 288 ASN A N 1
ATOM 2290 C CA . ASN A 1 288 ? -14.482 -17.304 25.562 1.00 75.56 288 ASN A CA 1
ATOM 2291 C C . ASN A 1 288 ? -13.925 -17.261 24.133 1.00 75.56 288 ASN A C 1
ATOM 2293 O O . ASN A 1 288 ? -14.248 -16.339 23.389 1.00 75.56 288 ASN A O 1
ATOM 2297 N N . LEU A 1 289 ? -13.177 -18.284 23.706 1.00 73.06 289 LEU A N 1
ATOM 2298 C CA . LEU A 1 289 ? -12.670 -18.415 22.330 1.00 73.06 289 LEU A CA 1
ATOM 2299 C C . LEU A 1 289 ? -13.791 -18.510 21.282 1.00 73.06 289 LEU A C 1
ATOM 2301 O O . LEU A 1 289 ? -13.610 -18.085 20.141 1.00 73.06 289 LEU A O 1
ATOM 2305 N N . ASN A 1 290 ? -14.963 -19.017 21.671 1.00 75.00 290 ASN A N 1
ATOM 2306 C CA . ASN A 1 290 ? -16.140 -19.080 20.808 1.00 75.00 290 ASN A CA 1
ATOM 2307 C C . ASN A 1 290 ? -16.840 -17.732 20.587 1.00 75.00 290 ASN A C 1
ATOM 2309 O O . ASN A 1 290 ? -17.775 -17.670 19.788 1.00 75.00 290 ASN A O 1
ATOM 2313 N N . GLN A 1 291 ? -16.399 -16.651 21.234 1.00 82.56 291 GLN A N 1
ATOM 2314 C CA . GLN A 1 291 ? -16.928 -15.323 20.947 1.00 82.56 291 GLN A CA 1
ATOM 2315 C C . GLN A 1 291 ? -16.613 -14.904 19.505 1.00 82.56 291 GLN A C 1
ATOM 2317 O O . GLN A 1 291 ? -15.482 -15.019 19.026 1.00 82.56 291 GLN A O 1
ATOM 2322 N N . GLU A 1 292 ? -17.621 -14.351 18.825 1.00 84.06 292 GLU A N 1
ATOM 2323 C CA . GLU A 1 292 ? -17.520 -13.892 17.432 1.00 84.06 292 GLU A CA 1
ATOM 2324 C C . GLU A 1 292 ? -16.355 -12.916 17.212 1.00 84.06 292 GLU A C 1
ATOM 2326 O O . GLU A 1 292 ? -15.716 -12.943 16.162 1.00 84.06 292 GLU A O 1
ATOM 2331 N N . GLU A 1 293 ? -16.024 -12.082 18.200 1.00 84.38 293 GLU A N 1
ATOM 2332 C CA . GLU A 1 293 ? -14.885 -11.164 18.101 1.00 84.38 293 GLU A CA 1
ATOM 2333 C C . GLU A 1 293 ? -13.545 -11.882 18.007 1.00 84.38 293 GLU A C 1
ATOM 2335 O O . GLU A 1 293 ? -12.715 -11.514 17.175 1.00 84.38 293 GLU A O 1
ATOM 2340 N N . ILE A 1 294 ? -13.332 -12.913 18.829 1.00 84.88 294 ILE A N 1
ATOM 2341 C CA . ILE A 1 294 ? -12.075 -13.663 18.840 1.00 84.88 294 ILE A CA 1
ATOM 2342 C C . ILE A 1 294 ? -11.922 -14.417 17.524 1.00 84.88 294 ILE A C 1
ATOM 2344 O O . ILE A 1 294 ? -10.862 -14.342 16.908 1.00 84.88 294 ILE A O 1
ATOM 2348 N N . ARG A 1 295 ? -12.995 -15.046 17.030 1.00 87.25 295 ARG A N 1
ATOM 2349 C CA . ARG A 1 295 ? -12.995 -15.723 15.723 1.00 87.25 295 ARG A CA 1
ATOM 2350 C C . ARG A 1 295 ? -12.645 -14.767 14.581 1.00 87.25 295 ARG A C 1
ATOM 2352 O O . ARG A 1 295 ? -11.820 -15.093 13.731 1.00 87.25 295 ARG A O 1
ATOM 2359 N N . LYS A 1 296 ? -13.227 -13.567 14.575 1.00 89.19 296 LYS A N 1
ATOM 2360 C CA . LYS A 1 296 ? -12.967 -12.542 13.552 1.00 89.19 296 LYS A CA 1
ATOM 2361 C C . LYS A 1 296 ? -11.550 -11.972 13.637 1.00 89.19 296 LYS A C 1
ATOM 2363 O O . LYS A 1 296 ? -10.908 -11.784 12.605 1.00 89.19 296 LYS A O 1
ATOM 2368 N N . ARG A 1 297 ? -11.027 -11.744 14.847 1.00 87.88 297 ARG A N 1
ATOM 2369 C CA . ARG A 1 297 ? -9.626 -11.330 15.066 1.00 87.88 297 ARG A CA 1
ATOM 2370 C C . ARG A 1 297 ? -8.644 -12.420 14.650 1.00 87.88 297 ARG A C 1
ATOM 2372 O O . ARG A 1 297 ? -7.671 -12.119 13.968 1.00 87.88 297 ARG A O 1
ATOM 2379 N N . ALA A 1 298 ? -8.929 -13.674 14.986 1.00 88.94 298 ALA A N 1
ATOM 2380 C CA . ALA A 1 298 ? -8.134 -14.815 14.549 1.00 88.94 298 ALA A CA 1
ATOM 2381 C C . ALA A 1 298 ? -8.130 -14.924 13.018 1.00 88.94 298 ALA A C 1
ATOM 2383 O O . ALA A 1 298 ? -7.066 -15.067 12.424 1.00 88.94 298 ALA A O 1
ATOM 2384 N N . ALA A 1 299 ? -9.280 -14.748 12.358 1.00 90.94 299 ALA A N 1
ATOM 2385 C CA . ALA A 1 299 ? -9.355 -14.725 10.898 1.00 90.94 299 ALA A CA 1
ATOM 2386 C C . ALA A 1 299 ? -8.514 -13.593 10.272 1.00 90.94 299 ALA A C 1
ATOM 2388 O O . ALA A 1 299 ? -7.902 -13.814 9.226 1.00 90.94 299 ALA A O 1
ATOM 2389 N N . LEU A 1 300 ? -8.428 -12.417 10.914 1.00 90.25 300 LEU A N 1
ATOM 2390 C CA . LEU A 1 300 ? -7.576 -11.303 10.464 1.00 90.25 300 LEU A CA 1
ATOM 2391 C C . LEU A 1 300 ? -6.076 -11.628 10.488 1.00 90.25 300 LEU A C 1
ATOM 2393 O O . LEU A 1 300 ? -5.336 -11.096 9.662 1.00 90.25 300 LEU A O 1
ATOM 2397 N N . ILE A 1 301 ? -5.647 -12.504 11.396 1.00 91.19 301 ILE A N 1
ATOM 2398 C CA . ILE A 1 301 ? -4.250 -12.936 11.537 1.00 91.19 301 ILE A CA 1
ATOM 2399 C C . ILE A 1 301 ? -3.967 -14.138 10.630 1.00 91.19 301 ILE A C 1
ATOM 2401 O O . ILE A 1 301 ? -3.018 -14.131 9.853 1.00 91.19 301 ILE A O 1
ATOM 2405 N N . ILE A 1 302 ? -4.812 -15.166 10.703 1.00 92.00 302 ILE A N 1
ATOM 2406 C CA . ILE A 1 302 ? -4.575 -16.461 10.058 1.00 92.00 302 ILE A CA 1
ATOM 2407 C C . ILE A 1 302 ? -4.696 -16.350 8.535 1.00 92.00 302 ILE A C 1
ATOM 2409 O O . ILE A 1 302 ? -3.871 -16.904 7.815 1.00 92.00 302 ILE A O 1
ATOM 2413 N N . THR A 1 303 ? -5.687 -15.614 8.018 1.00 92.44 303 THR A N 1
ATOM 2414 C CA . THR A 1 303 ? -5.963 -15.594 6.569 1.00 92.44 303 THR A CA 1
ATOM 2415 C C . THR A 1 303 ? -4.785 -15.043 5.749 1.00 92.44 303 THR A C 1
ATOM 2417 O O . THR A 1 303 ? -4.368 -15.724 4.812 1.00 92.44 303 THR A O 1
ATOM 2420 N N . PRO A 1 304 ? -4.186 -13.877 6.081 1.00 91.81 304 PRO A N 1
ATOM 2421 C CA . PRO A 1 304 ? -3.020 -13.374 5.349 1.00 91.81 304 PRO A CA 1
ATOM 2422 C C . PRO A 1 304 ? -1.794 -14.286 5.440 1.00 91.81 304 PRO A C 1
ATOM 2424 O O . PRO A 1 304 ? -1.038 -14.377 4.474 1.00 91.81 304 PRO A O 1
ATOM 2427 N N . ILE A 1 305 ? -1.605 -14.972 6.572 1.00 91.31 305 ILE A N 1
ATOM 2428 C CA . ILE A 1 305 ? -0.500 -15.918 6.776 1.00 91.31 305 ILE A CA 1
ATOM 2429 C C . ILE A 1 305 ? -0.675 -17.145 5.879 1.00 91.31 305 ILE A C 1
ATOM 2431 O O . ILE A 1 305 ? 0.286 -17.542 5.221 1.00 91.31 305 ILE A O 1
ATOM 2435 N N . LEU A 1 306 ? -1.887 -17.709 5.826 1.00 92.12 306 LEU A N 1
ATOM 2436 C CA . LEU A 1 306 ? -2.199 -18.891 5.019 1.00 92.12 306 LEU A CA 1
ATOM 2437 C C . LEU A 1 306 ? -2.105 -18.613 3.518 1.00 92.12 306 LEU A C 1
ATOM 2439 O O . LEU A 1 306 ? -1.527 -19.415 2.793 1.00 92.12 306 LEU A O 1
ATOM 2443 N N . ILE A 1 307 ? -2.632 -17.474 3.054 1.00 91.31 307 ILE A N 1
ATOM 2444 C CA . ILE A 1 307 ? -2.565 -17.096 1.632 1.00 91.31 307 ILE A CA 1
ATOM 2445 C C . ILE A 1 307 ? -1.110 -16.937 1.177 1.00 91.31 307 ILE A C 1
ATOM 2447 O O . ILE A 1 307 ? -0.790 -17.279 0.047 1.00 91.31 307 ILE A O 1
ATOM 2451 N N . ASN A 1 308 ? -0.233 -16.447 2.057 1.00 89.88 308 ASN A N 1
ATOM 2452 C CA . ASN A 1 308 ? 1.176 -16.210 1.752 1.00 89.88 308 ASN A CA 1
ATOM 2453 C C . ASN A 1 308 ? 2.101 -17.391 2.079 1.00 89.88 308 ASN A C 1
ATOM 2455 O O . ASN A 1 308 ? 3.315 -17.206 2.169 1.00 89.88 308 ASN A O 1
ATOM 2459 N N . LEU A 1 309 ? 1.574 -18.603 2.267 1.00 87.75 309 LEU A N 1
ATOM 2460 C CA . LEU A 1 309 ? 2.415 -19.798 2.324 1.00 87.75 309 LEU A CA 1
ATOM 2461 C C . LEU A 1 309 ? 3.032 -20.055 0.934 1.00 87.75 309 LEU A C 1
ATOM 2463 O O . LEU A 1 309 ? 2.316 -19.951 -0.060 1.00 87.75 309 LEU A O 1
ATOM 2467 N N . PRO A 1 310 ? 4.340 -20.371 0.824 1.00 86.19 310 PRO A N 1
ATOM 2468 C CA . PRO A 1 310 ? 5.288 -20.719 1.895 1.00 86.19 310 PRO A CA 1
ATOM 2469 C C . PRO A 1 310 ? 6.081 -19.533 2.485 1.00 86.19 310 PRO A C 1
ATOM 2471 O O . PRO A 1 310 ? 6.814 -19.701 3.460 1.00 86.19 310 PRO A O 1
ATOM 2474 N N . ILE A 1 311 ? 5.959 -18.329 1.925 1.00 82.00 311 ILE A N 1
ATOM 2475 C CA . ILE A 1 311 ? 6.751 -17.148 2.316 1.00 82.00 311 ILE A CA 1
ATOM 2476 C C . ILE A 1 311 ? 6.548 -16.813 3.794 1.00 82.00 311 ILE A C 1
ATOM 2478 O O . ILE A 1 311 ? 7.518 -16.505 4.483 1.00 82.00 311 ILE A O 1
ATOM 2482 N N . SER A 1 312 ? 5.323 -16.919 4.307 1.00 85.62 312 SER A N 1
ATOM 2483 C CA . SER A 1 312 ? 5.013 -16.643 5.714 1.00 85.62 312 SER A CA 1
ATOM 2484 C C . SER A 1 312 ? 5.764 -17.564 6.691 1.00 85.62 312 SER A C 1
ATOM 2486 O O . SER A 1 312 ? 6.304 -17.073 7.682 1.00 85.62 312 SER A O 1
ATOM 2488 N N . LEU A 1 313 ? 5.907 -18.860 6.382 1.00 85.12 313 LEU A N 1
ATOM 2489 C CA . LEU A 1 313 ? 6.766 -19.792 7.138 1.00 85.12 313 LEU A CA 1
ATOM 2490 C C . LEU A 1 313 ? 8.228 -19.365 7.074 1.00 85.12 313 LEU A C 1
ATOM 2492 O O . LEU A 1 313 ? 8.950 -19.371 8.068 1.00 85.12 313 LEU A O 1
ATOM 2496 N N . SER A 1 314 ? 8.650 -18.950 5.887 1.00 81.25 314 SER A N 1
ATOM 2497 C CA . SER A 1 314 ? 10.009 -18.506 5.651 1.00 81.25 314 SER A CA 1
ATOM 2498 C C . SER A 1 314 ? 10.342 -17.242 6.476 1.00 81.25 314 SER A C 1
ATOM 2500 O O . SER A 1 314 ? 11.470 -17.107 6.946 1.00 81.25 314 SER A O 1
ATOM 2502 N N . VAL A 1 315 ? 9.376 -16.338 6.679 1.00 82.75 315 VAL A N 1
ATOM 2503 C CA . VAL A 1 315 ? 9.505 -15.127 7.511 1.00 82.75 315 VAL A CA 1
ATOM 2504 C C . VAL A 1 315 ? 9.549 -15.479 8.998 1.00 82.75 315 VAL A C 1
ATOM 2506 O O . VAL A 1 315 ? 10.325 -14.875 9.731 1.00 82.75 315 VAL A O 1
ATOM 2509 N N . LEU A 1 316 ? 8.777 -16.476 9.438 1.00 81.94 316 LEU A N 1
ATOM 2510 C CA . LEU A 1 316 ? 8.836 -16.983 10.814 1.00 81.94 316 LEU A CA 1
ATOM 2511 C C . LEU A 1 316 ? 10.197 -17.612 11.141 1.00 81.94 316 LEU A C 1
ATOM 2513 O O . LEU A 1 316 ? 10.686 -17.445 12.254 1.00 81.94 316 LEU A O 1
ATOM 2517 N N . ALA A 1 317 ? 10.813 -18.298 10.176 1.00 84.12 317 ALA A N 1
ATOM 2518 C CA . ALA A 1 317 ? 12.131 -18.903 10.354 1.00 84.12 317 ALA A CA 1
ATOM 2519 C C . ALA A 1 317 ? 13.258 -17.859 10.456 1.00 84.12 317 ALA A C 1
ATOM 2521 O O . ALA A 1 317 ? 14.195 -18.043 11.227 1.00 84.12 317 ALA A O 1
ATOM 2522 N N . SER A 1 318 ? 13.182 -16.765 9.689 1.00 80.12 318 SER A N 1
ATOM 2523 C CA . SER A 1 318 ? 14.256 -15.763 9.618 1.00 80.12 318 SER A CA 1
ATOM 2524 C C . SER A 1 318 ? 13.724 -14.313 9.585 1.00 80.12 318 SER A C 1
ATOM 2526 O O . SER A 1 318 ? 13.878 -13.608 8.578 1.00 80.12 318 SER A O 1
ATOM 2528 N N . PRO A 1 319 ? 13.121 -13.821 10.689 1.00 75.44 319 PRO A N 1
ATOM 2529 C CA . PRO A 1 319 ? 12.342 -12.577 10.701 1.00 75.44 319 PRO A CA 1
ATOM 2530 C C . PRO A 1 319 ? 13.177 -11.328 10.407 1.00 75.44 319 PRO A C 1
ATOM 2532 O O . PRO A 1 319 ? 12.738 -10.462 9.658 1.00 75.44 319 PRO A O 1
ATOM 2535 N N . ILE A 1 320 ? 14.399 -11.247 10.943 1.00 74.06 320 ILE A N 1
ATOM 2536 C CA . ILE A 1 320 ? 15.254 -10.055 10.813 1.00 74.06 320 ILE A CA 1
ATOM 2537 C C . ILE A 1 320 ? 15.775 -9.903 9.379 1.00 74.06 320 ILE A C 1
ATOM 2539 O O . ILE A 1 320 ? 15.698 -8.826 8.798 1.00 74.06 320 ILE A O 1
ATOM 2543 N N . THR A 1 321 ? 16.226 -11.002 8.770 1.00 68.75 321 THR A N 1
ATOM 2544 C CA . THR A 1 321 ? 16.764 -11.005 7.396 1.00 68.75 321 THR A CA 1
ATOM 2545 C C . THR A 1 321 ? 15.717 -10.678 6.328 1.00 68.75 321 THR A C 1
ATOM 2547 O O . THR A 1 321 ? 16.052 -10.120 5.291 1.00 68.75 321 THR A O 1
ATOM 2550 N N . LYS A 1 322 ? 14.439 -10.999 6.582 1.00 71.69 322 LYS A N 1
ATOM 2551 C CA . LYS A 1 322 ? 13.334 -10.845 5.618 1.00 71.69 322 LYS A CA 1
ATOM 2552 C C . LYS A 1 322 ? 12.528 -9.563 5.784 1.00 71.69 322 LYS A C 1
ATOM 2554 O O . LYS A 1 322 ? 11.601 -9.328 5.015 1.00 71.69 322 LYS A O 1
ATOM 2559 N N . LEU A 1 323 ? 12.876 -8.734 6.768 1.00 68.56 323 LEU A N 1
ATOM 2560 C CA . LEU A 1 323 ? 12.377 -7.361 6.866 1.00 68.56 323 LEU A CA 1
ATOM 2561 C C . LEU A 1 323 ? 12.946 -6.468 5.759 1.00 68.56 323 LEU A C 1
ATOM 2563 O O . LEU A 1 323 ? 12.332 -5.457 5.421 1.00 68.56 323 LEU A O 1
ATOM 2567 N N . LEU A 1 324 ? 14.096 -6.842 5.193 1.00 66.12 324 LEU A N 1
ATOM 2568 C CA . LEU A 1 324 ? 14.689 -6.148 4.061 1.00 66.12 324 LEU A CA 1
ATOM 2569 C C . LEU A 1 324 ? 13.854 -6.407 2.807 1.00 66.12 324 LEU A C 1
ATOM 2571 O O . LEU A 1 324 ? 13.528 -7.547 2.474 1.00 66.12 324 LEU A O 1
ATOM 2575 N N . GLU A 1 325 ? 13.493 -5.329 2.117 1.00 64.62 325 GLU A N 1
ATOM 2576 C CA . GLU A 1 325 ? 12.830 -5.455 0.826 1.00 64.62 325 GLU A CA 1
ATOM 2577 C C . GLU A 1 325 ? 13.783 -6.069 -0.204 1.00 64.62 325 GLU A C 1
ATOM 2579 O O . GLU A 1 325 ? 14.982 -5.774 -0.171 1.00 64.62 325 GLU A O 1
ATOM 2584 N N . PRO A 1 326 ? 13.269 -6.886 -1.139 1.00 62.94 326 PRO A N 1
ATOM 2585 C CA . PRO A 1 326 ? 14.067 -7.376 -2.253 1.00 62.94 326 PRO A CA 1
ATOM 2586 C C . PRO A 1 326 ? 14.640 -6.194 -3.041 1.00 62.94 326 PRO A C 1
ATOM 2588 O O . PRO A 1 326 ? 13.893 -5.302 -3.446 1.00 62.94 326 PRO A O 1
ATOM 2591 N N . GLY A 1 327 ? 15.956 -6.175 -3.247 1.00 64.50 327 GLY A N 1
ATOM 2592 C CA . GLY A 1 327 ? 16.626 -5.091 -3.957 1.00 64.50 327 GLY A CA 1
ATOM 2593 C C . GLY A 1 327 ? 18.082 -4.906 -3.558 1.00 64.50 327 GLY A C 1
ATOM 2594 O O . GLY A 1 327 ? 18.565 -5.532 -2.615 1.00 64.50 327 GLY A O 1
ATOM 2595 N N . LEU A 1 328 ? 18.782 -4.021 -4.270 1.00 63.78 328 LEU A N 1
ATOM 2596 C CA . LEU A 1 328 ? 20.121 -3.600 -3.879 1.00 63.78 328 LEU A CA 1
ATOM 2597 C C . LEU A 1 328 ? 20.049 -2.821 -2.557 1.00 63.78 328 LEU A C 1
ATOM 2599 O O . LEU A 1 328 ? 19.208 -1.922 -2.418 1.00 63.78 328 LEU A O 1
ATOM 2603 N N . PRO A 1 329 ? 20.934 -3.119 -1.591 1.00 64.31 329 PRO A N 1
ATOM 2604 C CA . PRO A 1 329 ? 21.041 -2.333 -0.376 1.00 64.31 329 PRO A CA 1
ATOM 2605 C C . PRO A 1 329 ? 21.577 -0.942 -0.730 1.00 64.31 329 PRO A C 1
ATOM 2607 O O . PRO A 1 329 ? 22.770 -0.747 -0.943 1.00 64.31 329 PRO A O 1
ATOM 2610 N N . LEU A 1 330 ? 20.683 0.039 -0.819 1.00 65.44 330 LEU A N 1
ATOM 2611 C CA . LEU A 1 330 ? 21.069 1.440 -0.945 1.00 65.44 330 LEU A CA 1
ATOM 2612 C C . LEU A 1 330 ? 21.383 2.000 0.444 1.00 65.44 330 LEU A C 1
ATOM 2614 O O . LEU A 1 330 ? 20.658 1.722 1.402 1.00 65.44 330 LEU A O 1
ATOM 2618 N N . SER A 1 331 ? 22.437 2.810 0.547 1.00 62.75 331 SER A N 1
ATOM 2619 C CA . SER A 1 331 ? 22.779 3.516 1.782 1.00 62.75 331 SER A CA 1
ATOM 2620 C C . SER A 1 331 ? 21.602 4.393 2.217 1.00 62.75 331 SER A C 1
ATOM 2622 O O . SER A 1 331 ? 21.203 5.309 1.487 1.00 62.75 331 SER A O 1
ATOM 2624 N N . ALA A 1 332 ? 21.035 4.112 3.392 1.00 64.81 332 ALA A N 1
ATOM 2625 C CA . ALA A 1 332 ? 20.056 5.008 3.993 1.00 64.81 332 ALA A CA 1
ATOM 2626 C C . ALA A 1 332 ? 20.740 6.325 4.387 1.00 64.81 332 ALA A C 1
ATOM 2628 O O . ALA A 1 332 ? 21.951 6.367 4.614 1.00 64.81 332 ALA A O 1
ATOM 2629 N N . GLY A 1 333 ? 19.962 7.405 4.434 1.00 65.44 333 GLY A N 1
ATOM 2630 C CA . GLY A 1 333 ? 20.473 8.703 4.860 1.00 65.44 333 GLY A CA 1
ATOM 2631 C C . GLY A 1 333 ? 20.979 8.670 6.307 1.00 65.44 333 GLY A C 1
ATOM 2632 O O . GLY A 1 333 ? 20.567 7.827 7.104 1.00 65.44 333 GLY A O 1
ATOM 2633 N N . GLU A 1 334 ? 21.859 9.604 6.670 1.00 72.50 334 GLU A N 1
ATOM 2634 C CA . GLU A 1 334 ? 22.277 9.782 8.063 1.00 72.50 334 GLU A CA 1
ATOM 2635 C C . GLU A 1 334 ? 21.065 9.980 8.997 1.00 72.50 334 GLU A C 1
ATOM 2637 O O . GLU A 1 334 ? 20.046 10.527 8.562 1.00 72.50 334 GLU A O 1
ATOM 2642 N N . PRO A 1 335 ? 21.154 9.626 10.294 1.00 73.81 335 PRO A N 1
ATOM 2643 C CA . PRO A 1 335 ? 20.040 9.760 11.240 1.00 73.81 335 PRO A CA 1
ATOM 2644 C C . PRO A 1 335 ? 19.379 11.149 11.254 1.00 73.81 335 PRO A C 1
ATOM 2646 O O . PRO A 1 335 ? 18.156 11.252 11.350 1.00 73.81 335 PRO A O 1
ATOM 2649 N N . LEU A 1 336 ? 20.169 12.218 11.092 1.00 74.38 336 LEU A N 1
ATOM 2650 C CA . LEU A 1 336 ? 19.662 13.590 10.978 1.00 74.38 336 LEU A CA 1
ATOM 2651 C C . LEU A 1 336 ? 18.848 13.808 9.700 1.00 74.38 336 LEU A C 1
ATOM 2653 O O . LEU A 1 336 ? 17.802 14.453 9.733 1.00 74.38 336 LEU A O 1
ATOM 2657 N N . SER A 1 337 ? 19.286 13.242 8.577 1.00 73.00 337 SER A N 1
ATOM 2658 C CA . SER A 1 337 ? 18.532 13.317 7.325 1.00 73.00 337 SER A CA 1
ATOM 2659 C C . SER A 1 337 ? 17.200 12.563 7.428 1.00 73.00 337 SER A C 1
ATOM 2661 O O . SER A 1 337 ? 16.177 13.088 6.994 1.00 73.00 337 SER A O 1
ATOM 2663 N N . ILE A 1 338 ? 17.163 11.418 8.119 1.00 73.44 338 ILE A N 1
ATOM 2664 C CA . ILE A 1 338 ? 15.928 10.654 8.359 1.00 73.44 338 ILE A CA 1
ATOM 2665 C C . ILE A 1 338 ? 14.957 11.441 9.250 1.00 73.44 338 ILE A C 1
ATOM 2667 O O . ILE A 1 338 ? 13.758 11.465 8.970 1.00 73.44 338 ILE A O 1
ATOM 2671 N N . LEU A 1 339 ? 15.463 12.135 10.279 1.00 73.12 339 LEU A N 1
ATOM 2672 C CA . LEU A 1 339 ? 14.663 13.056 11.098 1.00 73.12 339 LEU A CA 1
ATOM 2673 C C . LEU A 1 339 ? 14.025 14.163 10.245 1.00 73.12 339 LEU A C 1
ATOM 2675 O O . LEU A 1 339 ? 12.870 14.530 10.452 1.00 73.12 339 LEU A O 1
ATOM 2679 N N . LEU A 1 340 ? 14.758 14.641 9.241 1.00 72.56 340 LEU A N 1
ATOM 2680 C CA . LEU A 1 340 ? 14.325 15.623 8.245 1.00 72.56 340 LEU A CA 1
ATOM 2681 C C . LEU A 1 340 ? 13.535 14.987 7.085 1.00 72.56 340 LEU A C 1
ATOM 2683 O O . LEU A 1 340 ? 13.553 15.520 5.979 1.00 72.56 340 LEU A O 1
ATOM 2687 N N . PHE A 1 341 ? 12.870 13.847 7.331 1.00 70.00 341 PHE A N 1
ATOM 2688 C CA . PHE A 1 341 ? 12.191 12.956 6.369 1.00 70.00 341 PHE A CA 1
ATOM 2689 C C . PHE A 1 341 ? 12.883 12.826 5.006 1.00 70.00 341 PHE A C 1
ATOM 2691 O O . PHE A 1 341 ? 12.234 12.682 3.965 1.00 70.00 341 PHE A O 1
ATOM 2698 N N . ASN A 1 342 ? 14.210 12.843 5.011 1.00 74.56 342 ASN A N 1
ATOM 2699 C CA . ASN A 1 342 ? 15.042 12.484 3.886 1.00 74.56 342 ASN A CA 1
ATOM 2700 C C . ASN A 1 342 ? 15.541 11.048 4.132 1.00 74.56 342 ASN A C 1
ATOM 2702 O O . ASN A 1 342 ? 16.506 10.848 4.866 1.00 74.56 342 ASN A O 1
ATOM 2706 N N . PRO A 1 343 ? 14.892 10.028 3.540 1.00 65.56 343 PRO A N 1
ATOM 2707 C CA . PRO A 1 343 ? 15.277 8.630 3.746 1.00 65.56 343 PRO A CA 1
ATOM 2708 C C . PRO A 1 343 ? 16.618 8.252 3.081 1.00 65.56 343 PRO A C 1
ATOM 2710 O O . PRO A 1 343 ? 17.061 7.112 3.213 1.00 65.56 343 PRO A O 1
ATOM 2713 N N . GLY A 1 344 ? 17.276 9.181 2.378 1.00 66.69 344 GLY A N 1
ATOM 2714 C CA . GLY A 1 344 ? 18.504 8.946 1.618 1.00 66.69 344 GLY A CA 1
ATOM 2715 C C . GLY A 1 344 ? 18.282 8.358 0.219 1.00 66.69 344 GLY A C 1
ATOM 2716 O O . GLY A 1 344 ? 17.164 8.023 -0.186 1.00 66.69 344 GLY A O 1
ATOM 2717 N N . GLY A 1 345 ? 19.378 8.258 -0.536 1.00 67.50 345 GLY A N 1
ATOM 2718 C CA . GLY A 1 345 ? 19.418 7.755 -1.911 1.00 67.50 345 GLY A CA 1
ATOM 2719 C C . GLY A 1 345 ? 19.533 8.852 -2.985 1.00 67.50 345 GLY A C 1
ATOM 2720 O O . GLY A 1 345 ? 19.312 10.028 -2.701 1.00 67.50 345 GLY A O 1
ATOM 2721 N N . PRO A 1 346 ? 19.842 8.481 -4.243 1.00 58.03 346 PRO A N 1
ATOM 2722 C CA . PRO A 1 346 ? 20.285 9.398 -5.311 1.00 58.03 346 PRO A CA 1
ATOM 2723 C C . PRO A 1 346 ? 19.249 10.439 -5.787 1.00 58.03 346 PRO A C 1
ATOM 2725 O O . PRO A 1 346 ? 19.502 11.183 -6.727 1.00 58.03 346 PRO A O 1
ATOM 2728 N N . THR A 1 347 ? 18.067 10.496 -5.172 1.00 62.72 347 THR A N 1
ATOM 2729 C CA . THR A 1 347 ? 16.948 11.370 -5.569 1.00 62.72 347 THR A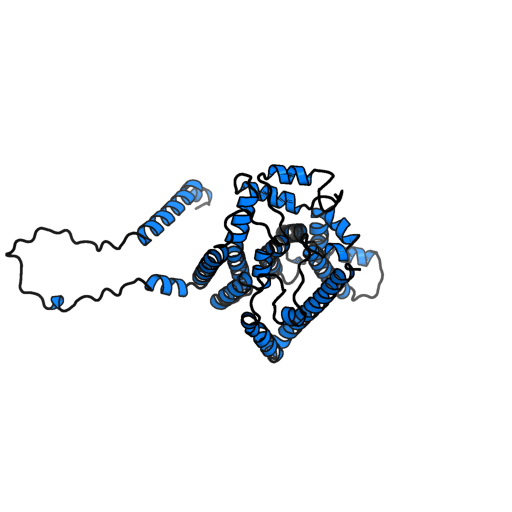 CA 1
ATOM 2730 C C . THR A 1 347 ? 16.075 11.803 -4.386 1.00 62.72 347 THR A C 1
ATOM 2732 O O . THR A 1 347 ? 14.911 12.173 -4.571 1.00 62.72 347 THR A O 1
ATOM 2735 N N . SER A 1 348 ? 16.583 11.706 -3.156 1.00 62.31 348 SER A N 1
ATOM 2736 C CA . SER A 1 348 ? 15.805 12.125 -1.997 1.00 62.31 348 SER A CA 1
ATOM 2737 C C . SER A 1 348 ? 15.595 13.650 -1.988 1.00 62.31 348 SER A C 1
ATOM 2739 O O . SER A 1 348 ? 16.462 14.402 -2.442 1.00 62.31 348 SER A O 1
ATOM 2741 N N . PRO A 1 349 ? 14.418 14.133 -1.544 1.00 64.88 349 PRO A N 1
ATOM 2742 C CA . PRO A 1 349 ? 14.1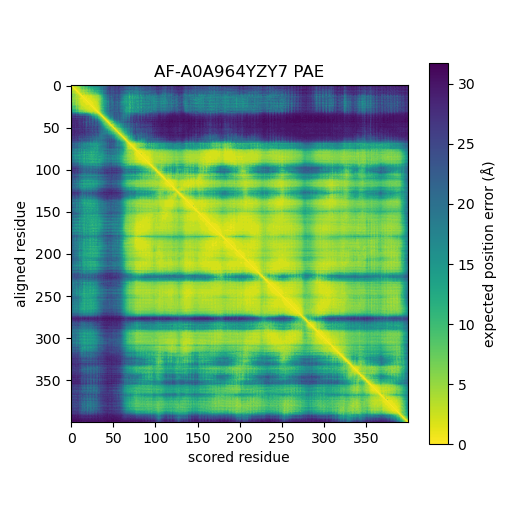13 15.560 -1.554 1.00 64.88 349 PRO A CA 1
ATOM 2743 C C . PRO A 1 349 ? 15.099 16.347 -0.682 1.00 64.88 349 PRO A C 1
ATOM 2745 O O . PRO A 1 349 ? 15.570 15.858 0.347 1.00 64.88 349 PRO A O 1
ATOM 2748 N N . SER A 1 350 ? 15.402 17.583 -1.092 1.00 65.50 350 SER A N 1
ATOM 2749 C CA . SER A 1 350 ? 16.281 18.456 -0.317 1.00 65.50 350 SER A CA 1
ATOM 2750 C C . SER A 1 350 ? 15.669 18.755 1.054 1.00 65.50 350 SER A C 1
ATOM 2752 O O . SER A 1 350 ? 14.452 18.899 1.200 1.00 65.50 350 SER A O 1
ATOM 2754 N N . ILE A 1 351 ? 16.535 18.862 2.065 1.00 63.41 351 ILE A N 1
ATOM 2755 C CA . ILE A 1 351 ? 16.175 19.031 3.484 1.00 63.41 351 ILE A CA 1
ATOM 2756 C C . ILE A 1 351 ? 15.180 20.190 3.702 1.00 63.41 351 ILE A C 1
ATOM 2758 O O . ILE A 1 351 ? 14.289 20.110 4.547 1.00 63.41 351 ILE A O 1
ATOM 2762 N N . TYR A 1 352 ? 15.279 21.246 2.891 1.00 60.16 352 TYR A N 1
ATOM 2763 C CA . TYR A 1 352 ? 14.442 22.443 2.987 1.00 60.16 352 TYR A CA 1
ATOM 2764 C C . TYR A 1 352 ? 12.951 22.192 2.722 1.00 60.16 352 TYR A C 1
ATOM 2766 O O . TYR A 1 352 ? 12.110 22.872 3.305 1.00 60.16 352 TYR A O 1
ATOM 2774 N N . ILE A 1 353 ? 12.602 21.208 1.885 1.00 64.62 353 ILE A N 1
ATOM 2775 C CA . ILE A 1 353 ? 11.201 20.924 1.524 1.00 64.62 353 ILE A CA 1
ATOM 2776 C C . ILE A 1 353 ? 10.440 20.300 2.706 1.00 64.62 353 ILE A C 1
ATOM 2778 O O . ILE A 1 353 ? 9.217 20.412 2.795 1.00 64.62 353 ILE A O 1
ATOM 2782 N N . VAL A 1 354 ? 11.155 19.668 3.640 1.00 65.75 354 VAL A N 1
ATOM 2783 C CA . VAL A 1 354 ? 10.557 18.870 4.716 1.00 65.75 354 VAL A CA 1
ATOM 2784 C C . VAL A 1 354 ? 10.505 19.605 6.062 1.00 65.75 354 VAL A C 1
ATOM 2786 O O . VAL A 1 354 ? 9.702 19.252 6.928 1.00 65.75 354 VAL A O 1
ATOM 2789 N N . ALA A 1 355 ? 11.265 20.691 6.225 1.00 64.25 355 ALA A N 1
ATOM 2790 C CA . ALA A 1 355 ? 11.244 21.536 7.423 1.00 64.25 355 ALA A CA 1
ATOM 2791 C C . ALA A 1 355 ? 9.829 21.881 7.970 1.00 64.25 355 ALA A C 1
ATOM 2793 O O . ALA A 1 355 ? 9.655 21.854 9.194 1.00 64.25 355 ALA A O 1
ATOM 2794 N N . PRO A 1 356 ? 8.784 22.107 7.138 1.00 70.38 356 PRO A N 1
ATOM 2795 C CA . PRO A 1 356 ? 7.429 22.362 7.634 1.00 70.38 356 PRO A CA 1
ATOM 2796 C C . PRO A 1 356 ? 6.814 21.203 8.433 1.00 70.38 356 PRO A C 1
ATOM 2798 O O . PRO A 1 356 ? 6.014 21.450 9.333 1.00 70.38 356 PRO A O 1
ATOM 2801 N N . PHE A 1 357 ? 7.177 19.946 8.149 1.00 73.31 357 PHE A N 1
ATOM 2802 C CA . PHE A 1 357 ? 6.626 18.776 8.848 1.00 73.31 357 PHE A CA 1
ATOM 2803 C C . PHE A 1 357 ? 7.144 18.659 10.281 1.00 73.31 357 PHE A C 1
ATOM 2805 O O . PHE A 1 357 ? 6.378 18.321 11.181 1.00 73.31 357 PHE A O 1
ATOM 2812 N N . ILE A 1 358 ? 8.420 18.982 10.510 1.00 75.44 358 ILE A N 1
ATOM 2813 C CA . ILE A 1 358 ? 8.995 19.025 11.862 1.00 75.44 358 ILE A CA 1
ATOM 2814 C C . ILE A 1 358 ? 8.384 20.175 12.652 1.00 75.44 358 ILE A C 1
ATOM 2816 O O . ILE A 1 358 ? 7.994 19.988 13.803 1.00 75.44 358 ILE A O 1
ATOM 2820 N N . LEU A 1 359 ? 8.261 21.349 12.029 1.00 77.38 359 LEU A N 1
ATOM 2821 C CA . LEU A 1 359 ? 7.647 22.514 12.661 1.00 77.38 359 LEU A CA 1
ATOM 2822 C C . LEU A 1 359 ? 6.195 22.195 13.053 1.00 77.38 359 LEU A C 1
ATOM 2824 O O . LEU A 1 359 ? 5.787 22.438 14.188 1.00 77.38 359 LEU A O 1
ATOM 2828 N N . TYR A 1 360 ? 5.447 21.539 12.163 1.00 82.00 360 TYR A N 1
ATOM 2829 C CA . TYR A 1 360 ? 4.108 21.038 12.460 1.00 82.00 360 TYR A CA 1
ATOM 2830 C C . TYR A 1 360 ? 4.098 20.036 13.624 1.00 82.00 360 TYR A C 1
ATOM 2832 O O . TYR A 1 360 ? 3.286 20.180 14.535 1.00 82.00 360 TYR A O 1
ATOM 2840 N N . LEU A 1 361 ? 5.012 19.060 13.645 1.00 82.56 361 LEU A N 1
ATOM 2841 C CA . LEU A 1 361 ? 5.122 18.087 14.739 1.00 82.56 361 LEU A CA 1
ATOM 2842 C C . LEU A 1 361 ? 5.387 18.782 16.084 1.00 82.56 361 LEU A C 1
ATOM 2844 O O . LEU A 1 361 ? 4.762 18.435 17.088 1.00 82.56 361 LEU A O 1
ATOM 2848 N N . LEU A 1 362 ? 6.249 19.800 16.096 1.00 83.00 362 LEU A N 1
ATOM 2849 C CA . LEU A 1 362 ? 6.568 20.593 17.282 1.00 83.00 362 LEU A CA 1
ATOM 2850 C C . LEU A 1 362 ? 5.341 21.394 17.760 1.00 83.00 362 LEU A C 1
ATOM 2852 O O . LEU A 1 362 ? 4.995 21.336 18.940 1.00 83.00 362 LEU A O 1
ATOM 2856 N N . ILE A 1 363 ? 4.616 22.052 16.848 1.00 84.50 363 ILE A N 1
ATOM 2857 C CA . ILE A 1 363 ? 3.359 22.758 17.165 1.00 84.50 363 ILE A CA 1
ATOM 2858 C C . ILE A 1 363 ? 2.320 21.794 17.756 1.00 84.50 363 ILE A C 1
ATOM 2860 O O . ILE A 1 363 ? 1.667 22.109 18.753 1.00 84.50 363 ILE A O 1
ATOM 2864 N N . VAL A 1 364 ? 2.171 20.606 17.167 1.00 86.62 364 VAL A N 1
ATOM 2865 C CA . VAL A 1 364 ? 1.222 19.583 17.628 1.00 86.62 364 VAL A CA 1
ATOM 2866 C C . VAL A 1 364 ? 1.582 19.072 19.026 1.00 86.62 364 VAL A C 1
ATOM 2868 O O . VAL A 1 364 ? 0.684 18.809 19.824 1.00 86.62 364 VAL A O 1
ATOM 2871 N N . LEU A 1 365 ? 2.873 18.976 19.354 1.00 86.38 365 LEU A N 1
ATOM 2872 C CA . LEU A 1 365 ? 3.338 18.569 20.681 1.00 86.38 365 LEU A CA 1
ATOM 2873 C C . LEU A 1 365 ? 3.018 19.619 21.761 1.00 86.38 365 LEU A C 1
ATOM 2875 O O . LEU A 1 365 ? 2.740 19.259 22.908 1.00 86.38 365 LEU A O 1
ATOM 2879 N N . ILE A 1 366 ? 3.037 20.903 21.389 1.00 89.00 366 ILE A N 1
ATOM 2880 C CA . ILE A 1 366 ? 2.682 22.027 22.269 1.00 89.00 366 ILE A CA 1
ATOM 2881 C C . ILE A 1 366 ? 1.157 22.123 22.455 1.00 89.00 366 ILE A C 1
ATOM 2883 O O . ILE A 1 366 ? 0.680 22.473 23.537 1.00 89.00 366 ILE A O 1
ATOM 2887 N N . SER A 1 367 ? 0.375 21.791 21.426 1.00 88.50 367 SER A N 1
ATOM 2888 C CA . SER A 1 367 ? -1.089 21.859 21.470 1.00 88.50 367 SER A CA 1
ATOM 2889 C C . SER A 1 367 ? -1.687 20.798 22.403 1.00 88.50 367 SER A C 1
ATOM 2891 O O . SER A 1 367 ? -1.583 19.602 22.141 1.00 88.50 367 SER A O 1
ATOM 2893 N N . LYS A 1 368 ? -2.368 21.223 23.480 1.00 81.56 368 LYS A N 1
ATOM 2894 C CA . LYS A 1 368 ? -2.951 20.314 24.492 1.00 81.56 368 LYS A CA 1
ATOM 2895 C C . LYS A 1 368 ? -3.895 19.266 23.891 1.00 81.56 368 LYS A C 1
ATOM 2897 O O . LYS A 1 368 ? -3.808 18.103 24.274 1.00 81.56 368 LYS A O 1
ATOM 2902 N N . ASP A 1 369 ? -4.721 19.656 22.923 1.00 83.12 369 ASP A N 1
ATOM 2903 C CA . ASP A 1 369 ? -5.734 18.774 22.325 1.00 83.12 369 ASP A CA 1
ATOM 2904 C C . ASP A 1 369 ? -5.135 17.733 21.368 1.00 83.12 369 ASP A C 1
ATOM 2906 O O . ASP A 1 369 ? -5.697 16.655 21.186 1.00 83.12 369 ASP A O 1
ATOM 2910 N N . GLN A 1 370 ? -3.984 18.033 20.758 1.00 84.19 370 GLN A N 1
ATOM 2911 C CA . GLN A 1 370 ? -3.340 17.170 19.759 1.00 84.19 370 GLN A CA 1
ATOM 2912 C C . GLN A 1 370 ? -2.047 16.515 20.264 1.00 84.19 370 GLN A C 1
ATOM 2914 O O . GLN A 1 370 ? -1.453 15.694 19.560 1.00 84.19 370 GLN A O 1
ATOM 2919 N N . ARG A 1 371 ? -1.637 16.803 21.506 1.00 85.69 371 ARG A N 1
ATOM 2920 C CA . ARG A 1 371 ? -0.396 16.304 22.110 1.00 85.69 371 ARG A CA 1
ATOM 2921 C C . ARG A 1 371 ? -0.288 14.783 22.092 1.00 85.69 371 ARG A C 1
ATOM 2923 O O . ARG A 1 371 ? 0.799 14.262 21.864 1.00 85.69 371 ARG A O 1
ATOM 2930 N N . GLY A 1 372 ? -1.396 14.065 22.291 1.00 84.19 372 GLY A N 1
ATOM 2931 C CA . GLY A 1 372 ? -1.417 12.600 22.207 1.00 84.19 372 GLY A CA 1
ATOM 2932 C C . GLY A 1 372 ? -1.023 12.088 20.818 1.00 84.19 372 GLY A C 1
ATOM 2933 O O . GLY A 1 372 ? -0.166 11.215 20.698 1.00 84.19 372 GLY A O 1
ATOM 2934 N N . ASN A 1 373 ? -1.575 12.694 19.764 1.00 82.94 373 ASN A N 1
ATOM 2935 C CA . ASN A 1 373 ? -1.237 12.362 18.378 1.00 82.94 373 ASN A CA 1
ATOM 2936 C C . ASN A 1 373 ? 0.207 12.764 18.040 1.00 82.94 373 ASN A C 1
ATOM 2938 O O . ASN A 1 373 ? 0.907 12.013 17.364 1.00 82.94 373 ASN A O 1
ATOM 2942 N N . GLY A 1 374 ? 0.675 13.905 18.559 1.00 84.38 374 GLY A N 1
ATOM 2943 C CA . GLY A 1 374 ? 2.066 14.349 18.425 1.00 84.38 374 GLY A CA 1
ATOM 2944 C C . GLY A 1 374 ? 3.069 13.399 19.076 1.00 84.38 374 GLY A C 1
ATOM 2945 O O . GLY A 1 374 ? 4.069 13.047 18.457 1.00 84.38 374 GLY A O 1
ATOM 2946 N N . LEU A 1 375 ? 2.781 12.928 20.294 1.00 87.12 375 LEU A N 1
ATOM 2947 C CA . LEU A 1 375 ? 3.613 11.946 20.996 1.00 87.12 375 LEU A CA 1
ATOM 2948 C C . LEU A 1 375 ? 3.679 10.618 20.242 1.00 87.12 375 LEU A C 1
ATOM 2950 O O . LEU A 1 375 ? 4.761 10.058 20.094 1.00 87.12 375 LEU A O 1
ATOM 2954 N N . LEU A 1 376 ? 2.546 10.133 19.726 1.00 85.19 376 LEU A N 1
ATOM 2955 C CA . LEU A 1 376 ? 2.518 8.925 18.900 1.00 85.19 376 LEU A CA 1
ATOM 2956 C C . LEU A 1 376 ? 3.352 9.095 17.627 1.00 85.19 376 LEU A C 1
ATOM 2958 O O . LEU A 1 376 ? 4.163 8.226 17.316 1.00 85.19 376 LEU A O 1
ATOM 2962 N N . ALA A 1 377 ? 3.201 10.219 16.922 1.00 83.25 377 ALA A N 1
ATOM 2963 C CA . ALA A 1 377 ? 3.998 10.515 15.733 1.00 83.25 377 ALA A CA 1
ATOM 2964 C C . ALA A 1 377 ? 5.500 10.558 16.053 1.00 83.25 377 ALA A C 1
ATOM 2966 O O . ALA A 1 377 ? 6.300 10.002 15.305 1.00 83.25 377 ALA A O 1
ATOM 2967 N N . LEU A 1 378 ? 5.878 11.148 17.189 1.00 84.56 378 LEU A N 1
ATOM 2968 C CA . LEU A 1 378 ? 7.263 11.229 17.649 1.00 84.56 378 LEU A CA 1
ATOM 2969 C C . LEU A 1 378 ? 7.826 9.844 18.005 1.00 84.56 378 LEU A C 1
ATOM 2971 O O . LEU A 1 378 ? 8.927 9.515 17.576 1.00 84.56 378 LEU A O 1
ATOM 2975 N N . ILE A 1 379 ? 7.070 9.000 18.715 1.00 86.69 379 ILE A N 1
ATOM 2976 C CA . ILE A 1 379 ? 7.470 7.613 19.024 1.00 86.69 379 ILE A CA 1
ATOM 2977 C C . ILE A 1 379 ? 7.676 6.807 17.735 1.00 86.69 379 ILE A C 1
ATOM 2979 O O . ILE A 1 379 ? 8.665 6.084 17.602 1.00 86.69 379 ILE A O 1
ATOM 2983 N N . VAL A 1 380 ? 6.769 6.942 16.765 1.00 83.62 380 VAL A N 1
ATOM 2984 C CA . VAL A 1 380 ? 6.897 6.285 15.455 1.00 83.62 380 VAL A CA 1
ATOM 2985 C C . VAL A 1 380 ? 8.133 6.794 14.708 1.00 83.62 380 VAL A C 1
ATOM 2987 O O . VAL A 1 380 ? 8.874 5.998 14.139 1.00 83.62 380 VAL A O 1
ATOM 2990 N N . LEU A 1 381 ? 8.410 8.096 14.756 1.00 82.38 381 LEU A N 1
ATOM 2991 C CA . LEU A 1 381 ? 9.582 8.688 14.114 1.00 82.38 381 LEU A CA 1
ATOM 2992 C C . LEU A 1 381 ? 10.883 8.185 14.763 1.00 82.38 381 LEU A C 1
ATOM 2994 O O . LEU A 1 381 ? 11.759 7.681 14.064 1.00 82.38 381 LEU A O 1
ATOM 2998 N N . ILE A 1 382 ? 10.989 8.230 16.095 1.00 84.31 382 ILE A N 1
ATOM 2999 C CA . ILE A 1 382 ? 12.167 7.732 16.822 1.00 84.31 382 ILE A CA 1
ATOM 3000 C C . ILE A 1 382 ? 12.373 6.241 16.566 1.00 84.31 382 ILE A C 1
ATOM 3002 O O . ILE A 1 382 ? 13.489 5.837 16.255 1.00 84.31 382 ILE A O 1
ATOM 3006 N N . SER A 1 383 ? 11.317 5.426 16.650 1.00 81.81 383 SER A N 1
ATOM 3007 C CA . SER A 1 383 ? 11.427 3.992 16.354 1.00 81.81 383 SER A CA 1
ATOM 3008 C C . SER A 1 383 ? 11.863 3.736 14.910 1.00 81.81 383 SER A C 1
ATOM 3010 O O . SER A 1 383 ? 12.690 2.861 14.673 1.00 81.81 383 SER A O 1
ATOM 3012 N N . SER A 1 384 ? 11.394 4.533 13.946 1.00 75.81 384 SER A N 1
ATOM 3013 C CA . SER A 1 384 ? 11.867 4.458 12.562 1.00 75.81 384 SER A CA 1
ATOM 3014 C C . SER A 1 384 ? 13.353 4.805 12.434 1.00 75.81 384 SER A C 1
ATOM 3016 O O . SER A 1 384 ? 14.060 4.135 11.683 1.00 75.81 384 SER A O 1
ATOM 3018 N N . ILE A 1 385 ? 13.840 5.827 13.149 1.00 76.38 385 ILE A N 1
ATOM 3019 C CA . ILE A 1 385 ? 15.263 6.206 13.143 1.00 76.38 385 ILE A CA 1
ATOM 3020 C C . ILE A 1 385 ? 16.113 5.091 13.751 1.00 76.38 385 ILE A C 1
ATOM 3022 O O . ILE A 1 385 ? 17.133 4.729 13.167 1.00 76.38 385 ILE A O 1
ATOM 3026 N N . THR A 1 386 ? 15.703 4.532 14.893 1.00 80.94 386 THR A N 1
ATOM 3027 C CA . THR A 1 386 ? 16.467 3.467 15.556 1.00 80.94 386 THR A CA 1
ATOM 3028 C C . THR A 1 386 ? 16.498 2.204 14.709 1.00 80.94 386 THR A C 1
ATOM 3030 O O . THR A 1 386 ? 17.567 1.642 14.499 1.00 80.94 386 THR A O 1
ATOM 3033 N N . LEU A 1 387 ? 15.363 1.785 14.143 1.00 74.69 387 LEU A N 1
ATOM 3034 C CA . LEU A 1 387 ? 15.323 0.676 13.187 1.00 74.69 387 LEU A CA 1
ATOM 3035 C C . LEU A 1 387 ? 16.269 0.943 12.012 1.00 74.69 387 LEU A C 1
ATOM 3037 O O . LEU A 1 387 ? 17.098 0.094 11.691 1.00 74.69 387 LEU A O 1
ATOM 3041 N N . SER A 1 388 ? 16.207 2.135 11.414 1.00 70.38 388 SER A N 1
ATOM 3042 C CA . SER A 1 388 ? 17.074 2.484 10.288 1.00 70.38 388 SER A CA 1
ATOM 3043 C C . SER A 1 388 ? 18.561 2.462 10.651 1.00 70.38 388 SER A C 1
ATOM 3045 O O . SER A 1 388 ? 19.362 1.993 9.845 1.00 70.38 388 SER A O 1
ATOM 3047 N N . SER A 1 389 ? 18.959 2.929 11.838 1.00 69.12 389 SER A N 1
ATOM 3048 C CA . SER A 1 389 ? 20.371 2.931 12.243 1.00 69.12 389 SER A CA 1
ATOM 3049 C C . SER A 1 389 ? 20.916 1.519 12.471 1.00 69.12 389 SER A C 1
ATOM 3051 O O . SER A 1 389 ? 22.045 1.233 12.064 1.00 69.12 389 SER A O 1
ATOM 3053 N N . TYR A 1 390 ? 20.111 0.612 13.034 1.00 66.75 390 TYR A N 1
ATOM 3054 C CA . TYR A 1 390 ? 20.483 -0.800 13.167 1.00 66.75 390 TYR A CA 1
ATOM 3055 C C . TYR A 1 390 ? 20.732 -1.456 11.801 1.00 66.75 390 TYR A C 1
ATOM 3057 O O . TYR A 1 390 ? 21.721 -2.172 11.635 1.00 66.75 390 TYR A O 1
ATOM 3065 N N . PHE A 1 391 ? 19.890 -1.172 10.803 1.00 61.50 391 PHE A N 1
ATOM 3066 C CA . PHE A 1 391 ? 20.058 -1.735 9.459 1.00 61.50 391 PHE A CA 1
ATOM 3067 C C . PHE A 1 391 ? 21.227 -1.114 8.675 1.00 61.50 391 PHE A C 1
ATOM 3069 O O . PHE A 1 391 ? 21.876 -1.820 7.907 1.00 61.50 391 PHE A O 1
ATOM 3076 N N . VAL A 1 392 ? 21.557 0.165 8.894 1.00 53.06 392 VAL A N 1
ATOM 3077 C CA . VAL A 1 392 ? 22.751 0.801 8.297 1.00 53.06 392 VAL A CA 1
ATOM 3078 C C . VAL A 1 392 ? 24.045 0.209 8.867 1.00 53.06 392 VAL A C 1
ATOM 3080 O O . VAL A 1 392 ? 24.961 -0.102 8.108 1.00 53.06 392 VAL A O 1
ATOM 3083 N N . SER A 1 393 ? 24.108 -0.008 10.185 1.00 37.56 393 SER A N 1
ATOM 3084 C CA . SER A 1 393 ? 25.283 -0.596 10.847 1.00 37.56 393 SER A CA 1
ATOM 3085 C C . SER A 1 393 ? 25.554 -2.034 10.381 1.00 37.56 393 SER A C 1
ATOM 3087 O O . SER A 1 393 ? 26.696 -2.401 10.107 1.00 37.56 393 SER A O 1
ATOM 3089 N N . SER A 1 394 ? 24.494 -2.828 10.185 1.00 36.31 394 SER A N 1
ATOM 3090 C CA . SER A 1 394 ? 24.607 -4.207 9.690 1.00 36.31 394 SER A CA 1
ATOM 3091 C C . SER A 1 394 ? 25.176 -4.311 8.268 1.00 36.31 394 SER A C 1
ATOM 3093 O O . SER A 1 394 ? 25.783 -5.330 7.951 1.00 36.31 394 SER A O 1
ATOM 3095 N N . ASN A 1 395 ? 24.992 -3.297 7.415 1.00 40.19 395 ASN A N 1
ATOM 3096 C CA . ASN A 1 395 ? 25.505 -3.308 6.039 1.00 40.19 395 ASN A CA 1
ATOM 3097 C C . ASN A 1 395 ? 26.964 -2.842 5.935 1.00 40.19 395 ASN A C 1
ATOM 3099 O O . ASN A 1 395 ? 27.677 -3.292 5.043 1.00 40.19 395 ASN A O 1
ATOM 3103 N N . ASN A 1 396 ? 27.430 -1.987 6.849 1.00 33.31 396 ASN A N 1
ATOM 3104 C CA . ASN A 1 396 ? 28.833 -1.563 6.883 1.00 33.31 396 ASN A CA 1
ATOM 3105 C C . ASN A 1 396 ? 29.761 -2.614 7.521 1.00 33.31 396 ASN A C 1
ATOM 3107 O O . ASN A 1 396 ? 30.966 -2.568 7.303 1.00 33.31 396 ASN A O 1
ATOM 3111 N N . GLY A 1 397 ? 29.218 -3.582 8.270 1.00 31.50 397 GLY A N 1
ATOM 3112 C CA . GLY A 1 397 ? 29.984 -4.685 8.869 1.00 31.50 397 GLY A CA 1
ATOM 3113 C C . GLY A 1 397 ? 30.389 -5.809 7.903 1.00 31.50 397 GLY A C 1
ATOM 3114 O O . GLY A 1 397 ? 31.040 -6.753 8.333 1.00 31.50 397 GLY A O 1
ATOM 3115 N N . GLY A 1 398 ? 29.998 -5.733 6.624 1.00 31.75 398 GLY A N 1
ATOM 3116 C CA . GLY A 1 398 ? 30.360 -6.706 5.581 1.00 31.75 398 GLY A CA 1
ATOM 3117 C C . GLY A 1 398 ? 31.581 -6.321 4.738 1.00 31.75 398 GLY A C 1
ATOM 3118 O O . GLY A 1 398 ? 31.891 -7.022 3.779 1.00 31.75 398 GLY A O 1
ATOM 3119 N N . ILE A 1 399 ? 32.249 -5.208 5.061 1.00 31.66 399 ILE A N 1
ATOM 3120 C CA . ILE A 1 399 ? 33.533 -4.818 4.465 1.00 31.66 399 ILE A CA 1
ATOM 3121 C C . ILE A 1 399 ? 34.614 -5.003 5.535 1.00 31.66 399 ILE A C 1
ATOM 3123 O O . ILE A 1 399 ? 35.063 -4.034 6.146 1.00 31.66 399 ILE A O 1
ATOM 3127 N N . GLN A 1 400 ? 34.991 -6.256 5.780 1.00 28.58 400 GLN A N 1
ATOM 3128 C CA . GLN A 1 400 ? 36.335 -6.642 6.216 1.00 28.58 400 GLN A CA 1
ATOM 3129 C C . GLN A 1 400 ? 36.723 -7.937 5.519 1.00 28.58 400 GLN A C 1
ATOM 3131 O O . GLN A 1 400 ? 35.873 -8.857 5.492 1.00 28.58 400 GLN A O 1
#

Nearest PDB structures (foldseek):
  6wby-assembly1_A  TM=4.899E-01  e=2.495E-02  Mycobacteroides abscessus
  6wbx-assembly1_A  TM=6.568E-01  e=2.159E-01  Mycobacteroides abscessus

Sequence (400 aa):
LTARVIKQFIPSRTIQIRATIERISTSVTNAFKPNKSSSTSQKVRSYSDIGVIDESFDDIEFIESKSFAKIRALAKQPFLFGLLVISIFTIIYSRNRFGSLSGGALPVSPDSAMYLVRDFVSSWHLVGLGSSTPAPLWILITAGASSITAGNPQIFTYLFFFTLPVFLYSLAYRSARRYSLTNYSATFIGLIYAISPVVLTSINQGRIGTLVVAILLPVIFTSLHEHKALATLKWRKLYLVTIFAAIAATFSPAFLLFWSFYHLYQLVMFYATLKKSRSFKWQEILKNLNQEEIRKRAALIITPILINLPISLSVLASPITKLLEPGLPLSAGEPLSILLFNPGGPTSPSIYIVAPFILYLLIVLISKDQRGNGLLALIVLISSITLSSYFVSSNNGGIQ

pLDDT: mean 78.98, std 13.89, range [28.58, 96.0]

Radius of gyration: 28.59 Å; Cα contacts (8 Å, |Δi|>4): 357; chains: 1; bounding box: 81×81×87 Å

Secondary structure (DSSP, 8-state):
--HHHHHTTS--HHHHHHHHHHHHHHHHHHHHS-------------GGG-----GGGS-------TTTHHHHHHHTSHHHHHHHHHHHHHHHHHTT--S----SS-PPPPS-HHHHHHHHH-S-B-STT-B-SPPPTHHHHHHHHGGGGTT-HHHHHHHHHHHHHHHHHHHHHHHHHHTT--HHHHHHHHHHHHT-HHHHHHHHHT-HHHHHHHHHHHHHHHHHHT-SSGGGS-HHHHHHHHHHHHHHHHH-HHHHHHHHHHHHHHHHHHHHHH--S----HHHHHHHHTSHHHHHHHHHHHHHHHHTTTHHHHHHHSTTGGGSPSS--PPPPPHHHHHTT---STTPPPHHHHHHHHHHHHHHHH-TTTHHHHHHHHHHHHHHHHHHHHHHHHHHTT--

Mean predicted aligned error: 12.81 Å